Protein AF-A0A6L7A898-F1 (afdb_monomer)

Foldseek 3Di:
DVVVVVVVVVVVVCVVVVVVCVVVVVVVVVVVVVVPDDDDDDDDDDDDDDDCDDDPPDDLQDCVGPLNVLLVVLCVVVVVLFFALLLSLLVQLQLCLQANQFLQDADVVQCFGGSNGQRCDDPRHRLCPPQDSDSVSVSVSQVQCCLWLLVLLLLLSVQFDGNQLSNQSCCLQPVLHFSPHVSSVSVSSRVSSVSSCVSVVRHGHGPRDSDDSDPDDDDDDDDDDDDDDDDDPDQLDPPDQDADFALAFDDDDDDKDKFFPVRDDPRCSSLDHRLDLVLQDLVQADPVCQQPQLSSQLRVLVSWKPPHDDFDDWQQCSQVRQCVGLVHDKDLQDDASKWKGFSNRRHIFGFSHQYNQRWTWTKTGDSRCTGPSNPHGNGIMIITGHCCAADAVVSTHDRHDMIIHHSVVRVNMDTTD

InterPro domains:
  IPR007921 CHAP domain [PF05257] (290-366)
  IPR041219 Phage tail lysozyme [PF18013] (71-198)

pLDDT: mean 78.73, std 22.9, range [25.2, 98.69]

Mean predicted aligned error: 13.11 Å

Organism: Leuconostoc lactis (NCBI:txid1246)

Structure (mmCIF, N/CA/C/O backbone):
data_AF-A0A6L7A898-F1
#
_entry.id   AF-A0A6L7A898-F1
#
loop_
_atom_site.group_PDB
_atom_site.id
_atom_site.type_symbol
_atom_site.label_atom_id
_atom_site.label_alt_id
_atom_site.label_comp_id
_atom_site.label_asym_id
_atom_site.label_entity_id
_atom_site.label_seq_id
_atom_site.pdbx_PDB_ins_code
_atom_site.Cartn_x
_atom_site.Cartn_y
_atom_site.Cartn_z
_atom_site.occupancy
_atom_site.B_iso_or_equiv
_atom_site.auth_seq_id
_atom_site.auth_comp_id
_atom_site.auth_asym_id
_atom_site.auth_atom_id
_atom_site.pdbx_PDB_model_num
ATOM 1 N N . MET A 1 1 ? -23.805 22.047 -38.534 1.00 44.94 1 MET A N 1
ATOM 2 C CA . MET A 1 1 ? -22.528 22.214 -37.791 1.00 44.94 1 MET A CA 1
ATOM 3 C C . MET A 1 1 ? -22.690 22.809 -36.387 1.00 44.94 1 MET A C 1
ATOM 5 O O . MET A 1 1 ? -22.061 22.288 -35.477 1.00 44.94 1 MET A O 1
ATOM 9 N N . LYS A 1 2 ? -23.549 23.817 -36.155 1.00 41.09 2 LYS A N 1
ATOM 10 C CA . LYS A 1 2 ? -23.695 24.482 -34.836 1.00 41.09 2 LYS A CA 1
ATOM 11 C C . LYS A 1 2 ? -24.115 23.567 -33.660 1.00 41.09 2 LYS A C 1
ATOM 13 O O . LYS A 1 2 ? -23.631 23.770 -32.553 1.00 41.09 2 LYS A O 1
ATOM 18 N N . ASN A 1 3 ? -24.927 22.527 -33.887 1.00 45.81 3 ASN A N 1
ATOM 19 C CA . ASN A 1 3 ? -25.367 21.621 -32.806 1.00 45.81 3 ASN A CA 1
ATOM 20 C C . ASN A 1 3 ? -24.310 20.592 -32.370 1.00 45.81 3 ASN A C 1
ATOM 22 O O . ASN A 1 3 ? -24.228 20.281 -31.187 1.00 45.81 3 ASN A O 1
ATOM 26 N N . LYS A 1 4 ? -23.451 20.119 -33.286 1.00 44.44 4 LYS A N 1
ATOM 27 C CA . LYS A 1 4 ? -22.385 19.158 -32.945 1.00 44.44 4 LYS A CA 1
ATOM 28 C C . LYS A 1 4 ? -21.260 19.803 -32.126 1.00 44.44 4 LYS A C 1
ATOM 30 O O . LYS A 1 4 ? -20.711 19.168 -31.235 1.00 44.44 4 LYS A O 1
ATOM 35 N N . VAL A 1 5 ? -20.975 21.085 -32.372 1.00 49.97 5 VAL A N 1
ATOM 36 C CA . VAL A 1 5 ? -19.995 21.855 -31.588 1.00 49.97 5 VAL A CA 1
ATOM 37 C C . VAL A 1 5 ? -20.521 22.142 -30.176 1.00 49.97 5 VAL A C 1
ATOM 39 O O . VAL A 1 5 ? -19.777 21.984 -29.215 1.00 49.97 5 VAL A O 1
ATOM 42 N N . LYS A 1 6 ? -21.817 22.458 -30.014 1.00 44.47 6 LYS A N 1
ATOM 43 C CA . LYS A 1 6 ? -22.434 22.621 -28.684 1.00 44.47 6 LYS A CA 1
ATOM 44 C C . LYS A 1 6 ? -22.407 21.329 -27.859 1.00 44.47 6 LYS A C 1
ATOM 46 O O . LYS A 1 6 ? -22.051 21.384 -26.689 1.00 44.47 6 LYS A O 1
ATOM 51 N N . GLN A 1 7 ? -22.702 20.174 -28.460 1.00 45.25 7 GLN A N 1
ATOM 52 C CA . GLN A 1 7 ? -22.623 18.878 -27.768 1.00 45.25 7 GLN A CA 1
ATOM 53 C C . GLN A 1 7 ? -21.194 18.521 -27.336 1.00 45.25 7 GLN A C 1
ATOM 55 O O . GLN A 1 7 ? -20.995 18.077 -26.211 1.00 45.25 7 GLN A O 1
ATOM 60 N N . ALA A 1 8 ? -20.192 18.771 -28.185 1.00 50.78 8 ALA A N 1
ATOM 61 C CA . ALA A 1 8 ? -18.793 18.508 -27.848 1.00 50.78 8 ALA A CA 1
ATOM 62 C C . ALA A 1 8 ? -18.272 19.415 -26.717 1.00 50.78 8 ALA A C 1
ATOM 64 O O . ALA A 1 8 ? -17.484 18.973 -25.884 1.00 50.78 8 ALA A O 1
ATOM 65 N N . VAL A 1 9 ? -18.732 20.669 -26.656 1.00 50.03 9 VAL A N 1
ATOM 66 C CA . VAL A 1 9 ? -18.377 21.604 -25.577 1.00 50.03 9 VAL A CA 1
ATOM 67 C C . VAL A 1 9 ? -19.075 21.228 -24.266 1.00 50.03 9 VAL A C 1
ATOM 69 O O . VAL A 1 9 ? -18.413 21.164 -23.236 1.00 50.03 9 VAL A O 1
ATOM 72 N N . VAL A 1 10 ? -20.368 20.887 -24.297 1.00 50.47 10 VAL A N 1
ATOM 73 C CA . VAL A 1 10 ? -21.115 20.432 -23.106 1.00 50.47 10 VAL A CA 1
ATOM 74 C C . VAL A 1 10 ? -20.539 19.126 -22.549 1.00 50.47 10 VAL A C 1
ATOM 76 O O . VAL A 1 10 ? -20.390 18.995 -21.340 1.00 50.47 10 VAL A O 1
ATOM 79 N N . MET A 1 11 ? -20.135 18.190 -23.411 1.00 47.41 11 MET A N 1
ATOM 80 C CA . MET A 1 11 ? -19.538 16.917 -22.996 1.00 47.41 11 MET A CA 1
ATOM 81 C C . MET A 1 11 ? -18.129 17.090 -22.406 1.00 47.41 11 MET A C 1
ATOM 83 O O . MET A 1 11 ? -17.783 16.407 -21.447 1.00 47.41 11 MET A O 1
ATOM 87 N N . LYS A 1 12 ? -17.330 18.042 -22.913 1.00 43.72 12 LYS A N 1
ATOM 88 C CA . LYS A 1 12 ? -16.035 18.391 -22.304 1.00 43.72 12 LYS A CA 1
ATOM 89 C C . LYS A 1 12 ? -16.206 19.089 -20.955 1.00 43.72 12 LYS A C 1
ATOM 91 O O . LYS A 1 12 ? -15.513 18.723 -20.018 1.00 43.72 12 LYS A O 1
ATOM 96 N N . ILE A 1 13 ? -17.148 20.025 -20.825 1.00 49.22 13 ILE A N 1
ATOM 97 C CA . ILE A 1 13 ? -17.455 20.675 -19.537 1.00 49.22 13 ILE A CA 1
ATOM 98 C C . ILE A 1 13 ? -17.970 19.639 -18.524 1.00 49.22 13 ILE A C 1
ATOM 100 O O . ILE A 1 13 ? -17.510 19.627 -17.389 1.00 49.22 13 ILE A O 1
ATOM 104 N N . ALA A 1 14 ? -18.829 18.702 -18.938 1.00 44.00 14 ALA A N 1
ATOM 105 C CA . ALA A 1 14 ? -19.290 17.606 -18.085 1.00 44.00 14 ALA A CA 1
ATOM 106 C C . ALA A 1 14 ? -18.149 16.668 -17.642 1.00 44.00 14 ALA A C 1
ATOM 108 O O . ALA A 1 14 ? -18.134 16.255 -16.487 1.00 44.00 14 ALA A O 1
ATOM 109 N N . LEU A 1 15 ? -17.159 16.388 -18.502 1.00 45.84 15 LEU A N 1
ATOM 110 C CA . LEU A 1 15 ? -15.981 15.583 -18.143 1.00 45.84 15 LEU A CA 1
ATOM 111 C C . LEU A 1 15 ? -15.078 16.247 -17.090 1.00 45.84 15 LEU A C 1
ATOM 113 O O . LEU A 1 15 ? -14.425 15.539 -16.330 1.00 45.84 15 LEU A O 1
ATOM 117 N N . TYR A 1 16 ? -15.028 17.583 -17.045 1.00 44.81 16 TYR A N 1
ATOM 118 C CA . TYR A 1 16 ? -14.240 18.323 -16.051 1.00 44.81 16 TYR A CA 1
ATOM 119 C C . TYR A 1 16 ? -15.042 18.661 -14.785 1.00 44.81 16 TYR A C 1
ATOM 121 O O . TYR A 1 16 ? -14.473 18.693 -13.698 1.00 44.81 16 TYR A O 1
ATOM 129 N N . CYS A 1 17 ? -16.359 18.868 -14.891 1.00 39.19 17 CYS A N 1
ATOM 130 C CA . CYS A 1 17 ? -17.220 19.179 -13.748 1.00 39.19 17 CYS A CA 1
ATOM 131 C C . CYS A 1 17 ? -17.705 17.932 -12.991 1.00 39.19 17 CYS A C 1
ATOM 133 O O . CYS A 1 17 ? -17.931 18.032 -11.791 1.00 39.19 17 CYS A O 1
ATOM 135 N N . ALA A 1 18 ? -17.846 16.767 -13.637 1.00 38.41 18 ALA A N 1
ATOM 136 C CA . ALA A 1 18 ? -18.327 15.549 -12.976 1.00 38.41 18 ALA A CA 1
ATOM 137 C C . ALA A 1 18 ? -17.362 14.994 -11.903 1.00 38.41 18 ALA A C 1
ATOM 139 O O . ALA A 1 18 ? -17.843 14.694 -10.813 1.00 38.41 18 ALA A O 1
ATOM 140 N N . PRO A 1 19 ? -16.029 14.930 -12.109 1.00 42.62 19 PRO A N 1
ATOM 141 C CA . PRO A 1 19 ? -15.099 14.524 -11.049 1.00 42.62 19 PRO A CA 1
ATOM 142 C C . PRO A 1 19 ? -15.047 15.550 -9.908 1.00 42.62 19 PRO A C 1
ATOM 144 O O . PRO A 1 19 ? -15.002 15.185 -8.739 1.00 42.62 19 PRO A O 1
ATOM 147 N N . LEU A 1 20 ? -15.130 16.843 -10.243 1.00 35.69 20 LEU A N 1
ATOM 148 C CA . LEU A 1 20 ? -15.165 17.944 -9.275 1.00 35.69 20 LEU A CA 1
ATOM 149 C C . LEU A 1 20 ? -16.443 17.924 -8.421 1.00 35.69 20 LEU A C 1
ATOM 151 O O . LEU A 1 20 ? -16.364 18.175 -7.226 1.00 35.69 20 LEU A O 1
ATOM 155 N N . LEU A 1 21 ? -17.600 17.570 -8.993 1.00 34.66 21 LEU A N 1
ATOM 156 C CA . LEU A 1 21 ? -18.870 17.397 -8.271 1.00 34.66 21 LEU A CA 1
ATOM 157 C C . LEU A 1 21 ? -18.873 16.154 -7.370 1.00 34.66 21 LEU A C 1
ATOM 159 O O . LEU A 1 21 ? -19.400 16.223 -6.263 1.00 34.66 21 LEU A O 1
ATOM 163 N N . VAL A 1 22 ? -18.247 15.052 -7.793 1.00 45.69 22 VAL A N 1
ATOM 164 C CA . VAL A 1 22 ? -18.091 13.837 -6.968 1.00 45.69 22 VAL A CA 1
ATOM 165 C C . VAL A 1 22 ? -17.200 14.095 -5.742 1.00 45.69 22 VAL A C 1
ATOM 167 O O . VAL A 1 22 ? -17.426 13.492 -4.699 1.00 45.69 22 VAL A O 1
ATOM 170 N N . ILE A 1 23 ? -16.260 15.044 -5.830 1.00 44.84 23 ILE A N 1
ATOM 171 C CA . ILE A 1 23 ? -15.394 15.470 -4.716 1.00 44.84 23 ILE A CA 1
ATOM 172 C C . ILE A 1 23 ? -16.047 16.583 -3.869 1.00 44.84 23 ILE A C 1
ATOM 174 O O . ILE A 1 23 ? -15.927 16.571 -2.645 1.00 44.84 23 ILE A O 1
ATOM 178 N N . LEU A 1 24 ? -16.775 17.535 -4.473 1.00 33.22 24 LEU A N 1
ATOM 179 C CA . LEU A 1 24 ? -17.391 18.654 -3.738 1.00 33.22 24 LEU A CA 1
ATOM 180 C C . LEU A 1 24 ? -18.647 18.267 -2.952 1.00 33.22 24 LEU A C 1
ATOM 182 O O . LEU A 1 24 ? -18.896 18.861 -1.908 1.00 33.22 24 LEU A O 1
ATOM 186 N N . ILE A 1 25 ? -19.454 17.314 -3.427 1.00 43.94 25 ILE A N 1
ATOM 187 C CA . ILE A 1 25 ? -20.723 16.956 -2.769 1.00 43.94 25 ILE A CA 1
ATOM 188 C C . ILE A 1 25 ? -20.499 16.311 -1.383 1.00 43.94 25 ILE A C 1
ATOM 190 O O . ILE A 1 25 ? -21.159 16.743 -0.436 1.00 43.94 25 ILE A O 1
ATOM 194 N N . PRO A 1 26 ? -19.550 15.370 -1.192 1.00 43.53 26 PRO A N 1
ATOM 195 C CA . PRO A 1 26 ? -19.206 14.858 0.136 1.00 43.53 26 PRO A CA 1
ATOM 196 C C . PRO A 1 26 ? -18.622 15.942 1.052 1.00 43.53 26 PRO A C 1
ATOM 198 O O . PRO A 1 26 ? -18.974 16.009 2.226 1.00 43.53 26 PRO A O 1
ATOM 201 N N . VAL A 1 27 ? -17.782 16.837 0.517 1.00 44.56 27 VAL A N 1
ATOM 202 C CA . VAL A 1 27 ? -17.164 17.937 1.282 1.00 44.56 27 VAL A CA 1
ATOM 203 C C . VAL A 1 27 ? -18.210 18.963 1.736 1.00 44.56 27 VAL A C 1
ATOM 205 O O . VAL A 1 27 ? -18.194 19.379 2.892 1.00 44.56 27 VAL A O 1
ATOM 208 N N . LEU A 1 28 ? -19.167 19.325 0.876 1.00 38.16 28 LEU A N 1
ATOM 209 C CA . LEU A 1 28 ? -20.267 20.234 1.221 1.00 38.16 28 LEU A CA 1
ATOM 210 C C . LEU A 1 28 ? -21.261 19.607 2.210 1.00 38.16 28 LEU A C 1
ATOM 212 O O . LEU A 1 28 ? -21.774 20.319 3.070 1.00 38.16 28 LEU A O 1
ATOM 216 N N . LEU A 1 29 ? -21.497 18.291 2.149 1.00 44.34 29 LEU A N 1
ATOM 217 C CA . LEU A 1 29 ? -22.316 17.576 3.138 1.00 44.34 29 LEU A CA 1
ATOM 218 C C . LEU A 1 29 ? -21.626 17.479 4.507 1.00 44.34 29 LEU A C 1
ATOM 220 O O . LEU A 1 29 ? -22.293 17.610 5.529 1.00 44.34 29 LEU A O 1
ATOM 224 N N . ILE A 1 30 ? -20.297 17.330 4.548 1.00 51.03 30 ILE A N 1
ATOM 225 C CA . ILE A 1 30 ? -19.521 17.365 5.798 1.00 51.03 30 ILE A CA 1
ATOM 226 C C . ILE A 1 30 ? -19.522 18.778 6.400 1.00 51.03 30 ILE A C 1
ATOM 228 O O . ILE A 1 30 ? -19.699 18.907 7.606 1.00 51.03 30 ILE A O 1
ATOM 232 N N . ILE A 1 31 ? -19.402 19.835 5.585 1.00 42.81 31 ILE A N 1
ATOM 233 C CA . ILE A 1 31 ? -19.521 21.227 6.058 1.00 42.81 31 ILE A CA 1
ATOM 234 C C . ILE A 1 31 ? -20.941 21.506 6.582 1.00 42.81 31 ILE A C 1
ATOM 236 O O . ILE A 1 31 ? -21.096 22.091 7.649 1.00 42.81 31 ILE A O 1
ATOM 240 N N . ALA A 1 32 ? -21.989 21.027 5.904 1.00 39.25 32 ALA A N 1
ATOM 241 C CA . ALA A 1 32 ? -23.367 21.174 6.383 1.00 39.25 32 ALA A CA 1
ATOM 242 C C . ALA A 1 32 ? -23.636 20.418 7.704 1.00 39.25 32 ALA A C 1
ATOM 244 O O . ALA A 1 32 ? -24.473 20.853 8.491 1.00 39.25 32 ALA A O 1
ATOM 245 N N . LEU A 1 33 ? -22.908 19.327 7.980 1.00 41.56 33 LEU A N 1
ATOM 246 C CA . LEU A 1 33 ? -22.984 18.585 9.245 1.00 41.56 33 LEU A CA 1
ATOM 247 C C . LEU A 1 33 ? -22.126 19.202 10.368 1.00 41.56 33 LEU A C 1
ATOM 249 O O . LEU A 1 33 ? -22.468 19.041 11.537 1.00 41.56 33 LEU A O 1
ATOM 253 N N . THR A 1 34 ? -21.048 19.932 10.055 1.00 44.25 34 THR A N 1
ATOM 254 C CA . THR A 1 34 ? -20.193 20.600 11.061 1.00 44.25 34 THR A CA 1
ATOM 255 C C . THR A 1 34 ? -20.632 22.025 11.404 1.00 44.25 34 THR A C 1
ATOM 257 O O . THR A 1 34 ? -20.246 22.540 12.455 1.00 44.25 34 THR A O 1
ATOM 260 N N . MET A 1 35 ? -21.489 22.654 10.591 1.00 35.81 35 MET A N 1
ATOM 261 C CA . MET A 1 35 ? -22.079 23.970 10.890 1.00 35.81 35 MET A CA 1
ATOM 262 C C . MET A 1 35 ? -23.183 23.940 11.967 1.00 35.81 35 MET A C 1
ATOM 264 O O . MET A 1 35 ? -23.688 24.996 12.338 1.00 35.81 35 MET A O 1
ATOM 268 N N . ASN A 1 36 ? -23.487 22.769 12.540 1.00 40.09 36 ASN A N 1
ATOM 269 C CA . ASN A 1 36 ? -24.351 22.617 13.717 1.00 40.09 36 ASN A CA 1
ATOM 270 C C . ASN A 1 36 ? -23.580 22.454 15.043 1.00 40.09 36 ASN A C 1
ATOM 272 O O . ASN A 1 36 ? -24.141 21.959 16.016 1.00 40.09 36 ASN A O 1
ATOM 276 N N . ASN A 1 37 ? -22.323 22.905 15.119 1.00 35.50 37 ASN A N 1
ATOM 277 C CA . ASN A 1 37 ? -21.653 23.141 16.401 1.00 35.50 37 ASN A CA 1
ATOM 278 C C . ASN A 1 37 ? -21.908 24.585 16.866 1.00 35.50 37 ASN A C 1
ATOM 280 O O . ASN A 1 37 ? -21.136 25.477 16.500 1.00 35.50 37 ASN A O 1
ATOM 284 N N . PRO A 1 38 ? -22.936 24.867 17.689 1.00 29.16 38 PRO A N 1
ATOM 285 C CA . PRO A 1 38 ? -22.934 26.099 18.447 1.00 29.16 38 PRO A CA 1
ATOM 286 C C . PRO A 1 38 ? -21.803 26.017 19.475 1.00 29.16 38 PRO A C 1
ATOM 288 O O . PRO A 1 38 ? -21.735 25.129 20.325 1.00 29.16 38 PRO A O 1
ATOM 291 N N . SER A 1 39 ? -20.895 26.976 19.362 1.00 30.45 39 SER A N 1
ATOM 292 C CA . SER A 1 39 ? -20.023 27.429 20.435 1.00 30.45 39 SER A CA 1
ATOM 293 C C . SER A 1 39 ? -20.755 27.470 21.783 1.00 30.45 39 SER A C 1
ATOM 295 O O . SER A 1 39 ? -21.876 27.970 21.868 1.00 30.45 39 SER A O 1
ATOM 297 N N . VAL A 1 40 ? -20.068 26.975 22.815 1.00 35.12 40 VAL A N 1
ATOM 298 C CA . VAL A 1 40 ? -20.351 27.076 24.257 1.00 35.12 40 VAL A CA 1
ATOM 299 C C . VAL A 1 40 ? -21.361 28.173 24.626 1.00 35.12 40 VAL A C 1
ATOM 301 O O . VAL A 1 40 ? -21.018 29.351 24.611 1.00 35.12 40 VAL A O 1
ATOM 304 N N . THR A 1 41 ? -22.567 27.778 25.046 1.00 25.62 41 THR A N 1
ATOM 305 C CA . THR A 1 41 ? -23.451 28.569 25.924 1.00 25.62 41 THR A CA 1
ATOM 306 C C . THR A 1 41 ? -24.265 27.632 26.831 1.00 25.62 41 THR A C 1
ATOM 308 O O . THR A 1 41 ? -24.688 26.554 26.421 1.00 25.62 41 THR A O 1
ATOM 311 N N . CYS A 1 42 ? -24.397 28.011 28.103 1.00 25.78 42 CYS A N 1
ATOM 312 C CA . CYS A 1 42 ? -25.012 27.246 29.193 1.00 25.78 42 CYS A CA 1
ATOM 313 C C . CYS A 1 42 ? -26.555 27.179 29.097 1.00 25.78 42 CYS A C 1
ATOM 315 O O . CYS A 1 42 ? -27.140 28.207 28.788 1.00 25.78 42 CYS A O 1
ATOM 317 N N . GLN A 1 43 ? -27.153 26.024 29.468 1.00 29.17 43 GLN A N 1
ATOM 318 C CA . GLN A 1 43 ? -28.569 25.722 29.849 1.00 29.17 43 GLN A CA 1
ATOM 319 C C . GLN A 1 43 ? -29.721 26.327 28.996 1.00 29.17 43 GLN A C 1
ATOM 321 O O . GLN A 1 43 ? -29.756 27.510 28.697 1.00 29.17 43 GLN A O 1
ATOM 326 N N . THR A 1 44 ? -30.792 25.605 28.632 1.00 25.89 44 THR A N 1
ATOM 327 C CA . THR A 1 44 ? -31.886 25.100 29.502 1.00 25.89 44 THR A CA 1
ATOM 328 C C . THR A 1 44 ? -32.827 24.164 28.693 1.00 25.89 44 THR A C 1
ATOM 330 O O . THR A 1 44 ? -32.844 24.227 27.468 1.00 25.89 44 THR A O 1
ATOM 333 N N . ASP A 1 45 ? -33.596 23.322 29.394 1.00 28.44 45 ASP A N 1
ATOM 334 C CA . ASP A 1 45 ? -34.484 22.222 28.953 1.00 28.44 45 ASP A CA 1
ATOM 335 C C . ASP A 1 45 ? -35.660 22.507 27.978 1.00 28.44 45 ASP A C 1
ATOM 337 O O . ASP A 1 45 ? -36.169 23.622 27.874 1.00 28.44 45 ASP A O 1
ATOM 341 N N . THR A 1 46 ? -36.208 21.384 27.454 1.00 27.72 46 THR A N 1
ATOM 342 C CA . THR A 1 46 ? -37.527 21.112 26.796 1.00 27.72 46 THR A CA 1
ATOM 343 C C . THR A 1 46 ? -37.700 21.608 25.343 1.00 27.72 46 THR A C 1
ATOM 345 O O . THR A 1 46 ? -37.476 22.768 25.051 1.00 27.72 46 THR A O 1
ATOM 348 N N . THR A 1 47 ? -38.127 20.836 24.325 1.00 26.56 47 THR A N 1
ATOM 349 C CA . THR A 1 47 ? -39.151 19.771 24.238 1.00 26.56 47 THR A CA 1
ATOM 350 C C . THR A 1 47 ? -38.964 18.947 22.939 1.00 26.56 47 THR A C 1
ATOM 352 O O . THR A 1 47 ? -38.406 19.427 21.957 1.00 26.56 47 THR A O 1
ATOM 355 N N . THR A 1 48 ? -39.465 17.714 22.943 1.00 35.66 48 THR A N 1
ATOM 356 C CA . THR A 1 48 ? -39.420 16.633 21.937 1.00 35.66 48 THR A CA 1
ATOM 357 C C . THR A 1 48 ? -39.903 16.958 20.511 1.00 35.66 48 THR A C 1
ATOM 359 O O . THR A 1 48 ? -41.005 17.462 20.321 1.00 35.66 48 THR A O 1
ATOM 362 N N . THR A 1 49 ? -39.163 16.473 19.504 1.00 26.86 49 THR A N 1
ATOM 363 C CA . THR A 1 49 ? -39.709 15.932 18.238 1.00 26.86 49 THR A CA 1
ATOM 364 C C . THR A 1 49 ? -38.864 14.740 17.781 1.00 26.86 49 THR A C 1
ATOM 366 O O . THR A 1 49 ? -37.639 14.794 17.726 1.00 26.86 49 THR A O 1
ATOM 369 N N . SER A 1 50 ? -39.542 13.627 17.530 1.00 35.31 50 SER A N 1
ATOM 370 C CA . SER A 1 50 ? -38.995 12.297 17.286 1.00 35.31 50 SER A CA 1
ATOM 371 C C . SER A 1 50 ? -38.662 12.093 15.807 1.00 35.31 50 SER A C 1
ATOM 373 O O . SER A 1 50 ? -39.556 12.040 14.965 1.00 35.31 50 SER A O 1
ATOM 375 N N . SER A 1 51 ? -37.384 11.877 15.510 1.00 29.34 51 SER A N 1
ATOM 376 C CA . SER A 1 51 ? -36.924 11.152 14.325 1.00 29.34 51 SER A CA 1
ATOM 377 C C . SER A 1 51 ? -35.739 10.292 14.755 1.00 29.34 51 SER A C 1
ATOM 379 O O . SER A 1 51 ? -34.692 10.823 15.113 1.00 29.34 51 SER A O 1
ATOM 381 N N . ASP A 1 52 ? -35.948 8.979 14.790 1.00 35.94 52 ASP A N 1
ATOM 382 C CA . ASP A 1 52 ? -34.989 7.962 15.226 1.00 35.94 52 ASP A CA 1
ATOM 383 C C . ASP A 1 52 ? -33.811 7.882 14.232 1.00 35.94 52 ASP A C 1
ATOM 385 O O . ASP A 1 52 ? -33.805 7.098 13.281 1.00 35.94 52 ASP A O 1
ATOM 389 N N . SER A 1 53 ? -32.835 8.777 14.403 1.00 36.06 53 SER A N 1
ATOM 390 C CA . SER A 1 53 ? -31.508 8.726 13.793 1.00 36.06 53 SER A CA 1
ATOM 391 C C . SER A 1 53 ? -30.546 8.104 14.806 1.00 36.06 53 SER A C 1
ATOM 393 O O . SER A 1 53 ? -30.358 8.596 15.915 1.00 36.06 53 SER A O 1
ATOM 395 N N . GLY A 1 54 ? -29.979 6.954 14.442 1.00 40.50 54 GLY A N 1
ATOM 396 C CA . GLY A 1 54 ? -29.328 6.040 15.376 1.00 40.50 54 GLY A CA 1
ATOM 397 C C . GLY A 1 54 ? -28.218 6.661 16.234 1.00 40.50 54 GLY A C 1
ATOM 398 O O . GLY A 1 54 ? -27.153 6.995 15.730 1.00 40.50 54 GLY A O 1
ATOM 399 N N . SER A 1 55 ? -28.493 6.713 17.541 1.00 42.34 55 SER A N 1
ATOM 400 C CA . SER A 1 55 ? -27.590 6.788 18.701 1.00 42.34 55 SER A CA 1
ATOM 401 C C . SER A 1 55 ? -26.194 7.384 18.460 1.00 42.34 55 SER A C 1
ATOM 403 O O . SER A 1 55 ? -25.211 6.663 18.259 1.00 42.34 55 SER A O 1
ATOM 405 N N . SER A 1 56 ? -26.101 8.709 18.586 1.00 48.22 56 SER A N 1
ATOM 406 C CA . SE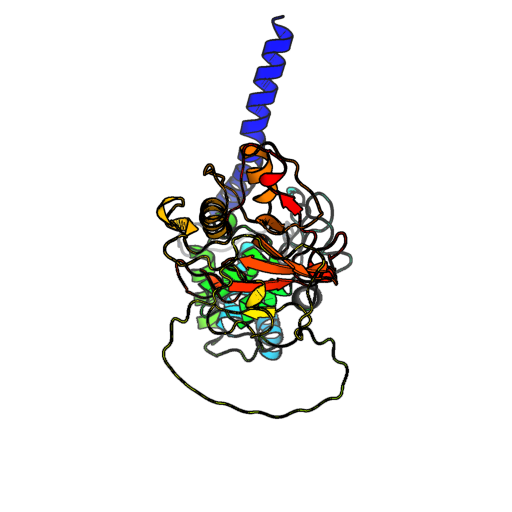R A 1 56 ? -24.858 9.441 18.856 1.00 48.22 56 SER A CA 1
ATOM 407 C C . SER A 1 56 ? -24.887 10.043 20.268 1.00 48.22 56 SER A C 1
ATOM 409 O O . SER A 1 56 ? -24.755 11.251 20.435 1.00 48.22 56 SER A O 1
ATOM 411 N N . ASN A 1 57 ? -25.084 9.221 21.303 1.00 52.84 57 ASN A N 1
ATOM 412 C CA . ASN A 1 57 ? -25.035 9.681 22.701 1.00 52.84 57 ASN A CA 1
ATOM 413 C C . ASN A 1 57 ? -23.644 9.476 23.330 1.00 52.84 57 ASN A C 1
ATOM 415 O O . ASN A 1 57 ? -23.530 9.015 24.462 1.00 52.84 57 ASN A O 1
ATOM 419 N N . GLY A 1 58 ? -22.565 9.759 22.595 1.00 65.50 58 GLY A N 1
ATOM 420 C CA . GLY A 1 58 ? -21.212 9.539 23.104 1.00 65.50 58 GLY A CA 1
ATOM 421 C C . GLY A 1 58 ? -20.117 10.277 22.349 1.00 65.50 58 GLY A C 1
ATOM 422 O O . GLY A 1 58 ? -20.305 10.733 21.226 1.00 65.50 58 GLY A O 1
ATOM 423 N N . SER A 1 59 ? -18.954 10.355 22.983 1.00 81.44 59 SER A N 1
ATOM 424 C CA . SER A 1 59 ? -17.706 10.873 22.421 1.00 81.44 59 SER A CA 1
ATOM 425 C C . SER A 1 59 ? -16.668 9.753 22.407 1.00 81.44 59 SER A C 1
ATOM 427 O O . SER A 1 59 ? -16.741 8.837 23.229 1.00 81.44 59 SER A O 1
ATOM 429 N N . LEU A 1 60 ? -15.648 9.865 21.549 1.00 87.25 60 LEU A N 1
ATOM 430 C CA . LEU A 1 60 ? -14.445 9.025 21.609 1.00 87.25 60 LEU A CA 1
ATOM 431 C C . LEU A 1 60 ? -13.840 8.977 23.021 1.00 87.25 60 LEU A C 1
ATOM 433 O O . LEU A 1 60 ? -13.251 7.971 23.401 1.00 87.25 60 LEU A O 1
ATOM 437 N N . THR A 1 61 ? -14.011 10.040 23.808 1.00 84.50 61 THR A N 1
ATOM 438 C CA . THR A 1 61 ? -13.413 10.189 25.139 1.00 84.50 61 THR A CA 1
ATOM 439 C C . THR A 1 61 ? -14.283 9.702 26.303 1.00 84.50 61 THR A C 1
ATOM 441 O O . THR A 1 61 ? -13.784 9.616 27.425 1.00 84.50 61 THR A O 1
ATOM 444 N N . ASP A 1 62 ? -15.553 9.356 26.070 1.00 91.00 62 ASP A N 1
ATOM 445 C CA . ASP A 1 62 ? -16.445 8.840 27.114 1.00 91.00 62 ASP A CA 1
ATOM 446 C C . ASP A 1 62 ? -16.503 7.309 27.071 1.00 91.00 62 ASP A C 1
ATOM 448 O O . ASP A 1 62 ? -17.248 6.726 26.277 1.00 91.00 62 ASP A O 1
ATOM 452 N N . LYS A 1 63 ? -15.750 6.668 27.974 1.00 90.44 63 LYS A N 1
ATOM 453 C CA . LYS A 1 63 ? -15.636 5.204 28.091 1.00 90.44 63 LYS A CA 1
ATOM 454 C C . LYS A 1 63 ? -16.968 4.501 28.386 1.00 90.44 63 LYS A C 1
ATOM 456 O O . LYS A 1 63 ? -17.105 3.326 28.056 1.00 90.44 63 LYS A O 1
ATOM 461 N N . ASN A 1 64 ? -17.934 5.190 28.998 1.00 89.31 64 ASN A N 1
ATOM 462 C CA . ASN A 1 64 ? -19.205 4.592 29.420 1.00 89.31 64 ASN A CA 1
ATOM 463 C C . ASN A 1 64 ? -20.304 4.720 28.358 1.00 89.31 64 ASN A C 1
ATOM 465 O O . ASN A 1 64 ? -21.309 4.001 28.415 1.00 89.31 64 ASN A O 1
ATOM 469 N N . SER A 1 65 ? -20.109 5.611 27.385 1.00 91.94 65 SER A N 1
ATOM 470 C CA . SER A 1 65 ? -21.018 5.777 26.255 1.00 91.94 65 SER A CA 1
ATOM 471 C C . SER A 1 65 ? -21.049 4.541 25.353 1.00 91.94 65 SER A C 1
ATOM 473 O O . SER A 1 65 ? -20.150 3.697 25.370 1.00 91.94 65 SER A O 1
ATOM 475 N N . ASP A 1 66 ? -22.067 4.443 24.499 1.00 91.12 66 ASP A N 1
ATOM 476 C CA . ASP A 1 66 ? -22.120 3.370 23.504 1.00 91.12 66 ASP A CA 1
ATOM 477 C C . ASP A 1 66 ? -20.931 3.424 22.536 1.00 91.12 66 ASP A C 1
ATOM 479 O O . ASP A 1 66 ? -20.414 2.376 22.161 1.00 91.12 66 ASP A O 1
ATOM 483 N N . ILE A 1 67 ? -20.439 4.620 22.190 1.00 94.12 67 ILE A N 1
ATOM 484 C CA . ILE A 1 67 ? -19.200 4.782 21.415 1.00 94.12 67 ILE A CA 1
ATOM 485 C C . ILE A 1 67 ? -18.003 4.252 22.212 1.00 94.12 67 ILE A C 1
ATOM 487 O O . ILE A 1 67 ? -17.228 3.461 21.680 1.00 94.12 67 ILE A O 1
ATOM 491 N N . GLY A 1 68 ? -17.893 4.594 23.498 1.00 94.69 68 GLY A N 1
ATOM 492 C CA . GLY A 1 68 ? -16.821 4.114 24.371 1.00 94.69 68 GLY A CA 1
ATOM 493 C C . GLY A 1 68 ? -16.778 2.594 24.522 1.00 94.69 68 GLY A C 1
ATOM 494 O O . GLY A 1 68 ? -15.698 1.997 24.515 1.00 94.69 68 GLY A O 1
ATOM 495 N N . LYS A 1 69 ? -17.941 1.932 24.558 1.00 94.88 69 LYS A N 1
ATOM 496 C CA . LYS A 1 69 ? -18.033 0.461 24.549 1.00 94.88 69 LYS A CA 1
ATOM 497 C C . LYS A 1 69 ? -17.509 -0.136 23.240 1.00 94.88 69 LYS A C 1
ATOM 499 O O . LYS A 1 69 ? -16.764 -1.112 23.280 1.00 94.88 69 LYS A O 1
ATOM 504 N N . ARG A 1 70 ? -17.844 0.459 22.086 1.00 95.94 70 ARG A N 1
ATOM 505 C CA . ARG A 1 70 ? -17.330 0.020 20.771 1.00 95.94 70 ARG A CA 1
ATOM 506 C C . ARG A 1 70 ? -15.820 0.210 20.671 1.00 95.94 70 ARG A C 1
ATOM 508 O O . ARG A 1 70 ? -15.122 -0.709 20.257 1.00 95.94 70 ARG A O 1
ATOM 515 N N . VAL A 1 71 ? -15.319 1.368 21.106 1.00 97.75 71 VAL A N 1
ATOM 516 C CA . VAL A 1 71 ? -13.881 1.663 21.195 1.00 97.75 71 VAL A CA 1
ATOM 517 C C . VAL A 1 71 ? -13.184 0.616 22.063 1.00 97.75 71 VAL A C 1
ATOM 519 O O . VAL A 1 71 ? -12.221 0.000 21.620 1.00 97.75 71 VAL A O 1
ATOM 522 N N . SER A 1 72 ? -13.720 0.336 23.253 1.00 97.12 72 SER A N 1
ATOM 523 C CA . SER A 1 72 ? -13.168 -0.669 24.171 1.00 97.12 72 SER A CA 1
ATOM 524 C C . SER A 1 72 ? -13.142 -2.073 23.560 1.00 97.12 72 SER A C 1
ATOM 526 O O . SER A 1 72 ? -12.155 -2.789 23.718 1.00 97.12 72 SER A O 1
ATOM 528 N N . TYR A 1 73 ? -14.190 -2.456 22.823 1.00 97.94 73 TYR A N 1
ATOM 529 C CA . TYR A 1 73 ? -14.229 -3.730 22.108 1.00 97.94 73 TYR A CA 1
ATOM 530 C C . TYR A 1 73 ? -13.136 -3.818 21.032 1.00 97.94 73 TYR A C 1
ATOM 532 O O . TYR A 1 73 ? -12.395 -4.799 20.985 1.00 97.94 73 TYR A O 1
ATOM 540 N N . ILE A 1 74 ? -12.994 -2.785 20.192 1.00 98.44 74 ILE A N 1
ATOM 541 C CA . ILE A 1 74 ? -11.957 -2.739 19.149 1.00 98.44 74 ILE A CA 1
ATOM 542 C C . ILE A 1 74 ? -10.560 -2.801 19.788 1.00 98.44 74 ILE A C 1
ATOM 544 O O . ILE A 1 74 ? -9.726 -3.592 19.346 1.00 98.44 74 ILE A O 1
ATOM 548 N N . ILE A 1 75 ? -10.326 -2.040 20.865 1.00 98.38 75 ILE A N 1
ATOM 549 C CA . ILE A 1 75 ? -9.068 -2.061 21.625 1.00 98.38 75 ILE A CA 1
ATOM 550 C C . ILE A 1 75 ? -8.741 -3.476 22.095 1.00 98.38 75 ILE A C 1
ATOM 552 O O . ILE A 1 75 ? -7.643 -3.958 21.829 1.00 98.38 75 ILE A O 1
ATOM 556 N N . ASP A 1 76 ? -9.668 -4.152 22.778 1.00 98.00 76 ASP A N 1
ATOM 557 C CA . ASP A 1 76 ? -9.435 -5.496 23.315 1.00 98.00 76 ASP A CA 1
ATOM 558 C C . ASP A 1 76 ? -9.074 -6.493 22.205 1.00 98.00 76 ASP A C 1
ATOM 560 O O . ASP A 1 76 ? -8.099 -7.241 22.322 1.00 98.00 76 ASP A O 1
ATOM 564 N N . ARG A 1 77 ? -9.809 -6.457 21.088 1.00 97.94 77 ARG A N 1
ATOM 565 C CA . ARG A 1 77 ? -9.596 -7.360 19.954 1.00 97.94 77 ARG A CA 1
ATOM 566 C C . ARG A 1 77 ? -8.237 -7.157 19.286 1.00 97.94 77 ARG A C 1
ATOM 568 O O . ARG A 1 77 ? -7.502 -8.127 19.106 1.00 97.94 77 ARG A O 1
ATOM 575 N N . PHE A 1 78 ? -7.880 -5.921 18.941 1.00 97.69 78 PHE A N 1
ATOM 576 C CA . PHE A 1 78 ? -6.602 -5.628 18.284 1.00 97.69 78 PHE A CA 1
ATOM 577 C C . PHE A 1 78 ? -5.409 -5.764 19.234 1.00 97.69 78 PHE A C 1
ATOM 579 O O . PHE A 1 78 ? -4.371 -6.286 18.828 1.00 97.69 78 PHE A O 1
ATOM 586 N N . LYS A 1 79 ? -5.567 -5.421 20.517 1.00 96.81 79 LYS A N 1
ATOM 587 C CA . LYS A 1 79 ? -4.529 -5.650 21.529 1.00 96.81 79 LYS A CA 1
ATOM 588 C C . LYS A 1 79 ? -4.228 -7.140 21.701 1.00 96.81 79 LYS A C 1
ATOM 590 O O . LYS A 1 79 ? -3.063 -7.523 21.709 1.00 96.81 79 LYS A O 1
ATOM 595 N N . LYS A 1 80 ? -5.257 -7.996 21.776 1.00 94.81 80 LYS A N 1
ATOM 596 C CA . LYS A 1 80 ? -5.090 -9.465 21.824 1.00 94.81 80 LYS A CA 1
ATOM 597 C C . LYS A 1 80 ? -4.404 -10.028 20.580 1.00 94.81 80 LYS A C 1
ATOM 599 O O . LYS A 1 80 ? -3.689 -11.017 20.684 1.00 94.81 80 LYS A O 1
ATOM 604 N N . ALA A 1 81 ? -4.601 -9.394 19.427 1.00 94.06 81 ALA A N 1
ATOM 605 C CA . ALA A 1 81 ? -3.937 -9.752 18.177 1.00 94.06 81 ALA A CA 1
ATOM 606 C C . ALA A 1 81 ? -2.513 -9.167 18.037 1.00 94.06 81 ALA A C 1
ATOM 608 O O . ALA A 1 81 ? -1.886 -9.350 16.997 1.00 94.06 81 ALA A O 1
ATOM 609 N N . GLY A 1 82 ? -1.998 -8.475 19.062 1.00 94.62 82 GLY A N 1
ATOM 610 C CA . GLY A 1 82 ? -0.622 -7.977 19.109 1.00 94.62 82 GLY A CA 1
ATOM 611 C C . GLY A 1 82 ? -0.392 -6.617 18.447 1.00 94.62 82 GLY A C 1
ATOM 612 O O . GLY A 1 82 ? 0.756 -6.225 18.270 1.00 94.62 82 GLY A O 1
ATOM 613 N N . TYR A 1 83 ? -1.434 -5.873 18.078 1.00 97.00 83 TYR A N 1
ATOM 614 C CA . TYR A 1 83 ? -1.265 -4.528 17.515 1.00 97.00 83 TYR A CA 1
ATOM 615 C C . TYR A 1 83 ? -0.803 -3.540 18.591 1.00 97.00 83 TYR A C 1
ATOM 617 O O . TYR A 1 83 ? -1.206 -3.658 19.750 1.00 97.00 83 TYR A O 1
ATOM 625 N N . SER A 1 84 ? 0.028 -2.563 18.213 1.00 97.88 84 SER A N 1
ATOM 626 C CA . SER A 1 84 ? 0.498 -1.526 19.136 1.00 97.88 84 SER A CA 1
ATOM 627 C C . SER A 1 84 ? -0.627 -0.567 19.525 1.00 97.88 84 SER A C 1
ATOM 629 O O . SER A 1 84 ? -1.661 -0.471 18.854 1.00 97.88 84 SER A O 1
ATOM 631 N N . GLY A 1 85 ? -0.417 0.195 20.597 1.00 98.31 85 GLY A N 1
ATOM 632 C CA . GLY A 1 85 ? -1.360 1.240 20.976 1.00 98.31 85 GLY A CA 1
ATOM 633 C C . GLY A 1 85 ? -1.535 2.326 19.906 1.00 98.31 85 GLY A C 1
ATOM 634 O O . GLY A 1 85 ? -2.642 2.842 19.741 1.00 98.31 85 GLY A O 1
ATOM 635 N N . ASP A 1 86 ? -0.489 2.612 19.124 1.00 98.38 86 ASP A N 1
ATOM 636 C CA . ASP A 1 86 ? -0.549 3.541 17.988 1.00 98.38 86 ASP A CA 1
ATOM 637 C C . ASP A 1 86 ? -1.368 2.985 16.827 1.00 98.38 86 ASP A C 1
ATOM 639 O O . ASP A 1 86 ? -2.230 3.695 16.300 1.00 98.38 86 ASP A O 1
ATOM 643 N N . ASN A 1 87 ? -1.189 1.701 16.492 1.00 98.44 87 ASN A N 1
ATOM 644 C CA . ASN A 1 87 ? -2.023 1.042 15.492 1.00 98.44 87 ASN A CA 1
ATOM 645 C C . ASN A 1 87 ? -3.502 1.133 15.882 1.00 98.44 87 ASN A C 1
ATOM 647 O O . ASN A 1 87 ? -4.329 1.594 15.103 1.00 98.44 87 ASN A O 1
ATOM 651 N N . ILE A 1 88 ? -3.830 0.723 17.109 1.00 98.69 88 ILE A N 1
ATOM 652 C CA . ILE A 1 88 ? -5.210 0.676 17.604 1.00 98.69 88 ILE A CA 1
ATOM 653 C C . ILE A 1 88 ? -5.843 2.070 17.583 1.00 98.69 88 ILE A C 1
ATOM 655 O O . ILE A 1 88 ? -6.977 2.232 17.133 1.00 98.69 88 ILE A O 1
ATOM 659 N N . SER A 1 89 ? -5.101 3.083 18.031 1.00 98.62 89 SER A N 1
ATOM 660 C CA . SER A 1 89 ? -5.584 4.464 18.069 1.00 98.62 89 SER A CA 1
ATOM 661 C C . SER A 1 89 ? -5.877 5.005 16.669 1.00 98.62 89 SER A C 1
ATOM 663 O O . SER A 1 89 ? -6.938 5.593 16.455 1.00 98.62 89 SER A O 1
ATOM 665 N N . ALA A 1 90 ? -4.985 4.760 15.703 1.00 98.56 90 ALA A N 1
ATOM 666 C CA . ALA A 1 90 ? -5.173 5.167 14.312 1.00 98.56 90 ALA A CA 1
ATOM 667 C C . ALA A 1 90 ? -6.372 4.460 13.656 1.00 98.56 90 ALA A C 1
ATOM 669 O O . ALA A 1 90 ? -7.216 5.112 13.045 1.00 98.56 90 ALA A O 1
ATOM 670 N N . ILE A 1 91 ? -6.497 3.144 13.843 1.00 98.62 91 ILE A N 1
ATOM 671 C CA . ILE A 1 91 ? -7.589 2.323 13.295 1.00 98.62 91 ILE A CA 1
ATOM 672 C C . ILE A 1 91 ? -8.961 2.827 13.766 1.00 98.62 91 ILE A C 1
ATOM 674 O O . ILE A 1 91 ? -9.902 2.942 12.974 1.00 98.62 91 ILE A O 1
ATOM 678 N N . ILE A 1 92 ? -9.076 3.163 15.053 1.00 98.62 92 ILE A N 1
ATOM 679 C CA . ILE A 1 92 ? -10.312 3.685 15.650 1.00 98.62 92 ILE A CA 1
ATOM 680 C C . ILE A 1 92 ? -10.587 5.114 15.172 1.00 98.62 92 ILE A C 1
ATOM 682 O O . ILE A 1 92 ? -11.729 5.433 14.845 1.00 98.62 92 ILE A O 1
ATOM 686 N N . ALA A 1 93 ? -9.560 5.963 15.088 1.00 98.31 93 ALA A N 1
ATOM 687 C CA . ALA A 1 93 ? -9.692 7.320 14.561 1.00 98.31 93 ALA A CA 1
ATOM 688 C C . ALA A 1 93 ? -10.147 7.336 13.091 1.00 98.31 93 ALA A C 1
ATOM 690 O O . ALA A 1 93 ? -10.946 8.187 12.704 1.00 98.31 93 ALA A O 1
ATOM 691 N N . ILE A 1 94 ? -9.706 6.371 12.282 1.00 98.25 94 ILE A N 1
ATOM 692 C CA . ILE A 1 94 ? -10.181 6.212 10.904 1.00 98.25 94 ILE A CA 1
ATOM 693 C C . ILE A 1 94 ? -11.632 5.717 10.883 1.00 98.25 94 ILE A C 1
ATOM 695 O O . ILE A 1 94 ? -12.463 6.320 10.216 1.00 98.25 94 ILE A O 1
ATOM 699 N N . GLY A 1 95 ? -12.004 4.721 11.693 1.00 97.38 95 GLY A N 1
ATOM 700 C CA . GLY A 1 95 ? -13.415 4.320 11.817 1.00 97.38 95 GLY A CA 1
ATOM 701 C C . GLY A 1 95 ? -14.328 5.465 12.294 1.00 97.38 95 GLY A C 1
ATOM 702 O O . GLY A 1 95 ? -15.499 5.555 11.916 1.00 97.38 95 GLY A O 1
ATOM 703 N N . TRP A 1 96 ? -13.789 6.390 13.095 1.00 96.12 96 TRP A N 1
ATOM 704 C CA . TRP A 1 96 ? -14.462 7.637 13.449 1.00 96.12 96 TRP A CA 1
ATOM 705 C C . TRP A 1 96 ? -14.619 8.570 12.245 1.00 96.12 96 TRP A C 1
ATOM 707 O O . TRP A 1 96 ? -15.730 9.026 11.985 1.00 96.12 96 TRP A O 1
ATOM 717 N N . ARG A 1 97 ? -13.550 8.794 11.469 1.00 95.62 97 ARG A N 1
ATOM 718 C CA . ARG A 1 97 ? -13.588 9.569 10.216 1.00 95.62 97 ARG A CA 1
ATOM 719 C C . ARG A 1 97 ? -14.651 9.048 9.246 1.00 95.62 97 ARG A C 1
ATOM 721 O O . ARG A 1 97 ? -15.354 9.855 8.641 1.00 95.62 97 ARG A O 1
ATOM 728 N N . GLU A 1 98 ? -14.731 7.730 9.093 1.00 94.06 98 GLU A N 1
ATOM 729 C CA . GLU A 1 98 ? -15.561 7.071 8.084 1.00 94.06 98 GLU A CA 1
ATOM 730 C C . GLU A 1 98 ? -17.047 7.017 8.466 1.00 94.06 98 GLU A C 1
ATOM 732 O O . GLU A 1 98 ? -17.921 7.163 7.611 1.00 94.06 98 GLU A O 1
ATOM 737 N N . SER A 1 99 ? -17.370 6.813 9.747 1.00 95.12 99 SER A N 1
ATOM 738 C CA . SER A 1 99 ? -18.757 6.528 10.153 1.00 95.12 99 SER A CA 1
ATOM 739 C C . SER A 1 99 ? -19.157 7.030 11.539 1.00 95.12 99 SER A C 1
ATOM 741 O O . SER A 1 99 ? -20.244 6.692 12.015 1.00 95.12 99 SER A O 1
ATOM 743 N N . ASN A 1 100 ? -18.292 7.778 12.227 1.00 94.12 100 ASN A N 1
ATOM 744 C CA . ASN A 1 100 ? -18.404 8.032 13.666 1.00 94.12 100 ASN A CA 1
ATOM 745 C C . ASN A 1 100 ? -18.505 6.723 14.483 1.00 94.12 100 ASN A C 1
ATOM 747 O O . ASN A 1 100 ? -19.270 6.634 15.446 1.00 94.12 100 ASN A O 1
ATOM 751 N N . LEU A 1 101 ? -17.766 5.678 14.071 1.00 94.38 101 LEU A N 1
ATOM 752 C CA . LEU A 1 101 ? -17.814 4.326 14.653 1.00 94.38 101 LEU A CA 1
ATOM 753 C C . LEU A 1 101 ? -19.231 3.725 14.699 1.00 94.38 101 LEU A C 1
ATOM 755 O O . LEU A 1 101 ? -19.582 2.988 15.631 1.00 94.38 101 LEU A O 1
ATOM 759 N N . ASN A 1 102 ? -20.078 4.048 13.722 1.00 94.88 102 ASN A N 1
ATOM 760 C CA . ASN A 1 102 ? -21.433 3.523 13.642 1.00 94.88 102 ASN A CA 1
ATOM 761 C C . ASN A 1 102 ? -21.477 2.247 12.780 1.00 94.88 102 ASN A C 1
ATOM 763 O O . ASN A 1 102 ? -21.405 2.341 11.555 1.00 94.88 102 ASN A O 1
ATOM 767 N N . PRO A 1 103 ? -21.689 1.051 13.369 1.00 95.69 103 PRO A N 1
ATOM 768 C CA . PRO A 1 103 ? -21.760 -0.189 12.596 1.00 95.69 103 PRO A CA 1
ATOM 769 C C . PRO A 1 103 ? -22.982 -0.243 11.670 1.00 95.69 103 PRO A C 1
ATOM 771 O O . PRO A 1 103 ? -22.991 -1.021 10.723 1.00 95.69 103 PRO A O 1
ATOM 774 N N . LYS A 1 104 ? -23.991 0.605 11.893 1.00 95.62 104 LYS A N 1
ATOM 775 C CA . LYS A 1 104 ? -25.176 0.727 11.035 1.00 95.62 104 LYS A CA 1
ATOM 776 C C . LYS A 1 104 ? -25.060 1.858 10.010 1.00 95.62 104 LYS A C 1
ATOM 778 O O . LYS A 1 104 ? -26.045 2.157 9.342 1.00 95.62 104 LYS A O 1
ATOM 783 N N . ALA A 1 105 ? -23.906 2.522 9.901 1.00 93.88 105 ALA A N 1
ATOM 784 C CA . ALA A 1 105 ? -23.722 3.580 8.915 1.00 93.88 105 ALA A CA 1
ATOM 785 C C . ALA A 1 105 ? -23.898 3.031 7.496 1.00 93.88 105 ALA A C 1
ATOM 787 O O . ALA A 1 105 ? -23.347 1.986 7.148 1.00 93.88 105 ALA A O 1
ATOM 788 N N . VAL A 1 106 ? -24.651 3.762 6.676 1.00 92.06 106 VAL A N 1
ATOM 789 C CA . VAL A 1 106 ? -24.871 3.464 5.260 1.00 92.06 106 VAL A CA 1
ATOM 790 C C . VAL A 1 106 ? -24.675 4.749 4.477 1.00 92.06 106 VAL A C 1
ATOM 792 O O . VAL A 1 106 ? -25.326 5.752 4.767 1.00 92.06 106 VAL A O 1
ATOM 795 N N . ASN A 1 107 ? -23.824 4.702 3.459 1.00 88.38 107 ASN A N 1
ATOM 796 C CA . ASN A 1 107 ? -23.679 5.773 2.486 1.00 88.38 107 ASN A CA 1
ATOM 797 C C . ASN A 1 107 ? -24.099 5.246 1.103 1.00 88.38 107 ASN A C 1
ATOM 799 O O . ASN A 1 107 ? -23.307 4.592 0.414 1.00 88.38 107 ASN A O 1
ATOM 803 N N . PRO A 1 108 ? -25.347 5.525 0.676 1.00 85.81 108 PRO A N 1
ATOM 804 C CA . PRO A 1 108 ? -25.871 5.036 -0.595 1.00 85.81 108 PRO A CA 1
ATOM 805 C C . PRO A 1 108 ? -25.099 5.551 -1.813 1.00 85.81 108 PRO A C 1
ATOM 807 O O . PRO A 1 108 ? -24.939 4.815 -2.782 1.00 85.81 108 PRO A O 1
ATOM 810 N N . ALA A 1 109 ? -24.586 6.786 -1.763 1.00 82.44 109 ALA A N 1
ATOM 811 C CA . ALA A 1 109 ? -23.870 7.392 -2.886 1.00 82.44 109 ALA A CA 1
ATOM 812 C C . ALA A 1 109 ? -22.549 6.666 -3.175 1.00 82.44 109 ALA A C 1
ATOM 814 O O . ALA A 1 109 ? -22.210 6.437 -4.333 1.00 82.44 109 ALA A O 1
ATOM 815 N N . GLY A 1 110 ? -21.838 6.256 -2.121 1.00 80.00 110 GLY A N 1
ATOM 816 C CA . GLY A 1 110 ? -20.643 5.420 -2.233 1.00 80.00 110 GLY A CA 1
ATOM 817 C C . GLY A 1 110 ? -20.942 3.925 -2.358 1.00 80.00 110 GLY A C 1
ATOM 818 O O . GLY A 1 110 ? -20.036 3.156 -2.649 1.00 80.00 110 GLY A O 1
ATOM 819 N N . SER A 1 111 ? -22.188 3.486 -2.146 1.00 88.75 111 SER A N 1
ATOM 820 C CA . SER A 1 111 ? -22.522 2.063 -1.968 1.00 88.75 111 SER A CA 1
ATOM 821 C C . SER A 1 111 ? -21.660 1.396 -0.885 1.00 88.75 111 SER A C 1
ATOM 823 O O . SER A 1 111 ? -21.146 0.299 -1.086 1.00 88.75 111 SER A O 1
ATOM 825 N N . VAL A 1 112 ? -21.478 2.072 0.255 1.00 91.06 112 VAL A N 1
ATOM 826 C CA . VAL A 1 112 ? -20.627 1.607 1.364 1.00 91.06 112 VAL A CA 1
ATOM 827 C C . VAL A 1 112 ? -21.374 1.536 2.703 1.00 91.06 112 VAL A C 1
ATOM 829 O O . VAL A 1 112 ? -22.364 2.249 2.907 1.00 91.06 112 VAL A O 1
ATOM 832 N N . LYS A 1 113 ? -20.929 0.651 3.611 1.00 94.19 113 LYS A N 1
ATOM 833 C CA . LYS A 1 113 ? -21.558 0.381 4.919 1.00 94.19 113 LYS A CA 1
ATOM 834 C C . LYS A 1 113 ? -20.552 0.111 6.048 1.00 94.19 113 LYS A C 1
ATOM 836 O O . LYS A 1 113 ? -19.459 -0.395 5.815 1.00 94.19 113 LYS A O 1
ATOM 841 N N . GLY A 1 114 ? -20.980 0.347 7.288 1.00 96.31 114 GLY A N 1
ATOM 842 C CA . GLY A 1 114 ? -20.277 -0.069 8.507 1.00 96.31 114 GLY A CA 1
ATOM 843 C C . GLY A 1 114 ? -19.197 0.899 8.993 1.00 96.31 114 GLY A C 1
ATOM 844 O O . GLY A 1 114 ? -19.048 2.000 8.462 1.00 96.31 114 GLY A O 1
ATOM 845 N N . ILE A 1 115 ? -18.451 0.479 10.019 1.00 97.31 115 ILE A N 1
ATOM 846 C CA . ILE A 1 115 ? -17.495 1.310 10.765 1.00 97.31 115 ILE A CA 1
ATOM 847 C C . ILE A 1 115 ? -16.440 1.934 9.847 1.00 97.31 115 ILE A C 1
ATOM 849 O O . ILE A 1 115 ? -16.205 3.137 9.923 1.00 97.31 115 ILE A O 1
ATOM 853 N N . TRP A 1 116 ? -15.856 1.125 8.965 1.00 96.88 116 TRP A N 1
ATOM 854 C CA . TRP A 1 116 ? -14.838 1.536 7.994 1.00 96.88 116 TRP A CA 1
ATOM 855 C C . TRP A 1 116 ? -15.402 1.621 6.568 1.00 96.88 116 TRP A C 1
ATOM 857 O O . TRP A 1 116 ? -14.679 1.448 5.604 1.00 96.88 116 TRP A O 1
ATOM 867 N N . GLN A 1 117 ? -16.720 1.822 6.423 1.00 94.69 117 GLN A N 1
ATOM 868 C CA . GLN A 1 117 ? -17.374 2.075 5.128 1.00 94.69 117 GLN A CA 1
ATOM 869 C C . GLN A 1 117 ? -16.946 1.097 4.006 1.00 94.69 117 GLN A C 1
ATOM 871 O O . GLN A 1 117 ? -16.574 1.492 2.902 1.00 94.69 117 GLN A O 1
ATOM 876 N N . TRP A 1 118 ? -17.059 -0.210 4.254 1.00 93.12 118 TRP A N 1
ATOM 877 C CA . TRP A 1 118 ? -16.798 -1.233 3.239 1.00 93.12 118 TRP A CA 1
ATOM 878 C C . TRP A 1 118 ? -17.754 -1.124 2.057 1.00 93.12 118 TRP A C 1
ATOM 880 O O . TRP A 1 118 ? -18.952 -0.901 2.241 1.00 93.12 118 TRP A O 1
ATOM 890 N N . GLY A 1 119 ? -17.257 -1.430 0.856 1.00 87.88 119 GLY A N 1
ATOM 891 C CA . GLY A 1 119 ? -18.096 -1.641 -0.325 1.00 87.88 119 GLY A CA 1
ATOM 892 C C . GLY A 1 119 ? -19.197 -2.669 -0.061 1.00 87.88 119 GLY A C 1
ATOM 893 O O . GLY A 1 119 ? -18.919 -3.789 0.367 1.00 87.88 119 GLY A O 1
ATOM 894 N N . ALA A 1 120 ? -20.444 -2.296 -0.329 1.00 89.56 120 ALA A N 1
ATOM 895 C CA . ALA A 1 120 ? -21.651 -3.098 -0.131 1.00 89.56 120 ALA A CA 1
ATOM 896 C C . ALA A 1 120 ? -22.414 -3.314 -1.455 1.00 89.56 120 ALA A C 1
ATOM 898 O O . ALA A 1 120 ? -23.640 -3.415 -1.482 1.00 89.56 120 ALA A O 1
ATOM 899 N N . GLY A 1 121 ? -21.675 -3.356 -2.567 1.00 83.25 121 GLY A N 1
ATOM 900 C CA . GLY A 1 121 ? -22.172 -3.436 -3.937 1.00 83.25 121 GLY A CA 1
ATOM 901 C C . GLY A 1 121 ? -21.740 -2.236 -4.786 1.00 83.25 121 GLY A C 1
ATOM 902 O O . GLY A 1 121 ? -21.048 -1.330 -4.329 1.00 83.25 121 GLY A O 1
ATOM 903 N N . GLY A 1 122 ? -22.154 -2.225 -6.054 1.00 81.19 122 GLY A N 1
ATOM 904 C CA . GLY A 1 122 ? -21.900 -1.096 -6.952 1.00 81.19 122 GLY A CA 1
ATOM 905 C C . GLY A 1 122 ? -20.418 -0.894 -7.281 1.00 81.19 122 GLY A C 1
ATOM 906 O O . GLY A 1 122 ? -19.671 -1.857 -7.452 1.00 81.19 122 GLY A O 1
ATOM 907 N N . ILE A 1 123 ? -20.003 0.370 -7.407 1.00 70.12 123 ILE A N 1
ATOM 908 C CA . ILE A 1 123 ? -18.672 0.738 -7.915 1.00 70.12 123 ILE A CA 1
ATOM 909 C C . ILE A 1 123 ? -17.522 0.345 -6.979 1.00 70.12 123 ILE A C 1
ATOM 911 O O . ILE A 1 123 ? -16.424 0.072 -7.451 1.00 70.12 123 ILE A O 1
ATOM 915 N N . ASN A 1 124 ? -17.789 0.243 -5.675 1.00 68.00 124 ASN A N 1
ATOM 916 C CA . ASN A 1 124 ? -16.796 -0.121 -4.659 1.00 68.00 124 ASN A CA 1
ATOM 917 C C . ASN A 1 124 ? -16.769 -1.629 -4.354 1.00 68.00 124 ASN A C 1
ATOM 919 O O . ASN A 1 124 ? -16.111 -2.073 -3.411 1.00 68.00 124 ASN A O 1
ATOM 923 N N . GLY A 1 125 ? -17.475 -2.433 -5.157 1.00 79.88 125 GLY A N 1
ATOM 924 C CA . GLY A 1 125 ? -17.592 -3.873 -4.957 1.00 79.88 125 GLY A CA 1
ATOM 925 C C . GLY A 1 125 ? -18.360 -4.231 -3.683 1.00 79.88 125 GLY A C 1
ATOM 926 O O . GLY A 1 125 ? -18.907 -3.376 -2.994 1.00 79.88 125 GLY A O 1
ATOM 927 N N . ASN A 1 126 ? -18.430 -5.524 -3.373 1.00 87.19 126 ASN A N 1
ATOM 928 C CA . ASN A 1 126 ? -19.159 -6.030 -2.212 1.00 87.19 126 ASN A CA 1
ATOM 929 C C . ASN A 1 126 ? -18.196 -6.722 -1.237 1.00 87.19 126 ASN A C 1
ATOM 931 O O . ASN A 1 126 ? -18.157 -7.944 -1.174 1.00 87.19 126 ASN A O 1
ATOM 935 N N . ARG A 1 127 ? -17.377 -5.956 -0.510 1.00 89.44 127 ARG A N 1
ATOM 936 C CA . ARG A 1 127 ? -16.538 -6.477 0.589 1.00 89.44 127 ARG A CA 1
ATOM 937 C C . ARG A 1 127 ? -17.377 -6.812 1.824 1.00 89.44 127 ARG A C 1
ATOM 939 O O . ARG A 1 127 ? -17.100 -7.787 2.513 1.00 89.44 127 ARG A O 1
ATOM 946 N N . TYR A 1 128 ? -18.438 -6.040 2.057 1.00 92.25 128 TYR A N 1
ATOM 947 C CA . TYR A 1 128 ? -19.317 -6.183 3.213 1.00 92.25 128 TYR A CA 1
ATOM 948 C C . TYR A 1 128 ? -20.123 -7.491 3.191 1.00 92.25 128 TYR A C 1
ATOM 950 O O . TYR A 1 128 ? -20.340 -8.096 4.240 1.00 92.25 128 TYR A O 1
ATOM 958 N N . GLN A 1 129 ? -20.515 -7.976 2.006 1.00 91.19 129 GLN A N 1
ATOM 959 C CA . GLN A 1 129 ? -21.205 -9.259 1.816 1.00 91.19 129 GLN A CA 1
ATOM 960 C C . GLN A 1 129 ? -22.434 -9.388 2.738 1.00 91.19 129 GLN A C 1
ATOM 962 O O . GLN A 1 129 ? -23.317 -8.533 2.727 1.00 91.19 129 GLN A O 1
ATOM 967 N N . ASN A 1 130 ? -22.501 -10.460 3.525 1.00 92.56 130 ASN A N 1
ATOM 968 C CA . ASN A 1 130 ? -23.537 -10.749 4.510 1.00 92.56 130 ASN A CA 1
ATOM 969 C C . ASN A 1 130 ? -23.092 -10.433 5.952 1.00 92.56 130 ASN A C 1
ATOM 971 O O . ASN A 1 130 ? -23.653 -10.989 6.897 1.00 92.56 130 ASN A O 1
ATOM 975 N N . THR A 1 131 ? -22.079 -9.579 6.129 1.00 96.00 131 THR A N 1
ATOM 976 C CA . THR A 1 131 ? -21.583 -9.175 7.453 1.00 96.00 131 THR A CA 1
ATOM 977 C C . THR A 1 131 ? -22.687 -8.464 8.229 1.00 96.00 131 THR A C 1
ATOM 979 O O . THR A 1 131 ? -23.386 -7.603 7.694 1.00 96.00 131 THR A O 1
ATOM 982 N N . ALA A 1 132 ? -22.871 -8.842 9.495 1.00 96.25 132 ALA A N 1
ATOM 983 C CA . ALA A 1 132 ? -23.880 -8.224 10.344 1.00 96.25 132 ALA A CA 1
ATOM 984 C C . ALA A 1 132 ? -23.512 -6.767 10.674 1.00 96.25 132 ALA A C 1
ATOM 986 O O . ALA A 1 132 ? -22.340 -6.437 10.850 1.00 96.25 132 ALA A O 1
ATOM 987 N N . ASP A 1 133 ? -24.523 -5.907 10.831 1.00 96.31 133 ASP A N 1
ATOM 988 C CA . ASP A 1 133 ? -24.365 -4.494 11.208 1.00 96.31 133 ASP A CA 1
ATOM 989 C C . ASP A 1 133 ? -24.064 -4.340 12.724 1.00 96.31 133 ASP A C 1
ATOM 991 O O . ASP A 1 133 ? -24.718 -3.575 13.441 1.00 96.31 133 ASP A O 1
ATOM 995 N N . THR A 1 134 ? -23.085 -5.103 13.226 1.00 97.44 134 THR A N 1
ATOM 996 C CA . THR A 1 134 ? -22.566 -5.069 14.605 1.00 97.44 134 THR A CA 1
ATOM 997 C C . THR A 1 134 ? -21.055 -4.837 14.611 1.00 97.44 134 THR A C 1
ATOM 999 O O . THR A 1 134 ? -20.373 -5.063 13.611 1.00 97.44 134 THR A O 1
ATOM 1002 N N . VAL A 1 135 ? -20.514 -4.375 15.741 1.00 96.81 135 VAL A N 1
ATOM 1003 C CA . VAL A 1 135 ? -19.071 -4.098 15.856 1.00 96.81 135 VAL A CA 1
ATOM 1004 C C . VAL A 1 135 ? -18.263 -5.389 15.788 1.00 96.81 135 VAL A C 1
ATOM 1006 O O . VAL A 1 135 ? -17.236 -5.435 15.124 1.00 96.81 135 VAL A O 1
ATOM 1009 N N . GLU A 1 136 ? -18.754 -6.449 16.421 1.00 97.56 136 GLU A N 1
ATOM 1010 C CA . GLU A 1 136 ? -18.123 -7.765 16.481 1.00 97.56 136 GLU A CA 1
ATOM 1011 C C . GLU A 1 136 ? -17.893 -8.335 15.078 1.00 97.56 136 GLU A C 1
ATOM 1013 O O . GLU A 1 136 ? -16.760 -8.648 14.715 1.00 97.56 136 GLU A O 1
ATOM 1018 N N . ALA A 1 137 ? -18.953 -8.398 14.264 1.00 97.06 137 ALA A N 1
ATOM 1019 C CA . ALA A 1 137 ? -18.891 -8.969 12.922 1.00 97.06 137 ALA A CA 1
ATOM 1020 C C . ALA A 1 137 ? -17.997 -8.146 11.984 1.00 97.06 137 ALA A C 1
ATOM 1022 O O . ALA A 1 137 ? -17.274 -8.700 11.159 1.00 97.06 137 ALA A O 1
ATOM 1023 N N . GLN A 1 138 ? -18.018 -6.821 12.125 1.00 98.25 138 GLN A N 1
ATOM 1024 C CA . GLN A 1 138 ? -17.193 -5.917 11.327 1.00 98.25 138 GLN A CA 1
ATOM 1025 C C . GLN A 1 138 ? -15.711 -5.988 11.711 1.00 98.25 138 GLN A C 1
ATOM 1027 O O . GLN A 1 138 ? -14.848 -5.994 10.836 1.00 98.25 138 GLN A O 1
ATOM 1032 N N . VAL A 1 139 ? -15.396 -6.110 13.002 1.00 98.19 139 VAL A N 1
ATOM 1033 C CA . VAL A 1 139 ? -14.023 -6.356 13.461 1.00 98.19 139 VAL A CA 1
ATOM 1034 C C . VAL A 1 139 ? -13.523 -7.717 12.960 1.00 98.19 139 VAL A C 1
ATOM 1036 O O . VAL A 1 139 ? -12.392 -7.807 12.486 1.00 98.19 139 VAL A O 1
ATOM 1039 N N . ASP A 1 140 ? -14.357 -8.760 12.983 1.00 95.06 140 ASP A N 1
ATOM 1040 C CA . ASP A 1 140 ? -14.005 -10.074 12.425 1.00 95.06 140 ASP A CA 1
ATOM 1041 C C . ASP A 1 140 ? -13.750 -10.020 10.912 1.00 95.06 140 ASP A C 1
ATOM 1043 O O . ASP A 1 140 ? -12.786 -10.620 10.426 1.00 95.06 140 ASP A O 1
ATOM 1047 N N . LEU A 1 141 ? -14.562 -9.260 10.165 1.00 95.50 141 LEU A N 1
ATOM 1048 C CA . LEU A 1 141 ? -14.328 -9.008 8.743 1.00 95.50 141 LEU A CA 1
ATOM 1049 C C . LEU A 1 141 ? -12.981 -8.309 8.515 1.00 95.50 141 LEU A C 1
ATOM 1051 O O . LEU A 1 141 ? -12.211 -8.757 7.665 1.00 95.50 141 LEU A O 1
ATOM 1055 N N . ALA A 1 142 ? -12.664 -7.273 9.300 1.00 96.06 142 ALA A N 1
ATOM 1056 C CA . ALA A 1 142 ? -11.383 -6.577 9.205 1.00 96.06 142 ALA A CA 1
ATOM 1057 C C . ALA A 1 142 ? -10.202 -7.534 9.433 1.00 96.06 142 ALA A C 1
ATOM 1059 O O . ALA A 1 142 ? -9.268 -7.558 8.634 1.00 96.06 142 ALA A O 1
ATOM 1060 N N . PHE A 1 143 ? -10.254 -8.388 10.462 1.00 94.38 143 PHE A N 1
ATOM 1061 C CA . PHE A 1 143 ? -9.208 -9.392 10.700 1.00 94.38 143 PHE A CA 1
ATOM 1062 C C . PHE A 1 143 ? -9.077 -10.399 9.560 1.00 94.38 143 PHE A C 1
ATOM 1064 O O . PHE A 1 143 ? -7.957 -10.714 9.153 1.00 94.38 143 PHE A O 1
ATOM 1071 N N . LYS A 1 144 ? -10.201 -10.891 9.025 1.00 89.81 144 LYS A N 1
ATOM 1072 C CA . LYS A 1 144 ? -10.203 -11.804 7.876 1.00 89.81 144 LYS A CA 1
ATOM 1073 C C . LYS A 1 144 ? -9.501 -11.171 6.676 1.00 89.81 144 LYS A C 1
ATOM 1075 O O . LYS A 1 144 ? -8.673 -11.816 6.035 1.00 89.81 144 LYS A O 1
ATOM 1080 N N . GLU A 1 145 ? -9.815 -9.916 6.386 1.00 89.38 145 GLU A N 1
ATOM 1081 C CA . GLU A 1 145 ? -9.226 -9.152 5.290 1.00 89.38 145 GLU A CA 1
ATOM 1082 C C . GLU A 1 145 ? -7.731 -8.870 5.517 1.00 89.38 145 GLU A C 1
ATOM 1084 O O . GLU A 1 145 ? -6.922 -9.123 4.627 1.00 89.38 145 GLU A O 1
ATOM 1089 N N . LEU A 1 146 ? -7.331 -8.446 6.718 1.00 90.38 146 LEU A N 1
ATOM 1090 C CA . LEU A 1 146 ? -5.927 -8.211 7.092 1.00 90.38 146 LEU A CA 1
ATOM 1091 C C . LEU A 1 146 ? -5.066 -9.483 7.024 1.00 90.38 146 LEU A C 1
ATOM 1093 O O . LEU A 1 146 ? -3.873 -9.417 6.728 1.00 90.38 146 LEU A O 1
ATOM 1097 N N . ALA A 1 147 ? -5.656 -10.649 7.286 1.00 84.50 147 ALA A N 1
ATOM 1098 C CA . ALA A 1 147 ? -4.987 -11.943 7.161 1.00 84.50 147 ALA A CA 1
ATOM 1099 C C . ALA A 1 147 ? -4.906 -12.458 5.711 1.00 84.50 147 ALA A C 1
ATOM 1101 O O . ALA A 1 147 ? -4.255 -13.471 5.461 1.00 84.50 147 ALA A O 1
ATOM 1102 N N . SER A 1 148 ? -5.583 -11.802 4.765 1.00 80.38 148 SER A N 1
ATOM 1103 C CA . SER A 1 148 ? -5.711 -12.268 3.385 1.00 80.38 148 SER A CA 1
ATOM 1104 C C . SER A 1 148 ? -5.534 -11.115 2.390 1.00 80.38 148 SER A C 1
ATOM 1106 O O . SER A 1 148 ? -4.408 -10.675 2.131 1.00 80.38 148 SER A O 1
ATOM 1108 N N . SER A 1 149 ? -6.628 -10.587 1.854 1.00 79.38 149 SER A N 1
ATOM 1109 C CA . SER A 1 149 ? -6.655 -9.617 0.760 1.00 79.38 149 SER A CA 1
ATOM 1110 C C . SER A 1 149 ? -5.979 -8.277 1.071 1.00 79.38 149 SER A C 1
ATOM 1112 O O . SER A 1 149 ? -5.567 -7.592 0.148 1.00 79.38 149 SER A O 1
ATOM 1114 N N . HIS A 1 150 ? -5.813 -7.919 2.348 1.00 86.25 150 HIS A N 1
ATOM 1115 C CA . HIS A 1 150 ? -5.169 -6.682 2.813 1.00 86.25 150 HIS A CA 1
ATOM 1116 C C . HIS A 1 150 ? -3.928 -6.981 3.669 1.00 86.25 150 HIS A C 1
ATOM 1118 O O . HIS A 1 150 ? -3.595 -6.262 4.612 1.00 86.25 150 HIS A O 1
ATOM 1124 N N . THR A 1 151 ? -3.212 -8.058 3.330 1.00 85.88 151 THR A N 1
ATOM 1125 C CA . THR A 1 151 ? -1.968 -8.447 4.010 1.00 85.88 151 THR A CA 1
ATOM 1126 C C . THR A 1 151 ? -0.929 -7.325 4.028 1.00 85.88 151 THR A C 1
ATOM 1128 O O . THR A 1 151 ? -0.220 -7.179 5.022 1.00 85.88 151 THR A O 1
ATOM 1131 N N . VAL A 1 152 ? -0.834 -6.507 2.972 1.00 84.69 152 VAL A N 1
ATOM 1132 C CA . VAL A 1 152 ? 0.113 -5.379 2.956 1.00 84.69 152 VAL A CA 1
ATOM 1133 C C . VAL A 1 152 ? -0.238 -4.352 4.032 1.00 84.69 152 VAL A C 1
ATOM 1135 O O . VAL A 1 152 ? 0.661 -3.889 4.723 1.00 84.69 152 VAL A O 1
ATOM 1138 N N . ALA A 1 153 ? -1.526 -4.074 4.268 1.00 90.69 153 ALA A N 1
ATOM 1139 C CA . ALA A 1 153 ? -1.960 -3.203 5.362 1.00 90.69 153 ALA A CA 1
ATOM 1140 C C . ALA A 1 153 ? -1.522 -3.758 6.722 1.00 90.69 153 ALA A C 1
ATOM 1142 O O . ALA A 1 153 ? -0.955 -3.041 7.541 1.00 90.69 153 ALA A O 1
ATOM 1143 N N . ARG A 1 154 ? -1.724 -5.064 6.943 1.00 91.75 154 ARG A N 1
ATOM 1144 C CA . ARG A 1 154 ? -1.300 -5.748 8.173 1.00 91.75 154 ARG A CA 1
ATOM 1145 C C . ARG A 1 154 ? 0.211 -5.667 8.386 1.00 91.75 154 ARG A C 1
ATOM 1147 O O . ARG A 1 154 ? 0.652 -5.395 9.498 1.00 91.75 154 ARG A O 1
ATOM 1154 N N . LEU A 1 155 ? 1.003 -5.908 7.341 1.00 88.75 155 LEU A N 1
ATOM 1155 C CA . LEU A 1 155 ? 2.464 -5.822 7.414 1.00 88.75 155 LEU A CA 1
ATOM 1156 C C . LEU A 1 155 ? 2.940 -4.379 7.604 1.00 88.75 155 LEU A C 1
ATOM 1158 O O . LEU A 1 155 ? 3.870 -4.153 8.375 1.00 88.75 155 LEU A O 1
ATOM 1162 N N . GLY A 1 156 ? 2.274 -3.411 6.973 1.00 89.25 156 GLY A N 1
ATOM 1163 C CA . GLY A 1 156 ? 2.492 -1.986 7.207 1.00 89.25 156 GLY A CA 1
ATOM 1164 C C . GLY A 1 156 ? 2.244 -1.613 8.668 1.00 89.25 156 GLY A C 1
ATOM 1165 O O . GLY A 1 156 ? 3.113 -1.025 9.298 1.00 89.25 156 GLY A O 1
ATOM 1166 N N . LEU A 1 157 ? 1.126 -2.054 9.256 1.00 93.88 157 LEU A N 1
ATOM 1167 C CA . LEU A 1 157 ? 0.820 -1.846 10.679 1.00 93.88 157 LEU A CA 1
ATOM 1168 C C . LEU A 1 157 ? 1.870 -2.488 11.596 1.00 93.88 157 LEU A C 1
ATOM 1170 O O . LEU A 1 157 ? 2.270 -1.869 12.577 1.00 93.88 157 LEU A O 1
ATOM 1174 N N . ALA A 1 158 ? 2.366 -3.681 11.250 1.00 91.44 158 ALA A N 1
ATOM 1175 C CA . ALA A 1 158 ? 3.423 -4.369 11.998 1.00 91.44 158 ALA A CA 1
ATOM 1176 C C . ALA A 1 158 ? 4.786 -3.652 11.955 1.00 91.44 158 ALA A C 1
ATOM 1178 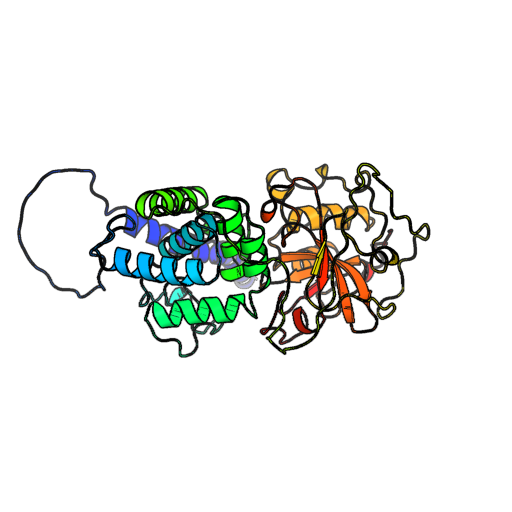O O . ALA A 1 158 ? 5.636 -3.915 12.801 1.00 91.44 158 ALA A O 1
ATOM 1179 N N . ASN A 1 159 ? 5.018 -2.791 10.957 1.00 87.94 159 ASN A N 1
ATOM 1180 C CA . ASN A 1 159 ? 6.259 -2.021 10.794 1.00 87.94 159 ASN A CA 1
ATOM 1181 C C . ASN A 1 159 ? 6.079 -0.522 11.090 1.00 87.94 159 ASN A C 1
ATOM 1183 O O . ASN A 1 159 ? 7.060 0.223 11.048 1.00 87.94 159 ASN A O 1
ATOM 1187 N N . ALA A 1 160 ? 4.854 -0.080 11.383 1.00 91.00 160 ALA A N 1
ATOM 1188 C CA . ALA A 1 160 ? 4.549 1.304 11.705 1.00 91.00 160 ALA A CA 1
ATOM 1189 C C . ALA A 1 160 ? 5.238 1.718 13.011 1.00 91.00 160 ALA A C 1
ATOM 1191 O O . ALA A 1 160 ? 5.281 0.960 13.980 1.00 91.00 160 ALA A O 1
ATOM 1192 N N . LYS A 1 161 ? 5.771 2.939 13.027 1.00 90.06 161 LYS A N 1
ATOM 1193 C CA . LYS A 1 161 ? 6.576 3.486 14.131 1.00 90.06 161 LYS A CA 1
ATOM 1194 C C . LYS A 1 161 ? 5.788 4.423 15.043 1.00 90.06 161 LYS A C 1
ATOM 1196 O O . LYS A 1 161 ? 6.243 4.737 16.135 1.00 90.06 161 LYS A O 1
ATOM 1201 N N . ASP A 1 162 ? 4.651 4.912 14.561 1.00 94.31 162 ASP A N 1
ATOM 1202 C CA . ASP A 1 162 ? 3.841 5.941 15.204 1.00 94.31 162 ASP A CA 1
ATOM 1203 C C . ASP A 1 162 ? 2.400 5.940 14.651 1.00 94.31 162 ASP A C 1
ATOM 1205 O O . ASP A 1 162 ? 2.011 5.102 13.826 1.00 94.31 162 ASP A O 1
ATOM 1209 N N . ILE A 1 163 ? 1.586 6.890 15.122 1.00 97.19 163 ILE A N 1
ATOM 1210 C CA . ILE A 1 163 ? 0.203 7.101 14.669 1.00 97.19 163 ILE A CA 1
ATOM 1211 C C . ILE A 1 163 ? 0.145 7.428 13.172 1.00 97.19 163 ILE A C 1
ATOM 1213 O O . ILE A 1 163 ? -0.748 6.935 12.486 1.00 97.19 163 ILE A O 1
ATOM 1217 N N . ASP A 1 164 ? 1.079 8.230 12.654 1.00 94.94 164 ASP A N 1
ATOM 1218 C CA . ASP A 1 164 ? 1.038 8.711 11.269 1.00 94.94 164 ASP A CA 1
ATOM 1219 C C . ASP A 1 164 ? 1.300 7.570 10.274 1.00 94.94 164 ASP A C 1
ATOM 1221 O O . ASP A 1 164 ? 0.549 7.393 9.310 1.00 94.94 164 ASP A O 1
ATOM 1225 N N . SER A 1 165 ? 2.322 6.754 10.538 1.00 92.44 165 SER A N 1
ATOM 1226 C CA . SER A 1 165 ? 2.628 5.539 9.773 1.00 92.44 165 SER A CA 1
ATOM 1227 C C . SER A 1 165 ? 1.551 4.461 9.943 1.00 92.44 165 SER A C 1
ATOM 1229 O O . SER A 1 165 ? 1.202 3.789 8.973 1.00 92.44 165 SER A O 1
ATOM 1231 N N . SER A 1 166 ? 0.935 4.347 11.126 1.00 96.69 166 SER A N 1
ATOM 1232 C CA . SER A 1 166 ? -0.203 3.440 11.345 1.00 96.69 166 SER A CA 1
ATOM 1233 C C . SER A 1 166 ? -1.437 3.850 10.538 1.00 96.69 166 SER A C 1
ATOM 1235 O O . SER A 1 166 ? -2.066 3.014 9.889 1.00 96.69 166 SER A O 1
ATOM 1237 N N . ALA A 1 167 ? -1.776 5.141 10.554 1.00 96.75 167 ALA A N 1
ATOM 1238 C CA . ALA A 1 167 ? -2.899 5.681 9.798 1.00 96.75 167 ALA A CA 1
ATOM 1239 C C . ALA A 1 167 ? -2.663 5.557 8.289 1.00 96.75 167 ALA A C 1
ATOM 1241 O O . ALA A 1 167 ? -3.576 5.198 7.553 1.00 96.75 167 ALA A O 1
ATOM 1242 N N . LEU A 1 168 ? -1.433 5.801 7.821 1.00 91.06 168 LEU A N 1
ATOM 1243 C CA . LEU A 1 168 ? -1.069 5.621 6.417 1.00 91.06 168 LEU A CA 1
ATOM 1244 C C . LEU A 1 168 ? -1.189 4.159 5.970 1.00 91.06 168 LEU A C 1
ATOM 1246 O O . LEU A 1 168 ? -1.760 3.907 4.906 1.00 91.06 168 LEU A O 1
ATOM 1250 N N . ALA A 1 169 ? -0.719 3.207 6.782 1.00 91.19 169 ALA A N 1
ATOM 1251 C CA . ALA A 1 169 ? -0.829 1.779 6.487 1.00 91.19 169 ALA A CA 1
ATOM 1252 C C . ALA A 1 169 ? -2.294 1.322 6.363 1.00 91.19 169 ALA A C 1
ATOM 1254 O O . ALA A 1 169 ? -2.622 0.552 5.460 1.00 91.19 169 ALA A O 1
ATOM 1255 N N . TRP A 1 170 ? -3.186 1.823 7.223 1.00 95.62 170 TRP A N 1
ATOM 1256 C CA . TRP A 1 170 ? -4.618 1.528 7.130 1.00 95.62 170 TRP A CA 1
ATOM 1257 C C . TRP A 1 170 ? -5.289 2.244 5.950 1.00 95.62 170 TRP A C 1
ATOM 1259 O O . TRP A 1 170 ? -5.970 1.605 5.156 1.00 95.62 170 TRP A O 1
ATOM 1269 N N . ASP A 1 171 ? -5.070 3.546 5.766 1.00 91.69 171 ASP A N 1
ATOM 1270 C CA . ASP A 1 171 ? -5.694 4.307 4.675 1.00 91.69 171 ASP A CA 1
ATOM 1271 C C . ASP A 1 171 ? -5.323 3.747 3.298 1.00 91.69 171 ASP A C 1
ATOM 1273 O O . ASP A 1 171 ? -6.185 3.486 2.463 1.00 91.69 171 ASP A O 1
ATOM 1277 N N . THR A 1 172 ? -4.034 3.525 3.055 1.00 82.44 172 THR A N 1
ATOM 1278 C CA . THR A 1 172 ? -3.560 3.067 1.738 1.00 82.44 172 THR A CA 1
ATOM 1279 C C . THR A 1 172 ? -3.743 1.571 1.545 1.00 82.44 172 THR A C 1
ATOM 1281 O O . THR A 1 172 ? -4.001 1.113 0.428 1.00 82.44 172 THR A O 1
ATOM 1284 N N . GLY A 1 173 ? -3.613 0.814 2.636 1.00 84.06 173 GLY A N 1
ATOM 1285 C CA . GLY A 1 173 ? -3.612 -0.635 2.617 1.00 84.06 173 GLY A CA 1
ATOM 1286 C C . GLY A 1 173 ? -4.969 -1.283 2.822 1.00 84.06 173 GLY A C 1
ATOM 1287 O O . GLY A 1 173 ? -5.164 -2.368 2.291 1.00 84.06 173 GLY A O 1
ATOM 1288 N N . PHE A 1 174 ? -5.876 -0.669 3.582 1.00 90.69 174 PHE A N 1
ATOM 1289 C CA . PHE A 1 174 ? -7.183 -1.225 3.947 1.00 90.69 174 PHE A CA 1
ATOM 1290 C C . PHE A 1 174 ? -8.351 -0.438 3.332 1.00 90.69 174 PHE A C 1
ATOM 1292 O O . PHE A 1 174 ? -9.272 -1.044 2.774 1.00 90.69 174 PHE A O 1
ATOM 1299 N N . GLU A 1 175 ? -8.307 0.898 3.394 1.00 89.56 175 GLU A N 1
ATOM 1300 C CA . GLU A 1 175 ? -9.320 1.763 2.759 1.00 89.56 175 GLU A CA 1
ATOM 1301 C C . GLU A 1 175 ? -9.084 1.903 1.244 1.00 89.56 175 GLU A C 1
ATOM 1303 O O . GLU A 1 175 ? -10.025 2.095 0.476 1.00 89.56 175 GLU A O 1
ATOM 1308 N N . GLY A 1 176 ? -7.829 1.778 0.793 1.00 81.31 176 GLY A N 1
ATOM 1309 C CA . GLY A 1 176 ? -7.434 1.992 -0.606 1.00 81.31 176 GLY A CA 1
ATOM 1310 C C . GLY A 1 176 ? -7.343 3.474 -1.001 1.00 81.31 176 GLY 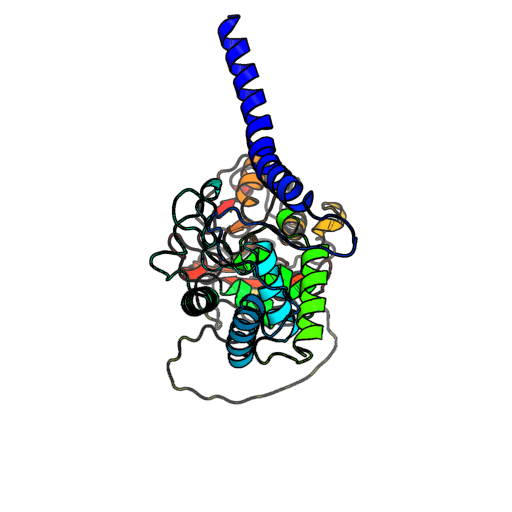A C 1
ATOM 1311 O O . GLY A 1 176 ? -7.259 3.810 -2.187 1.00 81.31 176 GLY A O 1
ATOM 1312 N N . VAL A 1 177 ? -7.343 4.371 -0.014 1.00 84.06 177 VAL A N 1
ATOM 1313 C CA . VAL A 1 177 ? -7.219 5.818 -0.195 1.00 84.06 177 VAL A CA 1
ATOM 1314 C C . VAL A 1 177 ? -5.758 6.163 -0.490 1.00 84.06 177 VAL A C 1
ATOM 1316 O O . VAL A 1 177 ? -4.843 5.684 0.176 1.00 84.06 177 VAL A O 1
ATOM 1319 N N . GLY A 1 178 ? -5.515 6.993 -1.508 1.00 73.81 178 GLY A N 1
ATOM 1320 C CA . GLY A 1 178 ? -4.156 7.370 -1.903 1.00 73.81 178 GLY A CA 1
ATOM 1321 C C . GLY A 1 178 ? -3.403 8.096 -0.782 1.00 73.81 178 GLY A C 1
ATOM 1322 O O . GLY A 1 178 ? -3.988 8.840 0.000 1.00 73.81 178 GLY A O 1
ATOM 1323 N N . ALA A 1 179 ? -2.082 7.928 -0.714 1.00 74.81 179 ALA A N 1
ATOM 1324 C CA . ALA A 1 179 ? -1.278 8.495 0.371 1.00 74.81 179 ALA A CA 1
ATOM 1325 C C . ALA A 1 179 ? -1.358 10.032 0.467 1.00 74.81 179 ALA A C 1
ATOM 1327 O O . ALA A 1 179 ? -1.371 10.581 1.570 1.00 74.81 179 ALA A O 1
ATOM 1328 N N . SER A 1 180 ? -1.463 10.716 -0.674 1.00 75.38 180 SER A N 1
ATOM 1329 C CA . SER A 1 180 ? -1.619 12.176 -0.767 1.00 75.38 180 SER A CA 1
ATOM 1330 C C . SER A 1 180 ? -3.082 12.625 -0.838 1.00 75.38 180 SER A C 1
ATOM 1332 O O . SER A 1 180 ? -3.350 13.799 -1.091 1.00 75.38 180 SER A O 1
ATOM 1334 N N . ASP A 1 181 ? -4.035 11.706 -0.674 1.00 77.31 181 ASP A N 1
ATOM 1335 C CA . ASP A 1 181 ? -5.449 12.013 -0.839 1.00 77.31 181 ASP A CA 1
ATOM 1336 C C . ASP A 1 181 ? -5.969 12.862 0.339 1.00 77.31 181 ASP A C 1
ATOM 1338 O O . ASP A 1 181 ? -5.840 12.452 1.501 1.00 77.31 181 ASP A O 1
ATOM 1342 N N . PRO A 1 182 ? -6.586 14.033 0.082 1.00 84.81 182 PRO A N 1
ATOM 1343 C CA . PRO A 1 182 ? -7.172 14.866 1.130 1.00 84.81 182 PRO A CA 1
ATOM 1344 C C . PRO A 1 182 ? -8.247 14.157 1.966 1.00 84.81 182 PRO A C 1
ATOM 1346 O O . PRO A 1 182 ? -8.472 14.552 3.112 1.00 84.81 182 PRO A O 1
ATOM 1349 N N . GLN A 1 183 ? -8.885 13.100 1.441 1.00 87.44 183 GLN A N 1
ATOM 1350 C CA . GLN A 1 183 ? -9.850 12.278 2.178 1.00 87.44 183 GLN A CA 1
ATOM 1351 C C . GLN A 1 183 ? -9.259 11.718 3.476 1.00 87.44 183 GLN A C 1
ATOM 1353 O O . GLN A 1 183 ? -9.995 11.525 4.445 1.00 87.44 183 GLN A O 1
ATOM 1358 N N . ARG A 1 184 ? -7.935 11.521 3.534 1.00 90.94 184 ARG A N 1
ATOM 1359 C CA . ARG A 1 184 ? -7.260 10.987 4.719 1.00 90.94 184 ARG A CA 1
ATOM 1360 C C . ARG A 1 184 ? -7.433 11.854 5.963 1.00 90.94 184 ARG A C 1
ATOM 1362 O O . ARG A 1 184 ? -7.443 11.303 7.061 1.00 90.94 184 ARG A O 1
ATOM 1369 N N . LYS A 1 185 ? -7.586 13.180 5.811 1.00 93.00 185 LYS A N 1
ATOM 1370 C CA . LYS A 1 185 ? -7.697 14.145 6.927 1.00 93.00 185 LYS A CA 1
ATOM 1371 C C . LYS A 1 185 ? -6.620 13.922 7.997 1.00 93.00 185 LYS A C 1
ATOM 1373 O O . LYS A 1 185 ? -6.917 13.718 9.172 1.00 93.00 185 LYS A O 1
ATOM 1378 N N . VAL A 1 186 ? -5.361 13.887 7.553 1.00 90.94 186 VAL A N 1
ATOM 1379 C CA . VAL A 1 186 ? -4.209 13.436 8.357 1.00 90.94 186 VAL A CA 1
ATOM 1380 C C . VAL A 1 186 ? -4.137 14.152 9.710 1.00 90.94 186 VAL A C 1
ATOM 1382 O O . VAL A 1 186 ? -3.982 13.497 10.737 1.00 90.94 186 VAL A O 1
ATOM 1385 N N . SER A 1 187 ? -4.314 15.476 9.730 1.00 93.00 187 SER A N 1
ATOM 1386 C CA . SER A 1 187 ? -4.254 16.277 10.959 1.00 93.00 187 SER A CA 1
ATOM 1387 C C . SER A 1 187 ? -5.366 15.926 11.952 1.00 93.00 187 SER A C 1
ATOM 1389 O O . SER A 1 187 ? -5.104 15.769 13.143 1.00 93.00 187 SER A O 1
ATOM 1391 N N . GLU A 1 188 ? -6.607 15.782 11.483 1.00 96.06 188 GLU A N 1
ATOM 1392 C CA . GLU A 1 188 ? -7.752 15.442 12.327 1.00 96.06 188 GLU A CA 1
ATOM 1393 C C . GLU A 1 188 ? -7.678 14.003 12.837 1.00 96.06 188 GLU A C 1
ATOM 1395 O O . GLU A 1 188 ? -7.883 13.765 14.027 1.00 96.06 188 GLU A O 1
ATOM 1400 N N . VAL A 1 189 ? -7.326 13.053 11.964 1.00 97.12 189 VAL A N 1
ATOM 1401 C CA . VAL A 1 189 ? -7.142 11.644 12.340 1.00 97.12 189 VAL A CA 1
ATOM 1402 C C . VAL A 1 189 ? -6.064 11.515 13.409 1.00 97.12 189 VAL A C 1
ATOM 1404 O O . VAL A 1 189 ? -6.288 10.830 14.407 1.00 97.12 189 VAL A O 1
ATOM 1407 N N . LYS A 1 190 ? -4.937 12.221 13.259 1.00 97.19 190 LYS A N 1
ATOM 1408 C CA . LYS A 1 190 ? -3.879 12.251 14.271 1.00 97.19 190 LYS A CA 1
ATOM 1409 C C . LYS A 1 190 ? -4.385 12.788 15.608 1.00 97.19 190 LYS A C 1
ATOM 1411 O O . LYS A 1 190 ? -4.191 12.137 16.631 1.00 97.19 190 LYS A O 1
ATOM 1416 N N . ALA A 1 191 ? -5.088 13.920 15.605 1.00 97.00 191 ALA A N 1
ATOM 1417 C CA . ALA A 1 191 ? -5.621 14.516 16.830 1.00 97.00 191 ALA A CA 1
ATOM 1418 C C . ALA A 1 191 ? -6.618 13.586 17.549 1.00 97.00 191 ALA A C 1
ATOM 1420 O O . ALA A 1 191 ? -6.578 13.444 18.775 1.00 97.00 191 ALA A O 1
ATOM 1421 N N . TRP A 1 192 ? -7.497 12.908 16.803 1.00 97.69 192 TRP A N 1
ATOM 1422 C CA . TRP A 1 192 ? -8.409 11.916 17.377 1.00 97.69 192 TRP A CA 1
ATOM 1423 C C . TRP A 1 192 ? -7.662 10.703 1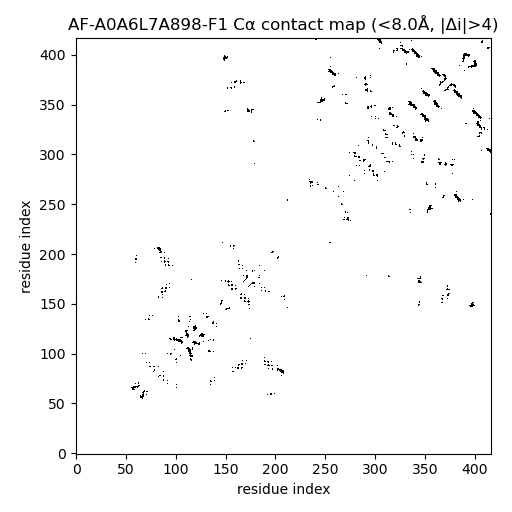7.924 1.00 97.69 192 TRP A C 1
ATOM 1425 O O . TRP A 1 192 ? -7.950 10.276 19.042 1.00 97.69 192 TRP A O 1
ATOM 1435 N N . ALA A 1 193 ? -6.687 10.176 17.183 1.00 98.25 193 ALA A N 1
ATOM 1436 C CA . ALA A 1 193 ? -5.876 9.044 17.613 1.00 98.25 193 ALA A CA 1
ATOM 1437 C C . ALA A 1 193 ? -5.090 9.367 18.893 1.00 98.25 193 ALA A C 1
ATOM 1439 O O . ALA A 1 193 ? -5.119 8.580 19.833 1.00 98.25 193 ALA A O 1
ATOM 1440 N N . GLU A 1 194 ? -4.468 10.543 18.994 1.00 97.88 194 GLU A N 1
ATOM 1441 C CA . GLU A 1 194 ? -3.788 10.996 20.215 1.00 97.88 194 GLU A CA 1
ATOM 1442 C C . GLU A 1 194 ? -4.761 11.106 21.400 1.00 97.88 194 GLU A C 1
ATOM 1444 O O . GLU A 1 194 ? -4.443 10.690 22.519 1.00 97.88 194 GLU A O 1
ATOM 1449 N N . SER A 1 195 ? -5.981 11.601 21.156 1.00 96.81 195 SER A N 1
ATOM 1450 C CA . SER A 1 195 ? -7.019 11.665 22.185 1.00 96.81 195 SER A CA 1
ATOM 1451 C C . SER A 1 195 ? -7.464 10.274 22.646 1.00 96.81 195 SER A C 1
ATOM 1453 O O . SER A 1 195 ? -7.591 10.059 23.850 1.00 96.81 195 SER A O 1
ATOM 1455 N N . ILE A 1 196 ? -7.672 9.328 21.726 1.00 97.81 196 ILE A N 1
ATOM 1456 C CA . ILE A 1 196 ? -8.009 7.931 22.040 1.00 97.81 196 ILE A CA 1
ATOM 1457 C C . ILE A 1 196 ? -6.862 7.284 22.824 1.00 97.81 196 ILE A C 1
ATOM 1459 O O . ILE A 1 196 ? -7.094 6.722 23.896 1.00 97.81 196 ILE A O 1
ATOM 1463 N N . LYS A 1 197 ? -5.620 7.422 22.343 1.00 97.62 197 LYS A N 1
ATOM 1464 C CA . LYS A 1 197 ? -4.420 6.866 22.978 1.00 97.62 197 LYS A CA 1
ATOM 1465 C C . LYS A 1 197 ? -4.306 7.312 24.431 1.00 97.62 197 LYS A C 1
ATOM 1467 O O . LYS A 1 197 ? -4.096 6.484 25.316 1.00 97.62 197 LYS A O 1
ATOM 1472 N N . LYS A 1 198 ? -4.508 8.611 24.678 1.00 97.38 198 LYS A N 1
ATOM 1473 C CA . LYS A 1 198 ? -4.494 9.203 26.019 1.00 97.38 198 LYS A CA 1
ATOM 1474 C C . LYS A 1 198 ? -5.663 8.727 26.876 1.00 97.38 198 LYS A C 1
ATOM 1476 O O . LYS A 1 198 ? -5.454 8.384 28.031 1.00 97.38 198 LYS A O 1
ATOM 1481 N N . THR A 1 199 ? -6.886 8.719 26.350 1.00 96.81 199 THR A N 1
ATOM 1482 C CA . THR A 1 199 ? -8.066 8.347 27.142 1.00 96.81 199 THR A CA 1
ATOM 1483 C C . THR A 1 199 ? -8.032 6.882 27.566 1.00 96.81 199 THR A C 1
ATOM 1485 O O . THR A 1 199 ? -8.416 6.581 28.693 1.00 96.81 199 THR A O 1
ATOM 1488 N N . TYR A 1 200 ? -7.600 5.969 26.695 1.00 97.00 200 TYR A N 1
ATOM 1489 C CA . TYR A 1 200 ? -7.634 4.521 26.942 1.00 97.00 200 TYR A CA 1
ATOM 1490 C C . TYR A 1 200 ? -6.285 3.928 27.364 1.00 97.00 200 TYR A C 1
ATOM 1492 O O . TYR A 1 200 ? -6.147 2.706 27.389 1.00 97.00 200 TYR A O 1
ATOM 1500 N N . ASP A 1 201 ? -5.313 4.774 27.711 1.00 97.00 201 ASP A N 1
ATOM 1501 C CA . ASP A 1 201 ? -3.999 4.363 28.215 1.00 97.00 201 ASP A CA 1
ATOM 1502 C C . ASP A 1 201 ? -3.264 3.398 27.261 1.00 97.00 201 ASP A C 1
ATOM 1504 O O . ASP A 1 201 ? -2.673 2.395 27.665 1.00 97.00 201 ASP A O 1
ATOM 1508 N N . LEU A 1 202 ? -3.291 3.701 25.958 1.00 97.62 202 LEU A N 1
ATOM 1509 C CA . LEU A 1 202 ? -2.713 2.863 24.900 1.00 97.62 202 LEU A CA 1
ATOM 1510 C C . LEU A 1 202 ? -1.220 3.162 24.667 1.00 97.62 202 LEU A C 1
ATOM 1512 O O . LEU A 1 202 ? -0.751 3.242 23.537 1.00 97.62 202 LEU A O 1
ATOM 1516 N N . ASN A 1 203 ? -0.449 3.348 25.738 1.00 96.62 203 ASN A N 1
ATOM 1517 C CA . ASN A 1 203 ? 0.999 3.571 25.663 1.00 96.62 203 ASN A CA 1
ATOM 1518 C C . ASN A 1 203 ? 1.746 2.238 25.788 1.00 96.62 203 ASN A C 1
ATOM 1520 O O . ASN A 1 203 ? 2.318 1.936 26.834 1.00 96.62 203 ASN A O 1
ATOM 1524 N N . PHE A 1 204 ? 1.687 1.413 24.743 1.00 95.88 204 PHE A N 1
ATOM 1525 C CA . PHE A 1 204 ? 2.385 0.129 24.699 1.00 95.88 204 PHE A CA 1
ATOM 1526 C C . PHE A 1 204 ? 2.797 -0.254 23.276 1.00 95.88 204 PHE A C 1
ATOM 1528 O O . PHE A 1 204 ? 2.095 0.046 22.305 1.00 95.88 204 PHE A O 1
ATOM 1535 N N . GLU A 1 205 ? 3.913 -0.973 23.189 1.00 93.75 205 GLU A N 1
ATOM 1536 C CA . GLU A 1 205 ? 4.416 -1.567 21.952 1.00 93.75 205 GLU A CA 1
ATOM 1537 C C . GLU A 1 205 ? 3.600 -2.798 21.548 1.00 93.75 205 GLU A C 1
ATOM 1539 O O . GLU A 1 205 ? 3.094 -3.543 22.392 1.00 93.75 205 GLU A O 1
ATOM 1544 N N . GLY A 1 206 ? 3.478 -3.010 20.240 1.00 90.81 206 GLY A N 1
ATOM 1545 C CA . GLY A 1 206 ? 2.845 -4.201 19.682 1.00 90.81 206 GLY A CA 1
ATOM 1546 C C . GLY A 1 206 ? 3.772 -5.420 19.699 1.00 90.81 206 GLY A C 1
ATOM 1547 O O . GLY A 1 206 ? 4.985 -5.309 19.853 1.00 90.81 206 GLY A O 1
ATOM 1548 N N . SER A 1 207 ? 3.191 -6.598 19.495 1.00 90.06 207 SER A N 1
ATOM 1549 C CA . SER A 1 207 ? 3.888 -7.868 19.252 1.00 90.06 207 SER A CA 1
ATOM 1550 C C . SER A 1 207 ? 3.591 -8.463 17.868 1.00 90.06 207 SER A C 1
ATOM 1552 O O . SER A 1 207 ? 3.996 -9.590 17.581 1.00 90.06 207 SER A O 1
ATOM 1554 N N . LEU A 1 208 ? 2.875 -7.729 17.008 1.00 85.06 208 LEU A N 1
ATOM 1555 C CA . LEU A 1 208 ? 2.516 -8.155 15.658 1.00 85.06 208 LEU A CA 1
ATOM 1556 C C . LEU A 1 208 ? 3.782 -8.434 14.831 1.00 85.06 208 LEU A C 1
ATOM 1558 O O . LEU A 1 208 ? 4.590 -7.540 14.587 1.00 85.06 208 LEU A O 1
ATOM 1562 N N . SER A 1 209 ? 3.966 -9.680 14.384 1.00 67.56 209 SER A N 1
ATOM 1563 C CA . SER A 1 209 ? 5.153 -10.060 13.618 1.00 67.56 209 SER A CA 1
ATOM 1564 C C . SER A 1 209 ? 5.048 -9.644 12.150 1.00 67.56 209 SER A C 1
ATOM 1566 O O . SER A 1 209 ? 4.033 -9.846 11.479 1.00 67.56 209 SER A O 1
ATOM 1568 N N . SER A 1 210 ? 6.166 -9.144 11.618 1.00 57.88 210 SER A N 1
ATOM 1569 C CA . SER A 1 210 ? 6.364 -8.952 10.173 1.00 57.88 210 SER A CA 1
ATOM 1570 C C . SER A 1 210 ? 6.549 -10.275 9.413 1.00 57.88 210 SER A C 1
ATOM 1572 O O . SER A 1 210 ? 6.467 -10.298 8.190 1.00 57.88 210 SER A O 1
ATOM 1574 N N . GLY A 1 211 ? 6.826 -11.370 10.130 1.00 45.03 211 GLY A N 1
ATOM 1575 C CA . GLY A 1 211 ? 7.049 -12.697 9.565 1.00 45.03 211 GLY A CA 1
ATOM 1576 C C . GLY A 1 211 ? 5.786 -13.557 9.577 1.00 45.03 211 GLY A C 1
ATOM 1577 O O . GLY A 1 211 ? 5.116 -13.651 10.605 1.00 45.03 211 GLY A O 1
ATOM 1578 N N . ASN A 1 212 ? 5.551 -14.218 8.442 1.00 40.31 212 ASN A N 1
ATOM 1579 C CA . ASN A 1 212 ? 4.625 -15.322 8.168 1.00 40.31 212 ASN A CA 1
ATOM 1580 C C . ASN A 1 212 ? 3.174 -14.961 7.792 1.00 40.31 212 ASN A C 1
ATOM 1582 O O . ASN A 1 212 ? 2.309 -14.727 8.629 1.00 40.31 212 ASN A O 1
ATOM 1586 N N . ASN A 1 213 ? 2.882 -15.101 6.491 1.00 41.34 213 ASN A N 1
ATOM 1587 C CA . ASN A 1 213 ? 1.57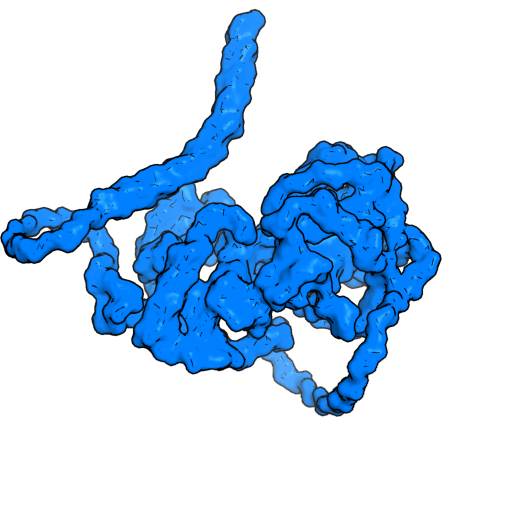4 -15.519 5.958 1.00 41.34 213 ASN A CA 1
ATOM 1588 C C . ASN A 1 213 ? 1.388 -17.046 6.064 1.00 41.34 213 ASN A C 1
ATOM 1590 O O . ASN A 1 213 ? 0.826 -17.677 5.165 1.00 41.34 213 ASN A O 1
ATOM 1594 N N . ALA A 1 214 ? 1.903 -17.670 7.121 1.00 30.50 214 ALA A N 1
ATOM 1595 C CA . ALA A 1 214 ? 1.644 -19.079 7.346 1.00 30.50 214 ALA A CA 1
ATOM 1596 C C . ALA A 1 214 ? 0.226 -19.197 7.908 1.00 30.50 214 ALA A C 1
ATOM 1598 O O . ALA A 1 214 ? -0.004 -19.037 9.106 1.00 30.50 214 ALA A O 1
ATOM 1599 N N . VAL A 1 215 ? -0.728 -19.490 7.020 1.00 32.09 215 VAL A N 1
ATOM 1600 C CA . VAL A 1 215 ? -1.831 -20.386 7.379 1.00 32.09 215 VAL A CA 1
ATOM 1601 C C . VAL A 1 215 ? -1.199 -21.511 8.192 1.00 32.09 215 VAL A C 1
ATOM 1603 O O . VAL A 1 215 ? -0.260 -22.147 7.718 1.00 32.09 215 VAL A O 1
ATOM 1606 N N . SER A 1 216 ? -1.626 -21.654 9.443 1.00 26.44 216 SER A N 1
ATOM 1607 C CA . SER A 1 216 ? -1.076 -22.633 10.365 1.00 26.44 216 SER A CA 1
ATOM 1608 C C . SER A 1 216 ? -1.155 -24.022 9.740 1.00 26.44 216 SER A C 1
ATOM 1610 O O . SER A 1 216 ? -2.239 -24.587 9.641 1.00 26.44 216 SER A O 1
ATOM 1612 N N . ASP A 1 217 ? -0.006 -24.563 9.352 1.00 25.20 217 ASP A N 1
ATOM 1613 C CA . ASP A 1 217 ? 0.196 -25.999 9.306 1.00 25.20 217 ASP A CA 1
ATOM 1614 C C . ASP A 1 217 ? 1.439 -26.303 10.140 1.00 25.20 217 ASP A C 1
ATOM 1616 O O . ASP A 1 217 ? 2.515 -25.724 9.968 1.00 25.20 217 ASP A O 1
ATOM 1620 N N . SER A 1 218 ? 1.217 -27.096 11.175 1.00 32.16 218 SER A N 1
ATOM 1621 C CA . SER A 1 218 ? 2.176 -27.419 12.221 1.00 32.16 218 SER A CA 1
ATOM 1622 C C . SER A 1 218 ? 3.344 -28.258 11.694 1.00 32.16 218 SER A C 1
ATOM 1624 O O . SER A 1 218 ? 3.149 -29.114 10.840 1.00 32.16 218 SER A O 1
ATOM 1626 N N . ASN A 1 219 ? 4.507 -28.077 12.333 1.00 30.69 219 ASN A N 1
ATOM 1627 C CA . ASN A 1 219 ? 5.827 -28.683 12.101 1.00 30.69 219 ASN A CA 1
ATOM 1628 C C . ASN A 1 219 ? 6.675 -28.051 10.991 1.00 30.69 219 ASN A C 1
ATOM 1630 O O . ASN A 1 219 ? 6.563 -28.403 9.823 1.00 30.69 219 ASN A O 1
ATOM 1634 N N . THR A 1 220 ? 7.676 -27.260 11.389 1.00 27.38 220 THR A N 1
ATOM 1635 C CA . THR A 1 220 ? 9.075 -27.734 11.474 1.00 27.38 220 THR A CA 1
ATOM 1636 C C . THR A 1 220 ? 9.934 -26.659 12.153 1.00 27.38 220 THR A C 1
ATOM 1638 O O . THR A 1 220 ? 9.926 -25.497 11.759 1.00 27.38 220 THR A O 1
ATOM 1641 N N . SER A 1 221 ? 10.664 -27.055 13.195 1.00 31.44 221 SER A N 1
ATOM 1642 C CA . SER A 1 221 ? 11.674 -26.245 13.881 1.00 31.44 221 SER A CA 1
ATOM 1643 C C . SER A 1 221 ? 12.952 -26.141 13.048 1.00 31.44 221 SER A C 1
ATOM 1645 O O . SER A 1 221 ? 13.424 -27.168 12.568 1.00 31.44 221 SER A O 1
ATOM 1647 N N . ALA A 1 222 ? 13.590 -24.968 12.995 1.00 27.55 222 ALA A N 1
ATOM 1648 C CA . ALA A 1 222 ? 15.053 -24.889 12.945 1.00 27.55 222 ALA A CA 1
ATOM 1649 C C . ALA A 1 222 ? 15.583 -23.528 13.426 1.00 27.55 222 ALA A C 1
ATOM 1651 O O . ALA A 1 222 ? 15.098 -22.466 13.052 1.00 27.55 222 ALA A O 1
ATOM 1652 N N . SER A 1 223 ? 16.585 -23.646 14.288 1.00 29.06 223 SER A N 1
ATOM 1653 C CA . SER A 1 223 ? 17.305 -22.668 15.096 1.00 29.06 223 SER A CA 1
ATOM 1654 C C . SER A 1 223 ? 18.153 -21.626 14.348 1.00 29.06 223 SER A C 1
ATOM 1656 O O . SER A 1 223 ? 18.789 -21.928 13.344 1.00 29.06 223 SER A O 1
ATOM 1658 N N . ASN A 1 224 ? 18.208 -20.440 14.967 1.00 31.03 224 ASN A N 1
ATOM 1659 C CA . ASN A 1 224 ? 19.268 -19.423 15.087 1.00 31.03 224 ASN A CA 1
ATOM 1660 C C . ASN A 1 224 ? 20.593 -19.581 14.308 1.00 31.03 224 ASN A C 1
ATOM 1662 O O . ASN A 1 224 ? 21.276 -20.589 14.447 1.00 31.03 224 ASN A O 1
ATOM 1666 N N . SER A 1 225 ? 21.096 -18.457 13.781 1.00 27.94 225 SER A N 1
ATOM 1667 C CA . SER A 1 225 ? 22.327 -17.841 14.314 1.00 27.94 225 SER A CA 1
ATOM 1668 C C . SER A 1 225 ? 22.417 -16.371 13.906 1.00 27.94 225 SER A C 1
ATOM 1670 O O . SER A 1 225 ? 22.215 -16.028 12.745 1.00 27.94 225 SER A O 1
ATOM 1672 N N . ALA A 1 226 ? 22.725 -15.521 14.882 1.00 31.95 226 ALA A N 1
ATOM 1673 C CA . ALA A 1 226 ? 23.157 -14.151 14.673 1.00 31.95 226 ALA A CA 1
ATOM 1674 C C . ALA A 1 226 ? 24.598 -14.144 14.150 1.00 31.95 226 ALA A C 1
ATOM 1676 O O . ALA A 1 226 ? 25.414 -14.931 14.628 1.00 31.95 226 ALA A O 1
ATOM 1677 N N . ASP A 1 227 ? 24.908 -13.223 13.243 1.00 26.17 227 ASP A N 1
ATOM 1678 C CA . ASP A 1 227 ? 26.182 -12.521 13.315 1.00 26.17 227 ASP A CA 1
ATOM 1679 C C . ASP A 1 227 ? 26.004 -11.082 12.831 1.00 26.17 227 ASP A C 1
ATOM 1681 O O . ASP A 1 227 ? 25.343 -10.801 11.828 1.00 26.17 227 ASP A O 1
ATOM 1685 N N . SER A 1 228 ? 26.528 -10.177 13.639 1.00 36.72 228 SER A N 1
ATOM 1686 C CA . SER A 1 228 ? 26.541 -8.744 13.431 1.00 36.72 228 SER A CA 1
ATOM 1687 C C . SER A 1 228 ? 27.828 -8.394 12.715 1.00 36.72 228 SER A C 1
ATOM 1689 O O . SER A 1 228 ? 28.889 -8.627 13.281 1.00 36.72 228 SER A O 1
ATOM 1691 N N . ASP A 1 229 ? 27.755 -7.741 11.558 1.00 26.91 229 ASP A N 1
ATOM 1692 C CA . ASP A 1 229 ? 28.861 -6.874 11.182 1.00 26.91 229 ASP A CA 1
ATOM 1693 C C . ASP A 1 229 ? 28.434 -5.663 10.360 1.00 26.91 229 ASP A C 1
ATOM 1695 O O . ASP A 1 229 ? 27.601 -5.703 9.454 1.00 26.91 229 ASP A O 1
ATOM 1699 N N . SER A 1 230 ? 29.001 -4.547 10.792 1.00 32.53 230 SER A N 1
ATOM 1700 C CA . SER A 1 230 ? 28.725 -3.188 10.359 1.00 32.53 230 SER A CA 1
ATOM 1701 C C . SER A 1 230 ? 29.563 -2.797 9.139 1.00 32.53 230 SER A C 1
ATOM 1703 O O . SER A 1 230 ? 30.687 -3.255 8.970 1.00 32.53 230 SER A O 1
ATOM 1705 N N . ASN A 1 231 ? 29.026 -1.866 8.345 1.00 34.53 231 ASN A N 1
ATOM 1706 C CA . ASN A 1 231 ? 29.696 -1.135 7.264 1.00 34.53 231 ASN A CA 1
ATOM 1707 C C . ASN A 1 231 ? 30.170 -1.952 6.051 1.00 34.53 231 ASN A C 1
ATOM 1709 O O . ASN A 1 231 ? 31.355 -2.238 5.909 1.00 34.53 231 ASN A O 1
ATOM 1713 N N . ASN A 1 232 ? 29.297 -2.110 5.050 1.00 30.89 232 ASN A N 1
ATOM 1714 C CA . ASN A 1 232 ? 29.734 -1.875 3.674 1.00 30.89 232 ASN A CA 1
ATOM 1715 C C . ASN A 1 232 ? 28.569 -1.488 2.759 1.00 30.89 232 ASN A C 1
ATOM 1717 O O . ASN A 1 232 ? 27.620 -2.243 2.571 1.00 30.89 232 ASN A O 1
ATOM 1721 N N . GLN A 1 233 ? 28.678 -0.313 2.147 1.00 38.62 233 GLN A N 1
ATOM 1722 C CA . GLN A 1 233 ? 27.887 0.089 0.993 1.00 38.62 233 GLN A CA 1
ATOM 1723 C C . GLN A 1 233 ? 28.420 -0.681 -0.227 1.00 38.62 233 GLN A C 1
ATOM 1725 O O . GLN A 1 233 ? 29.079 -0.107 -1.090 1.00 38.62 233 GLN A O 1
ATOM 1730 N N . SER A 1 234 ? 28.214 -2.001 -0.274 1.00 35.94 234 SER A N 1
ATOM 1731 C CA . SER A 1 234 ? 28.653 -2.817 -1.403 1.00 35.94 234 SER A CA 1
ATOM 1732 C C . SER A 1 234 ? 27.597 -2.794 -2.503 1.00 35.94 234 SER A C 1
ATOM 1734 O O . SER A 1 234 ? 26.484 -3.298 -2.377 1.00 35.94 234 SER A O 1
ATOM 1736 N N . ALA A 1 235 ? 27.976 -2.156 -3.606 1.00 43.47 235 ALA A N 1
ATOM 1737 C CA . ALA A 1 235 ? 27.298 -2.244 -4.882 1.00 43.47 235 ALA A CA 1
ATOM 1738 C C . ALA A 1 235 ? 27.148 -3.719 -5.288 1.00 43.47 235 ALA A C 1
ATOM 1740 O O . ALA A 1 235 ? 28.139 -4.406 -5.542 1.00 43.47 235 ALA A O 1
ATOM 1741 N N . TYR A 1 236 ? 25.911 -4.207 -5.347 1.00 42.66 236 TYR A N 1
ATOM 1742 C CA . TYR A 1 236 ? 25.603 -5.504 -5.935 1.00 42.66 236 TYR A CA 1
ATOM 1743 C C . TYR A 1 236 ? 25.564 -5.334 -7.455 1.00 42.66 236 TYR A C 1
ATOM 1745 O O . TYR A 1 236 ? 24.589 -4.854 -8.027 1.00 42.66 236 TYR A O 1
ATOM 1753 N N . CYS A 1 237 ? 26.696 -5.622 -8.096 1.00 38.41 237 CYS A N 1
ATOM 1754 C CA . CYS A 1 237 ? 26.897 -5.436 -9.528 1.00 38.41 237 CYS A CA 1
ATOM 1755 C C . CYS A 1 237 ? 26.573 -6.724 -10.295 1.00 38.41 237 CYS A C 1
ATOM 1757 O O . CYS A 1 237 ? 27.319 -7.695 -10.192 1.00 38.41 237 CYS A O 1
ATOM 1759 N N . ASN A 1 238 ? 25.545 -6.688 -11.143 1.00 42.44 238 ASN A N 1
ATOM 1760 C CA . ASN A 1 238 ? 25.607 -7.358 -12.440 1.00 42.44 238 ASN A CA 1
ATOM 1761 C C . ASN A 1 238 ? 26.112 -6.312 -13.445 1.00 42.44 238 ASN A C 1
ATOM 1763 O O . ASN A 1 238 ? 25.551 -5.223 -13.537 1.00 42.44 238 ASN A O 1
ATOM 1767 N N . THR A 1 239 ? 27.231 -6.591 -14.116 1.00 39.59 239 THR A N 1
ATOM 1768 C CA . THR A 1 239 ? 27.888 -5.670 -15.066 1.00 39.59 239 THR A CA 1
ATOM 1769 C C . THR A 1 239 ? 27.291 -5.710 -16.471 1.00 39.59 239 THR A C 1
ATOM 1771 O O . THR A 1 239 ? 27.727 -4.948 -17.332 1.00 39.59 239 THR A O 1
ATOM 1774 N N . ASP A 1 240 ? 26.296 -6.566 -16.697 1.00 44.44 240 ASP A N 1
ATOM 1775 C CA . ASP A 1 240 ? 25.670 -6.741 -17.997 1.00 44.44 240 ASP A CA 1
ATOM 1776 C C . ASP A 1 240 ? 24.356 -5.950 -18.042 1.00 44.44 240 ASP A C 1
ATOM 1778 O O . ASP A 1 240 ? 23.394 -6.265 -17.347 1.00 44.44 240 ASP A O 1
ATOM 1782 N N . ASP A 1 241 ? 24.318 -4.927 -18.899 1.00 49.53 241 ASP A N 1
ATOM 1783 C CA . ASP A 1 241 ? 23.170 -4.036 -19.180 1.00 49.53 241 ASP A CA 1
ATOM 1784 C C . ASP A 1 241 ? 21.970 -4.792 -19.814 1.00 49.53 241 ASP A C 1
ATOM 1786 O O . ASP A 1 241 ? 20.933 -4.226 -20.158 1.00 49.53 241 ASP A O 1
ATOM 1790 N N . SER A 1 242 ? 22.096 -6.112 -19.991 1.00 52.25 242 SER A N 1
ATOM 1791 C CA . SER A 1 242 ? 21.031 -7.014 -20.416 1.00 52.25 242 SER A CA 1
ATOM 1792 C C . SER A 1 242 ? 20.492 -7.772 -19.206 1.00 52.25 242 SER A C 1
ATOM 1794 O O . SER A 1 242 ? 21.028 -8.815 -18.828 1.00 52.25 242 SER A O 1
ATOM 1796 N N . GLY A 1 243 ? 19.419 -7.258 -18.602 1.00 59.91 243 GLY A N 1
ATOM 1797 C CA . GLY A 1 243 ? 18.701 -7.971 -17.548 1.00 59.91 243 GLY A CA 1
ATOM 1798 C C . GLY A 1 243 ? 18.345 -9.406 -17.962 1.00 59.91 243 GLY A C 1
ATOM 1799 O O . GLY A 1 243 ? 18.192 -9.707 -19.149 1.00 59.91 243 GLY A O 1
ATOM 1800 N N . SER A 1 244 ? 18.228 -10.302 -16.978 1.00 69.25 244 SER A N 1
ATOM 1801 C CA . SER A 1 244 ? 17.846 -11.698 -17.223 1.00 69.25 244 SER A CA 1
ATOM 1802 C C . SER A 1 244 ? 16.513 -11.783 -17.973 1.00 69.25 244 SER A C 1
ATOM 1804 O O . SER A 1 244 ? 15.618 -10.967 -17.768 1.00 69.25 244 SER A O 1
ATOM 1806 N N . ALA A 1 245 ? 16.370 -12.783 -18.847 1.00 83.25 245 ALA A N 1
ATOM 1807 C CA . ALA A 1 245 ? 15.126 -12.980 -19.583 1.00 83.25 245 ALA A CA 1
ATOM 1808 C C . ALA A 1 245 ? 13.974 -13.292 -18.617 1.00 83.25 245 ALA A C 1
ATOM 1810 O O . ALA A 1 245 ? 14.117 -14.132 -17.727 1.00 83.25 245 ALA A O 1
ATOM 1811 N N . ASP A 1 246 ? 12.822 -12.658 -18.817 1.00 90.06 246 ASP A N 1
ATOM 1812 C CA . ASP A 1 246 ? 11.620 -12.958 -18.039 1.00 90.06 246 ASP A CA 1
ATOM 1813 C C . ASP A 1 246 ? 11.229 -14.441 -18.145 1.00 90.06 246 ASP A C 1
ATOM 1815 O O . ASP A 1 246 ? 11.463 -15.106 -19.157 1.00 90.06 246 ASP A O 1
ATOM 1819 N N . GLY A 1 247 ? 10.613 -14.968 -17.086 1.00 92.12 247 GLY A N 1
ATOM 1820 C CA . GLY A 1 247 ? 10.241 -16.379 -16.984 1.00 92.12 247 GLY A CA 1
ATOM 1821 C C . GLY A 1 247 ? 11.425 -17.304 -16.691 1.00 92.12 247 GLY A C 1
ATOM 1822 O O . GLY A 1 247 ? 11.329 -18.514 -16.901 1.00 92.12 247 GLY A O 1
ATOM 1823 N N . THR A 1 248 ? 12.539 -16.761 -16.198 1.00 92.50 248 THR A N 1
ATOM 1824 C CA . THR A 1 248 ? 13.728 -17.527 -15.797 1.00 92.50 248 THR A CA 1
ATOM 1825 C C . THR A 1 248 ? 14.053 -17.319 -14.321 1.00 92.50 248 THR A C 1
ATOM 1827 O O . THR A 1 248 ? 13.457 -16.479 -13.654 1.00 92.50 248 THR A O 1
ATOM 1830 N N . GLY A 1 249 ? 15.004 -18.087 -13.791 1.00 90.94 249 GLY A N 1
ATOM 1831 C CA . GLY A 1 249 ? 15.454 -17.932 -12.410 1.00 90.94 249 GLY A CA 1
ATOM 1832 C C . GLY A 1 249 ? 14.622 -18.702 -11.383 1.00 90.94 249 GLY A C 1
ATOM 1833 O O . GLY A 1 249 ? 13.455 -19.037 -11.599 1.00 90.94 249 GLY A O 1
ATOM 1834 N N . LYS A 1 250 ? 15.271 -19.029 -10.265 1.00 91.44 250 LYS A N 1
ATOM 1835 C CA . LYS A 1 250 ? 14.701 -19.709 -9.095 1.00 91.44 250 LYS A CA 1
ATOM 1836 C C . LYS A 1 250 ? 15.320 -19.112 -7.837 1.00 91.44 250 LYS A C 1
ATOM 1838 O O . LYS A 1 250 ? 16.498 -18.763 -7.852 1.00 91.44 250 LYS A O 1
ATOM 1843 N N . ILE A 1 251 ? 14.528 -19.038 -6.776 1.00 92.44 251 ILE A N 1
ATOM 1844 C CA . ILE A 1 251 ? 14.913 -18.498 -5.469 1.00 92.44 251 ILE A CA 1
ATOM 1845 C C . ILE A 1 251 ? 14.430 -19.445 -4.367 1.00 92.44 251 ILE A C 1
ATOM 1847 O O . ILE A 1 251 ? 13.587 -20.311 -4.617 1.00 92.44 251 ILE A O 1
ATOM 1851 N N . LYS A 1 252 ? 14.982 -19.299 -3.166 1.00 90.19 252 LYS A N 1
ATOM 1852 C CA . LYS A 1 252 ? 14.635 -20.081 -1.974 1.00 90.19 252 LYS A CA 1
ATOM 1853 C C . LYS A 1 252 ? 13.402 -19.533 -1.268 1.00 90.19 252 LYS A C 1
ATOM 1855 O O . LYS A 1 252 ? 12.624 -20.312 -0.722 1.00 90.19 252 LYS A O 1
ATOM 1860 N N . GLU A 1 253 ? 13.247 -18.212 -1.262 1.00 85.94 253 GLU A N 1
ATOM 1861 C CA . GLU A 1 253 ? 12.137 -17.554 -0.582 1.00 85.94 253 GLU A CA 1
ATOM 1862 C C . GLU A 1 253 ? 10.801 -17.879 -1.263 1.00 85.94 253 GLU A C 1
ATOM 1864 O O . GLU A 1 253 ? 10.714 -18.008 -2.486 1.00 85.94 253 GLU A O 1
ATOM 1869 N N . SER A 1 254 ? 9.740 -17.984 -0.467 1.00 83.69 254 SER A N 1
ATOM 1870 C CA . SER A 1 254 ? 8.377 -18.123 -0.966 1.00 83.69 254 SER A CA 1
ATOM 1871 C C . SER A 1 254 ? 7.429 -17.219 -0.191 1.00 83.69 254 SER A C 1
ATOM 1873 O O . SER A 1 254 ? 7.630 -16.950 0.991 1.00 83.69 254 SER A O 1
ATOM 1875 N N . GLY A 1 255 ? 6.355 -16.787 -0.846 1.00 84.19 255 GLY A N 1
ATOM 1876 C CA . GLY A 1 255 ? 5.400 -15.876 -0.230 1.00 84.19 255 GLY A CA 1
ATOM 1877 C C . GLY A 1 255 ? 5.746 -14.408 -0.462 1.00 84.19 255 GLY A C 1
ATOM 1878 O O . GLY A 1 255 ? 6.632 -14.066 -1.237 1.00 84.19 255 GLY A O 1
ATOM 1879 N N . LEU A 1 256 ? 4.925 -13.545 0.130 1.00 87.56 256 LEU A N 1
ATOM 1880 C CA . LEU A 1 256 ? 5.072 -12.102 0.013 1.00 87.56 256 LEU A CA 1
ATOM 1881 C C . LEU A 1 256 ? 6.121 -11.641 1.029 1.00 87.56 256 LEU A C 1
ATOM 1883 O O . LEU A 1 256 ? 5.853 -11.716 2.229 1.00 87.56 256 LEU A O 1
ATOM 1887 N N . SER A 1 257 ? 7.268 -11.172 0.542 1.00 89.38 257 SER A N 1
ATOM 1888 C CA . SER A 1 257 ? 8.428 -10.810 1.370 1.00 89.38 257 SER A CA 1
ATOM 1889 C C . SER A 1 257 ? 8.985 -9.446 0.965 1.00 89.38 257 SER A C 1
ATOM 1891 O O . SER A 1 257 ? 8.965 -9.093 -0.213 1.00 89.38 257 SER A O 1
ATOM 1893 N N . PHE A 1 258 ? 9.477 -8.688 1.948 1.00 90.19 258 PHE A N 1
ATOM 1894 C CA . PHE A 1 258 ? 9.948 -7.308 1.796 1.00 90.19 258 PHE A CA 1
ATOM 1895 C C . PHE A 1 258 ? 11.335 -7.160 2.412 1.00 90.19 258 PHE A C 1
ATOM 1897 O O . PHE A 1 258 ? 11.538 -7.537 3.570 1.00 90.19 258 PHE A O 1
ATOM 1904 N N . TRP A 1 259 ? 12.254 -6.558 1.666 1.00 90.44 259 TRP A N 1
ATOM 1905 C CA . TRP A 1 259 ? 13.628 -6.323 2.093 1.00 90.44 259 TRP A CA 1
ATOM 1906 C C . TRP A 1 259 ? 14.022 -4.878 1.852 1.00 90.44 259 TRP A C 1
ATOM 1908 O O . TRP A 1 259 ? 13.809 -4.328 0.770 1.00 90.44 259 TRP A O 1
ATOM 1918 N N . ASP A 1 260 ? 14.653 -4.273 2.849 1.00 87.00 260 ASP A N 1
ATOM 1919 C CA . ASP A 1 260 ? 15.448 -3.079 2.601 1.00 87.00 260 ASP A CA 1
ATOM 1920 C C . ASP A 1 260 ? 16.725 -3.455 1.826 1.00 87.00 260 ASP A C 1
ATOM 1922 O O . ASP A 1 260 ? 17.108 -4.622 1.724 1.00 87.00 260 ASP A O 1
ATOM 1926 N N . LYS A 1 261 ? 17.417 -2.450 1.291 1.00 77.75 261 LYS A N 1
ATOM 1927 C CA . LYS A 1 261 ? 18.637 -2.635 0.488 1.00 77.75 261 LYS A CA 1
ATOM 1928 C C . LYS A 1 261 ? 19.762 -3.424 1.176 1.00 77.75 261 LYS A C 1
ATOM 1930 O O . LYS A 1 261 ? 20.612 -3.976 0.483 1.00 77.75 261 LYS A O 1
ATOM 1935 N N . ASN A 1 262 ? 19.792 -3.467 2.508 1.00 81.75 262 ASN A N 1
ATOM 1936 C CA . ASN A 1 262 ? 20.827 -4.150 3.281 1.00 81.75 262 ASN A CA 1
ATOM 1937 C C . ASN A 1 262 ? 20.436 -5.592 3.642 1.00 81.75 262 ASN A C 1
ATOM 1939 O O . ASN A 1 262 ? 21.298 -6.355 4.069 1.00 81.75 262 ASN A O 1
ATOM 1943 N N . SER A 1 263 ? 19.166 -5.972 3.471 1.00 88.31 263 SER A N 1
ATOM 1944 C CA . SER A 1 263 ? 18.631 -7.285 3.855 1.00 88.31 263 SER A CA 1
ATOM 1945 C C . SER A 1 263 ? 18.197 -8.158 2.671 1.00 88.31 263 SER A C 1
ATOM 1947 O O . SER A 1 263 ? 17.586 -9.205 2.878 1.00 88.31 263 SER A O 1
ATOM 1949 N N . ILE A 1 264 ? 18.538 -7.771 1.434 1.00 88.62 264 ILE A N 1
ATOM 1950 C CA . ILE A 1 264 ? 18.225 -8.545 0.220 1.00 88.62 264 ILE A CA 1
ATOM 1951 C C . ILE A 1 264 ? 18.950 -9.909 0.262 1.00 88.62 264 ILE A C 1
ATOM 1953 O O . ILE A 1 264 ? 20.181 -9.925 0.371 1.00 88.62 264 ILE A O 1
ATOM 1957 N N . PRO A 1 265 ? 18.239 -11.047 0.120 1.00 90.50 265 PRO A N 1
ATOM 1958 C CA . PRO A 1 265 ? 18.849 -12.377 0.079 1.00 90.50 265 PRO A CA 1
ATOM 1959 C C . PRO A 1 265 ? 19.817 -12.572 -1.095 1.00 90.50 265 PRO A C 1
ATOM 1961 O O . PRO A 1 265 ? 19.615 -12.030 -2.183 1.00 90.50 265 PRO A O 1
ATOM 1964 N N . ASP A 1 266 ? 20.854 -13.392 -0.902 1.00 89.00 266 ASP A N 1
ATOM 1965 C CA . ASP A 1 266 ? 21.915 -13.595 -1.901 1.00 89.00 266 ASP A CA 1
ATOM 1966 C C . ASP A 1 266 ? 21.423 -14.126 -3.251 1.00 89.00 266 ASP A C 1
ATOM 1968 O O . ASP A 1 266 ? 21.964 -13.764 -4.291 1.00 89.00 266 ASP A O 1
ATOM 1972 N N . ASP A 1 267 ? 20.387 -14.958 -3.249 1.00 89.25 267 ASP A N 1
ATOM 1973 C CA . ASP A 1 267 ? 19.772 -15.511 -4.454 1.00 89.25 267 ASP A CA 1
ATOM 1974 C C . ASP A 1 267 ? 18.788 -14.548 -5.138 1.00 89.25 267 ASP A C 1
ATOM 1976 O O . ASP A 1 267 ? 18.403 -14.801 -6.276 1.00 89.25 267 ASP A O 1
ATOM 1980 N N . ILE A 1 268 ? 18.426 -13.432 -4.494 1.00 90.62 268 ILE A N 1
ATOM 1981 C CA . ILE A 1 268 ? 17.614 -12.346 -5.072 1.00 90.62 268 ILE A CA 1
ATOM 1982 C C . ILE A 1 268 ? 18.498 -11.292 -5.746 1.00 90.62 268 ILE A C 1
ATOM 1984 O O . ILE A 1 268 ? 18.126 -10.750 -6.788 1.00 90.62 268 ILE A O 1
ATOM 1988 N N . LYS A 1 269 ? 19.685 -11.023 -5.185 1.00 88.19 269 LYS A N 1
ATOM 1989 C CA . LYS A 1 269 ? 20.628 -9.999 -5.674 1.00 88.19 269 LYS A CA 1
ATOM 1990 C C . LYS A 1 269 ? 20.901 -10.041 -7.186 1.00 88.19 269 LYS A C 1
ATOM 1992 O O . LYS A 1 269 ? 20.940 -8.964 -7.770 1.00 88.19 269 LYS A O 1
ATOM 1997 N N . PRO A 1 270 ? 21.032 -11.206 -7.858 1.00 87.69 270 PRO A N 1
ATOM 1998 C CA . PRO A 1 270 ? 21.268 -11.248 -9.304 1.00 87.69 270 PRO A CA 1
ATOM 1999 C C . PRO A 1 270 ? 20.159 -10.613 -10.156 1.00 87.69 270 PRO A C 1
ATOM 2001 O O . PRO A 1 270 ? 20.418 -10.219 -11.291 1.00 87.69 270 PRO A O 1
ATOM 2004 N N . TYR A 1 271 ? 18.937 -10.517 -9.626 1.00 88.56 271 TYR A N 1
ATOM 2005 C CA . TYR A 1 271 ? 17.782 -9.919 -10.303 1.00 88.56 271 TYR A CA 1
ATOM 2006 C C . TYR A 1 271 ? 17.577 -8.441 -9.940 1.00 88.56 271 TYR A C 1
ATOM 2008 O O . TYR A 1 271 ? 16.673 -7.795 -10.468 1.00 88.56 271 TYR A O 1
ATOM 2016 N N . VAL A 1 272 ? 18.383 -7.909 -9.017 1.00 86.38 272 VAL A N 1
ATOM 2017 C CA . VAL A 1 272 ? 18.368 -6.498 -8.638 1.00 86.38 272 VAL A CA 1
ATOM 2018 C C . VAL A 1 272 ? 19.418 -5.782 -9.473 1.00 86.38 272 VAL A C 1
ATOM 2020 O O . VAL A 1 272 ? 20.618 -6.000 -9.326 1.00 86.38 272 VAL A O 1
ATOM 2023 N N . HIS A 1 273 ? 18.954 -4.928 -10.378 1.00 77.06 273 HIS A N 1
ATOM 2024 C CA . HIS A 1 273 ? 19.832 -4.166 -11.261 1.00 77.06 273 HIS A CA 1
ATOM 2025 C C . HIS A 1 273 ? 20.541 -3.058 -10.487 1.00 77.06 273 HIS A C 1
ATOM 2027 O O . HIS A 1 273 ? 19.966 -2.467 -9.566 1.00 77.06 273 HIS A O 1
ATOM 2033 N N . ASN A 1 274 ? 21.790 -2.763 -10.858 1.00 66.62 274 ASN A N 1
ATOM 2034 C CA . ASN A 1 274 ? 22.613 -1.767 -10.177 1.00 66.62 274 ASN A CA 1
ATOM 2035 C C . ASN A 1 274 ? 22.165 -0.335 -10.514 1.00 66.62 274 ASN A C 1
ATOM 2037 O O . ASN A 1 274 ? 22.850 0.433 -11.197 1.00 66.62 274 ASN A O 1
ATOM 2041 N N . ILE A 1 275 ? 21.014 0.054 -9.976 1.00 66.69 275 ILE A N 1
ATOM 2042 C CA . ILE A 1 275 ? 20.557 1.436 -9.988 1.00 66.69 275 ILE A CA 1
ATOM 2043 C C . ILE A 1 275 ? 21.174 2.123 -8.782 1.00 66.69 275 ILE A C 1
ATOM 2045 O O . ILE A 1 275 ? 20.575 2.240 -7.712 1.00 66.69 275 ILE A O 1
ATOM 2049 N N . THR A 1 276 ? 22.427 2.548 -8.940 1.00 54.59 276 THR A N 1
ATOM 2050 C CA . THR A 1 276 ? 23.084 3.366 -7.917 1.00 54.59 276 THR A CA 1
ATOM 2051 C C . THR A 1 276 ? 22.224 4.595 -7.602 1.00 54.59 276 THR A C 1
ATOM 2053 O O . THR A 1 276 ? 21.559 5.146 -8.481 1.00 54.59 276 THR A O 1
ATOM 2056 N N . SER A 1 277 ? 22.288 5.095 -6.367 1.00 49.53 277 SER A N 1
ATOM 2057 C CA . SER A 1 277 ? 21.601 6.331 -5.955 1.00 49.53 277 SER A CA 1
ATOM 2058 C C . SER A 1 277 ? 21.936 7.547 -6.831 1.00 49.53 277 SER A C 1
ATOM 2060 O O . SER A 1 277 ? 21.168 8.501 -6.864 1.00 49.53 277 SER A O 1
ATOM 2062 N N . LYS A 1 278 ? 23.047 7.506 -7.582 1.00 47.97 278 LYS A N 1
ATOM 2063 C CA . LYS A 1 278 ? 23.430 8.526 -8.569 1.00 47.97 278 LYS A CA 1
ATOM 2064 C C . LYS A 1 278 ? 22.589 8.501 -9.855 1.00 47.97 278 LYS A C 1
ATOM 2066 O O . LYS A 1 278 ? 22.566 9.512 -10.545 1.00 47.97 278 LYS A O 1
ATOM 2071 N N . LYS A 1 279 ? 21.918 7.386 -10.181 1.00 69.25 279 LYS A N 1
ATOM 2072 C CA . LYS A 1 279 ? 20.959 7.292 -11.300 1.00 69.25 279 LYS A CA 1
ATOM 2073 C C . LYS A 1 279 ? 19.537 7.712 -10.896 1.00 69.25 279 LYS A C 1
ATOM 2075 O O . LYS A 1 279 ? 18.752 8.091 -11.759 1.00 69.25 279 LYS A O 1
ATOM 2080 N N . LEU A 1 280 ? 19.198 7.662 -9.603 1.00 87.00 280 LEU A N 1
ATOM 2081 C CA . LEU A 1 280 ? 17.893 8.096 -9.097 1.00 87.00 280 LEU A CA 1
ATOM 2082 C C . LEU A 1 280 ? 17.870 9.619 -8.923 1.00 87.00 280 LEU A C 1
ATOM 2084 O O . LEU A 1 280 ? 18.138 10.150 -7.843 1.00 87.00 280 LEU A O 1
ATOM 2088 N N . ASP A 1 281 ? 17.550 10.330 -10.001 1.00 88.94 281 ASP A N 1
ATOM 2089 C CA . ASP A 1 281 ? 17.401 11.783 -9.974 1.00 88.94 281 ASP A CA 1
ATOM 2090 C C . ASP A 1 281 ? 16.053 12.202 -9.362 1.00 88.94 281 ASP A C 1
ATOM 2092 O O . ASP A 1 281 ? 15.036 12.361 -10.041 1.00 88.94 281 ASP A O 1
ATOM 2096 N N . TRP A 1 282 ? 16.056 12.412 -8.045 1.00 89.50 282 TRP A N 1
ATOM 2097 C CA . TRP A 1 282 ? 14.889 12.878 -7.295 1.00 89.50 282 TRP A CA 1
ATOM 2098 C C . TRP A 1 282 ? 14.424 14.291 -7.675 1.00 89.50 282 TRP A C 1
ATOM 2100 O O . TRP A 1 282 ? 13.326 14.674 -7.281 1.00 89.50 282 TRP A O 1
ATOM 2110 N N . SER A 1 283 ? 15.191 15.061 -8.458 1.00 88.94 283 SER A N 1
ATOM 2111 C CA . SER A 1 283 ? 14.703 16.339 -8.997 1.00 88.94 283 SER A CA 1
ATOM 2112 C C . SER A 1 283 ? 13.603 16.158 -10.054 1.00 88.94 283 SER A C 1
ATOM 2114 O O . SER A 1 283 ? 12.860 17.095 -10.344 1.00 88.94 283 SER A O 1
ATOM 2116 N N . LEU A 1 284 ? 13.437 14.936 -10.579 1.00 88.44 284 LEU A N 1
ATOM 2117 C CA . LEU A 1 284 ? 12.373 14.566 -11.516 1.00 88.44 284 LEU A CA 1
ATOM 2118 C C . LEU A 1 284 ? 11.019 14.307 -10.836 1.00 88.44 284 LEU A C 1
ATOM 2120 O O . LEU A 1 284 ? 10.055 13.932 -11.506 1.00 88.44 284 LEU A O 1
ATOM 2124 N N . THR A 1 285 ? 10.929 14.504 -9.519 1.00 89.62 285 THR A N 1
ATOM 2125 C CA . THR A 1 285 ? 9.683 14.440 -8.750 1.00 89.62 285 THR A CA 1
ATOM 2126 C C . THR A 1 285 ? 9.576 15.619 -7.774 1.00 89.62 285 THR A C 1
ATOM 2128 O O . THR A 1 285 ? 10.468 16.462 -7.691 1.00 89.62 285 THR A O 1
ATOM 2131 N N . THR A 1 286 ? 8.450 15.738 -7.072 1.00 86.44 286 THR A N 1
ATOM 2132 C CA . THR A 1 286 ? 8.191 16.828 -6.119 1.00 86.44 286 THR A CA 1
ATOM 2133 C C . THR A 1 286 ? 8.478 16.398 -4.674 1.00 86.44 286 THR A C 1
ATOM 2135 O O . THR A 1 286 ? 8.401 15.204 -4.380 1.00 86.44 286 THR A O 1
ATOM 2138 N N . PRO A 1 287 ? 8.816 17.330 -3.757 1.00 86.00 287 PRO A N 1
ATOM 2139 C CA . PRO A 1 287 ? 9.188 16.980 -2.383 1.00 86.00 287 PRO A CA 1
ATOM 2140 C C . PRO A 1 287 ? 8.142 16.173 -1.607 1.00 86.00 287 PRO A C 1
ATOM 2142 O O . PRO A 1 287 ? 8.498 15.283 -0.845 1.00 86.00 287 PRO A O 1
ATOM 2145 N N . ASP A 1 288 ? 6.860 16.440 -1.843 1.00 80.62 288 ASP A N 1
ATOM 2146 C CA . ASP A 1 288 ? 5.719 15.706 -1.282 1.00 80.62 288 ASP A CA 1
ATOM 2147 C C . ASP A 1 288 ? 5.619 14.251 -1.778 1.00 80.62 288 ASP A C 1
ATOM 2149 O O . ASP A 1 288 ? 4.927 13.432 -1.176 1.00 80.62 288 ASP A O 1
ATOM 2153 N N . ALA A 1 289 ? 6.337 13.915 -2.852 1.00 86.12 289 ALA A N 1
ATOM 2154 C CA . ALA A 1 289 ? 6.379 12.591 -3.455 1.00 86.12 289 ALA A CA 1
ATOM 2155 C C . ALA A 1 289 ? 7.706 11.843 -3.209 1.00 86.12 289 ALA A C 1
ATOM 2157 O O . ALA A 1 289 ? 7.841 10.715 -3.675 1.00 86.12 289 ALA A O 1
ATOM 2158 N N . TYR A 1 290 ? 8.680 12.419 -2.488 1.00 87.75 290 TYR A N 1
ATOM 2159 C CA . TYR A 1 290 ? 9.984 11.770 -2.233 1.00 87.75 290 TYR A CA 1
ATOM 2160 C C . TYR A 1 290 ? 9.883 10.435 -1.492 1.00 87.75 290 TYR A C 1
ATOM 2162 O O . TYR A 1 290 ? 10.737 9.564 -1.672 1.00 87.75 290 TYR A O 1
ATOM 2170 N N . ASP A 1 291 ? 8.833 10.282 -0.692 1.00 87.75 291 ASP A N 1
ATOM 2171 C CA . ASP A 1 291 ? 8.656 9.139 0.201 1.00 87.75 291 ASP A CA 1
ATOM 2172 C C . ASP A 1 291 ? 7.403 8.318 -0.176 1.00 87.75 291 ASP A C 1
ATOM 2174 O O . ASP A 1 291 ? 6.889 7.545 0.636 1.00 87.75 291 ASP A O 1
ATOM 2178 N N . GLN A 1 292 ? 6.911 8.502 -1.412 1.00 89.00 292 GLN A N 1
ATOM 2179 C CA . GLN A 1 292 ? 5.715 7.872 -1.973 1.00 89.00 292 GLN A CA 1
ATOM 2180 C C . GLN A 1 292 ? 6.019 6.916 -3.130 1.00 89.00 292 GLN A C 1
ATOM 2182 O O . GLN A 1 292 ? 6.816 7.216 -4.020 1.00 89.00 292 GLN A O 1
ATOM 2187 N N . CYS A 1 293 ? 5.245 5.829 -3.214 1.00 92.44 293 CYS A N 1
ATOM 2188 C CA . CYS A 1 293 ? 5.346 4.810 -4.263 1.00 92.44 293 CYS A CA 1
ATOM 2189 C C . CYS A 1 293 ? 5.356 5.392 -5.690 1.00 92.44 293 CYS A C 1
ATOM 2191 O O . CYS A 1 293 ? 6.178 4.998 -6.524 1.00 92.44 293 CYS A O 1
ATOM 2193 N N . ALA A 1 294 ? 4.484 6.366 -5.973 1.00 92.69 294 ALA A N 1
ATOM 2194 C CA . ALA A 1 294 ? 4.389 7.014 -7.281 1.00 92.69 294 ALA A CA 1
ATOM 2195 C C . ALA A 1 294 ? 5.593 7.918 -7.589 1.00 92.69 294 ALA A C 1
ATOM 2197 O O . ALA A 1 294 ? 6.080 7.924 -8.720 1.00 92.69 294 ALA A O 1
ATOM 2198 N N . GLY A 1 295 ? 6.109 8.642 -6.591 1.00 93.00 295 GLY A N 1
ATOM 2199 C CA . GLY A 1 295 ? 7.293 9.482 -6.760 1.00 93.00 295 GLY A CA 1
ATOM 2200 C C . GLY A 1 295 ? 8.552 8.656 -6.990 1.00 93.00 295 GLY A C 1
ATOM 2201 O O . GLY A 1 295 ? 9.300 8.944 -7.923 1.00 93.00 295 GLY A O 1
ATOM 2202 N N . PHE A 1 296 ? 8.731 7.573 -6.229 1.00 94.25 296 PHE A N 1
ATOM 2203 C CA . PHE A 1 296 ? 9.778 6.589 -6.499 1.00 94.25 296 PHE A CA 1
ATOM 2204 C C . PHE A 1 296 ? 9.649 5.995 -7.908 1.00 94.25 296 PHE A C 1
ATOM 2206 O O . PHE A 1 296 ? 10.630 5.966 -8.648 1.00 94.25 296 PHE A O 1
ATOM 2213 N N . SER A 1 297 ? 8.442 5.584 -8.315 1.00 95.38 297 SER A N 1
ATOM 2214 C CA . SER A 1 297 ? 8.209 5.017 -9.651 1.00 95.38 297 SER A CA 1
ATOM 2215 C C . SER A 1 297 ? 8.597 6.002 -10.759 1.00 95.38 297 SER A C 1
ATOM 2217 O O . SER A 1 297 ? 9.225 5.605 -11.735 1.00 95.38 297 SER A O 1
ATOM 2219 N N . GLN A 1 298 ? 8.281 7.295 -10.611 1.00 94.62 298 GLN A N 1
ATOM 2220 C CA . GLN A 1 298 ? 8.689 8.345 -11.554 1.00 94.62 298 GLN A CA 1
ATOM 2221 C C . GLN A 1 298 ? 10.214 8.423 -11.673 1.00 94.62 298 GLN A C 1
ATOM 2223 O O . GLN A 1 298 ? 10.745 8.439 -12.783 1.00 94.62 298 GLN A O 1
ATOM 2228 N N . VAL A 1 299 ? 10.925 8.449 -10.546 1.00 93.50 299 VAL A N 1
ATOM 2229 C CA . VAL A 1 299 ? 12.388 8.563 -10.530 1.00 93.50 299 VAL A CA 1
ATOM 2230 C C . VAL A 1 299 ? 13.047 7.301 -11.095 1.00 93.50 299 VAL A C 1
ATOM 2232 O O . VAL A 1 299 ? 13.912 7.402 -11.962 1.00 93.50 299 VAL A O 1
ATOM 2235 N N . TYR A 1 300 ? 12.601 6.114 -10.678 1.00 94.06 300 TYR A N 1
ATOM 2236 C CA . TYR A 1 300 ? 13.163 4.841 -11.132 1.00 94.06 300 TYR A CA 1
ATOM 2237 C C . TYR A 1 300 ? 12.917 4.606 -12.626 1.00 94.06 300 TYR A C 1
ATOM 2239 O O . TYR A 1 300 ? 13.831 4.215 -13.346 1.00 94.06 300 TYR A O 1
ATOM 2247 N N . MET A 1 301 ? 11.716 4.910 -13.131 1.00 94.56 301 MET A N 1
ATOM 2248 C CA . MET A 1 301 ? 11.420 4.760 -14.560 1.00 94.56 301 MET A CA 1
ATOM 2249 C C . MET A 1 301 ? 12.301 5.668 -15.427 1.00 94.56 301 MET A C 1
ATOM 2251 O O . MET A 1 301 ? 12.722 5.240 -16.494 1.00 94.56 301 MET A O 1
ATOM 2255 N N . ASN A 1 302 ? 12.639 6.879 -14.974 1.00 93.06 302 ASN A N 1
ATOM 2256 C CA . ASN A 1 302 ? 13.574 7.754 -15.697 1.00 93.06 302 ASN A CA 1
ATOM 2257 C C . ASN A 1 302 ? 15.043 7.353 -15.537 1.00 93.06 302 ASN A C 1
ATOM 2259 O O . ASN A 1 302 ? 15.870 7.764 -16.344 1.00 93.06 302 ASN A O 1
ATOM 2263 N N . ALA A 1 303 ? 15.373 6.553 -14.524 1.00 91.81 303 ALA A N 1
ATOM 2264 C CA . ALA A 1 303 ? 16.705 5.979 -14.394 1.00 91.81 303 ALA A CA 1
ATOM 2265 C C . ALA A 1 303 ? 16.953 4.864 -15.424 1.00 91.81 303 ALA A C 1
ATOM 2267 O O . ALA A 1 303 ? 18.095 4.690 -15.847 1.00 91.81 303 ALA A O 1
ATOM 2268 N N . ILE A 1 304 ? 15.899 4.136 -15.827 1.00 91.88 304 ILE A N 1
ATOM 2269 C CA . ILE A 1 304 ? 16.015 2.967 -16.718 1.00 91.88 304 ILE A CA 1
ATOM 2270 C C . ILE A 1 304 ? 15.500 3.183 -18.141 1.00 91.88 304 ILE A C 1
ATOM 2272 O O . ILE A 1 304 ? 15.797 2.384 -19.023 1.00 91.88 304 ILE A O 1
ATOM 2276 N N . TRP A 1 305 ? 14.720 4.231 -18.406 1.00 93.25 305 TRP A N 1
ATOM 2277 C CA . TRP A 1 305 ? 14.155 4.474 -19.733 1.00 93.25 305 TRP A CA 1
ATOM 2278 C C . TRP A 1 305 ? 14.657 5.771 -20.352 1.00 93.25 305 TRP A C 1
ATOM 2280 O O . TRP A 1 305 ? 14.587 6.834 -19.742 1.00 93.25 305 TRP A O 1
ATOM 2290 N N . SER A 1 306 ? 15.063 5.692 -21.621 1.00 91.94 306 SER A N 1
ATOM 2291 C CA . SER A 1 306 ? 15.395 6.853 -22.449 1.00 91.94 306 SER A CA 1
ATOM 2292 C C . SER A 1 306 ? 14.517 6.907 -23.706 1.00 91.94 306 SER A C 1
ATOM 2294 O O . SER A 1 306 ? 14.337 5.873 -24.351 1.00 91.94 306 SER A O 1
ATOM 2296 N N . PRO A 1 307 ? 13.982 8.078 -24.105 1.00 93.50 307 PRO A N 1
ATOM 2297 C CA . PRO A 1 307 ? 14.093 9.361 -23.413 1.00 93.50 307 PRO A CA 1
ATOM 2298 C C . PRO A 1 307 ? 13.233 9.413 -22.142 1.00 93.50 307 PRO A C 1
ATOM 2300 O O . PRO A 1 307 ? 12.227 8.712 -22.037 1.00 93.50 307 PRO A O 1
ATOM 2303 N N . ASN A 1 308 ? 13.600 10.316 -21.231 1.00 93.06 308 ASN A N 1
ATOM 2304 C CA . ASN A 1 308 ? 12.859 10.598 -20.003 1.00 93.06 308 ASN A CA 1
ATOM 2305 C C . ASN A 1 308 ? 11.405 11.023 -20.279 1.00 93.06 308 ASN A C 1
ATOM 2307 O O . ASN A 1 308 ? 11.084 11.620 -21.313 1.00 93.06 308 ASN A O 1
ATOM 2311 N N . PHE A 1 309 ? 10.522 10.752 -19.320 1.00 93.69 309 PHE A N 1
ATOM 2312 C CA . PHE A 1 309 ? 9.108 11.113 -19.367 1.00 93.69 309 PHE A CA 1
ATOM 2313 C C . PHE A 1 309 ? 8.543 11.384 -17.969 1.00 93.69 309 PHE A C 1
ATOM 2315 O O . PHE A 1 309 ? 9.043 10.900 -16.954 1.00 93.69 309 PHE A O 1
ATOM 2322 N N . THR A 1 310 ? 7.460 12.157 -17.915 1.00 93.06 310 THR A N 1
ATOM 2323 C CA . THR A 1 310 ? 6.794 12.536 -16.664 1.00 93.06 310 THR A CA 1
ATOM 2324 C C . THR A 1 310 ? 5.369 12.022 -16.636 1.00 93.06 310 THR A C 1
ATOM 2326 O O . THR A 1 310 ? 4.618 12.207 -17.593 1.00 93.06 310 THR A O 1
ATOM 2329 N N . PHE A 1 311 ? 4.984 11.429 -15.514 1.00 91.62 311 PHE A N 1
ATOM 2330 C CA . PHE A 1 311 ? 3.623 11.033 -15.197 1.00 91.62 311 PHE A CA 1
ATOM 2331 C C . PHE A 1 311 ? 3.276 11.456 -13.765 1.00 91.62 311 PHE A C 1
ATOM 2333 O O . PHE A 1 311 ? 4.146 11.768 -12.955 1.00 91.62 311 PHE A O 1
ATOM 2340 N N . ARG A 1 312 ? 1.978 11.519 -13.460 1.00 83.62 312 ARG A N 1
ATOM 2341 C CA . ARG A 1 312 ? 1.458 11.775 -12.113 1.00 83.62 312 ARG A CA 1
ATOM 2342 C C . ARG A 1 312 ? 0.195 10.961 -11.893 1.00 83.62 312 ARG A C 1
ATOM 2344 O O . ARG A 1 312 ? -0.546 10.709 -12.841 1.00 83.62 312 ARG A O 1
ATOM 2351 N N . GLY A 1 313 ? -0.052 10.605 -10.642 1.00 82.81 313 GLY A N 1
ATOM 2352 C CA . GLY A 1 313 ? -1.226 9.856 -10.223 1.00 82.81 313 GLY A CA 1
ATOM 2353 C C . GLY A 1 313 ? -0.949 9.078 -8.946 1.00 82.81 313 GLY A C 1
ATOM 2354 O O . GLY A 1 313 ? 0.192 9.006 -8.490 1.00 82.81 313 GLY A O 1
ATOM 2355 N N . ASN A 1 314 ? -2.008 8.501 -8.392 1.00 84.75 314 ASN A N 1
ATOM 2356 C CA . ASN A 1 314 ? -1.905 7.549 -7.294 1.00 84.75 314 ASN A CA 1
ATOM 2357 C C . ASN A 1 314 ? -1.373 6.198 -7.806 1.00 84.75 314 ASN A C 1
ATOM 2359 O O . ASN A 1 314 ? -1.325 5.942 -9.018 1.00 84.75 314 ASN A O 1
ATOM 2363 N N . GLY A 1 315 ? -0.975 5.320 -6.887 1.00 86.44 315 GLY A N 1
ATOM 2364 C CA . GLY A 1 315 ? -0.402 4.020 -7.230 1.00 86.44 315 GLY A CA 1
ATOM 2365 C C . GLY A 1 315 ? -1.318 3.177 -8.117 1.00 86.44 315 GLY A C 1
ATOM 2366 O O . GLY A 1 315 ? -0.871 2.643 -9.131 1.00 86.44 315 GLY A O 1
ATOM 2367 N N . ASN A 1 316 ? -2.620 3.193 -7.841 1.00 86.50 316 ASN A N 1
ATOM 2368 C CA . ASN A 1 316 ? -3.636 2.441 -8.578 1.00 86.50 316 ASN A CA 1
ATOM 2369 C C . ASN A 1 316 ? -3.871 2.880 -10.038 1.00 86.50 316 ASN A C 1
ATOM 2371 O O . ASN A 1 316 ? -4.542 2.165 -10.772 1.00 86.50 316 ASN A O 1
ATOM 2375 N N . VAL A 1 317 ? -3.325 4.021 -10.478 1.00 91.06 317 VAL A N 1
ATOM 2376 C CA . VAL A 1 317 ? -3.506 4.552 -11.850 1.00 91.06 317 VAL A CA 1
ATOM 2377 C C . VAL A 1 317 ? -2.186 4.849 -12.571 1.00 91.06 317 VAL A C 1
ATOM 2379 O O . VAL A 1 317 ? -2.166 5.395 -13.676 1.00 91.06 317 VAL A O 1
ATOM 2382 N N . THR A 1 318 ? -1.056 4.511 -11.957 1.00 95.12 318 THR A N 1
ATOM 2383 C CA . THR A 1 318 ? 0.279 4.788 -12.498 1.00 95.12 318 THR A CA 1
ATOM 2384 C C . THR A 1 318 ? 0.546 4.076 -13.833 1.00 95.12 318 THR A C 1
ATOM 2386 O O . THR A 1 318 ? 1.058 4.705 -14.761 1.00 95.12 318 THR A O 1
ATOM 2389 N N . ALA A 1 319 ? 0.144 2.812 -13.992 1.00 97.19 319 ALA A N 1
ATOM 2390 C CA . ALA A 1 319 ? 0.264 2.076 -15.250 1.00 97.19 319 ALA A CA 1
ATOM 2391 C C . ALA A 1 319 ? -0.522 2.761 -16.381 1.00 97.19 319 ALA A C 1
ATOM 2393 O O . ALA A 1 319 ? 0.003 2.933 -17.481 1.00 97.19 319 ALA A O 1
ATOM 2394 N N . GLU A 1 320 ? -1.739 3.240 -16.110 1.00 96.75 320 GLU A N 1
ATOM 2395 C CA . GLU A 1 320 ? -2.531 4.007 -17.080 1.00 96.75 320 GLU A CA 1
ATOM 2396 C C . GLU A 1 320 ? -1.853 5.331 -17.458 1.00 96.75 320 GLU A C 1
ATOM 2398 O O . GLU A 1 320 ? -1.785 5.693 -18.638 1.00 96.75 320 GLU A O 1
ATOM 2403 N N . ALA A 1 321 ? -1.309 6.046 -16.468 1.00 96.62 321 ALA A N 1
ATOM 2404 C CA . ALA A 1 321 ? -0.602 7.302 -16.688 1.00 96.62 321 ALA A CA 1
ATOM 2405 C C . ALA A 1 321 ? 0.653 7.103 -17.558 1.00 96.62 321 ALA A C 1
ATOM 2407 O O . ALA A 1 321 ? 0.857 7.852 -18.518 1.00 96.62 321 ALA A O 1
ATOM 2408 N N . VAL A 1 322 ? 1.451 6.064 -17.284 1.00 97.88 322 VAL A N 1
ATOM 2409 C CA . VAL A 1 322 ? 2.635 5.711 -18.084 1.00 97.88 322 VAL A CA 1
ATOM 2410 C C . VAL A 1 322 ? 2.248 5.256 -19.487 1.00 97.88 322 VAL A C 1
ATOM 2412 O O . VA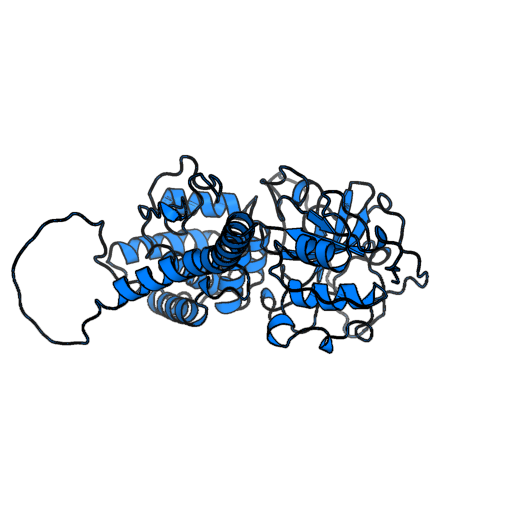L A 1 322 ? 2.846 5.721 -20.463 1.00 97.88 322 VAL A O 1
ATOM 2415 N N . ALA A 1 323 ? 1.219 4.416 -19.619 1.00 98.06 323 ALA A N 1
ATOM 2416 C CA . ALA A 1 323 ? 0.722 3.961 -20.914 1.00 98.06 323 ALA A CA 1
ATOM 2417 C C . ALA A 1 323 ? 0.329 5.141 -21.812 1.00 98.06 323 ALA A C 1
ATOM 2419 O O . ALA A 1 323 ? 0.718 5.207 -22.980 1.00 98.06 323 ALA A O 1
ATOM 2420 N N . LYS A 1 324 ? -0.356 6.136 -21.238 1.00 97.56 324 LYS A N 1
ATOM 2421 C CA . LYS A 1 324 ? -0.762 7.351 -21.945 1.00 97.56 324 LYS A CA 1
ATOM 2422 C C . LYS A 1 324 ? 0.426 8.182 -22.436 1.00 97.56 324 LYS A C 1
ATOM 2424 O O . LYS A 1 324 ? 0.411 8.618 -23.585 1.00 97.56 324 LYS A O 1
ATOM 2429 N N . VAL A 1 325 ? 1.436 8.427 -21.597 1.00 97.38 325 VAL A N 1
ATOM 2430 C CA . VAL A 1 325 ? 2.568 9.303 -21.975 1.00 97.38 325 VAL A CA 1
ATOM 2431 C C . VAL A 1 325 ? 3.564 8.620 -22.908 1.00 97.38 325 VAL A C 1
ATOM 2433 O O . VAL A 1 325 ? 4.176 9.289 -23.736 1.00 97.38 325 VAL A O 1
ATOM 2436 N N . THR A 1 326 ? 3.688 7.295 -22.825 1.00 97.62 326 THR A N 1
ATOM 2437 C CA . THR A 1 326 ? 4.582 6.506 -23.690 1.00 97.62 326 THR A CA 1
ATOM 2438 C C . THR A 1 326 ? 3.876 5.927 -24.922 1.00 97.62 326 THR A C 1
ATOM 2440 O O . THR A 1 326 ? 4.531 5.395 -25.817 1.00 97.62 326 THR A O 1
ATOM 2443 N N . SER A 1 327 ? 2.553 6.105 -25.038 1.00 97.56 327 SER A N 1
ATOM 2444 C CA . SER A 1 327 ? 1.717 5.572 -26.127 1.00 97.56 327 SER A CA 1
ATOM 2445 C C . SER A 1 327 ? 1.762 4.042 -26.248 1.00 97.56 327 SER A C 1
ATOM 2447 O O . SER A 1 327 ? 1.709 3.503 -27.353 1.00 97.56 327 SER A O 1
ATOM 2449 N N . VAL A 1 328 ? 1.848 3.346 -25.112 1.00 98.00 328 VAL A N 1
ATOM 2450 C CA . VAL A 1 328 ? 1.735 1.880 -25.025 1.00 98.00 328 VAL A CA 1
ATOM 2451 C C . VAL A 1 328 ? 0.372 1.486 -24.455 1.00 98.00 328 VAL A C 1
ATOM 2453 O O . VAL A 1 328 ? -0.459 2.339 -24.138 1.00 98.00 328 VAL A O 1
ATOM 2456 N N . LYS A 1 329 ? 0.105 0.183 -24.350 1.00 97.56 329 LYS A N 1
ATOM 2457 C CA . LYS A 1 329 ? -1.138 -0.332 -23.764 1.00 97.56 329 LYS A CA 1
ATOM 2458 C C . LYS A 1 329 ? -0.916 -0.744 -22.315 1.00 97.56 329 LYS A C 1
ATOM 2460 O O . LYS A 1 329 ? 0.156 -1.225 -21.961 1.00 97.56 329 LYS A O 1
ATOM 2465 N N . VAL A 1 330 ? -1.964 -0.606 -21.509 1.00 97.38 330 VAL A N 1
ATOM 2466 C CA . VAL A 1 330 ? -2.036 -1.283 -20.213 1.00 97.38 330 VAL A CA 1
ATOM 2467 C C . VAL A 1 330 ? -2.266 -2.774 -20.458 1.00 97.38 330 VAL A C 1
ATOM 2469 O O . VAL A 1 330 ? -3.058 -3.153 -21.324 1.00 97.38 330 VAL A O 1
ATOM 2472 N N . THR A 1 331 ? -1.560 -3.615 -19.712 1.00 95.50 331 THR A N 1
ATOM 2473 C CA . THR A 1 331 ? -1.600 -5.078 -19.817 1.00 95.50 331 THR A CA 1
ATOM 2474 C C . THR A 1 331 ? -1.683 -5.722 -18.432 1.00 95.50 331 THR A C 1
ATOM 2476 O O . THR A 1 331 ? -1.409 -5.082 -17.422 1.00 95.50 331 THR A O 1
ATOM 2479 N N . THR A 1 332 ? -2.067 -6.996 -18.373 1.00 93.75 332 THR A N 1
ATOM 2480 C CA . THR A 1 332 ? -2.015 -7.836 -17.162 1.00 93.75 332 THR A CA 1
ATOM 2481 C C . THR A 1 332 ? -0.796 -8.762 -17.156 1.00 93.75 332 THR A C 1
ATOM 2483 O O . THR A 1 332 ? -0.664 -9.616 -16.282 1.00 93.75 332 THR A O 1
ATOM 2486 N N . THR A 1 333 ? 0.072 -8.656 -18.165 1.00 93.88 333 THR A N 1
ATOM 2487 C CA . THR A 1 333 ? 1.291 -9.459 -18.281 1.00 93.88 333 THR A CA 1
ATOM 2488 C C . THR A 1 333 ? 2.482 -8.653 -17.762 1.00 93.88 333 THR A C 1
ATOM 2490 O O . THR A 1 333 ? 2.798 -7.618 -18.352 1.00 93.88 333 THR A O 1
ATOM 2493 N N . PRO A 1 334 ? 3.148 -9.104 -16.686 1.00 95.56 334 PRO A N 1
ATOM 2494 C CA . PRO A 1 334 ? 4.326 -8.431 -16.159 1.00 95.56 334 PRO A CA 1
ATOM 2495 C C . PRO A 1 334 ? 5.526 -8.620 -17.088 1.00 95.56 334 PRO A C 1
ATOM 2497 O O . PRO A 1 334 ? 5.636 -9.629 -17.787 1.00 95.56 334 PRO A O 1
ATOM 2500 N N . LYS A 1 335 ? 6.435 -7.647 -17.058 1.00 95.50 335 LYS A N 1
ATOM 2501 C CA . LYS A 1 335 ? 7.694 -7.664 -17.802 1.00 95.50 335 LYS A CA 1
ATOM 2502 C C . LYS A 1 335 ? 8.743 -6.853 -17.052 1.00 95.50 335 LYS A C 1
ATOM 2504 O O . LYS A 1 335 ? 8.400 -5.792 -16.525 1.00 95.50 335 LYS A O 1
ATOM 2509 N N . ALA A 1 336 ? 9.993 -7.301 -17.022 1.00 95.12 336 ALA A N 1
ATOM 2510 C CA . ALA A 1 336 ? 11.082 -6.518 -16.444 1.00 95.12 336 ALA A CA 1
ATOM 2511 C C . ALA A 1 336 ? 11.173 -5.128 -17.107 1.00 95.12 336 ALA A C 1
ATOM 2513 O O . ALA A 1 336 ? 11.140 -5.005 -18.332 1.00 95.12 336 ALA A O 1
ATOM 2514 N N . GLY A 1 337 ? 11.242 -4.070 -16.297 1.00 94.31 337 GLY A N 1
ATOM 2515 C CA . GLY A 1 337 ? 11.229 -2.665 -16.716 1.00 94.31 337 GLY A CA 1
ATOM 2516 C C . GLY A 1 337 ? 9.831 -2.048 -16.857 1.00 94.31 337 GLY A C 1
ATOM 2517 O O . GLY A 1 337 ? 9.721 -0.858 -17.157 1.00 94.31 337 GLY A O 1
ATOM 2518 N N . ALA A 1 338 ? 8.757 -2.818 -16.656 1.00 97.62 338 ALA A N 1
ATOM 2519 C CA . ALA A 1 338 ? 7.400 -2.281 -16.613 1.00 97.62 338 ALA A CA 1
ATOM 2520 C C . ALA A 1 338 ? 7.111 -1.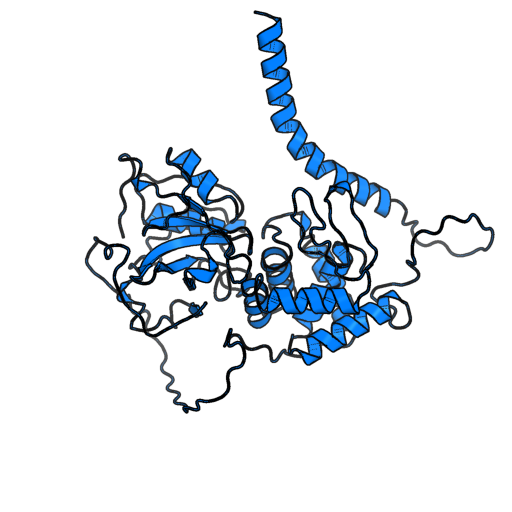606 -15.266 1.00 97.62 338 ALA A C 1
ATOM 2522 O O . ALA A 1 338 ? 7.514 -2.103 -14.212 1.00 97.62 338 ALA A O 1
ATOM 2523 N N . VAL A 1 339 ? 6.341 -0.517 -15.299 1.00 97.81 339 VAL A N 1
ATOM 2524 C CA . VAL A 1 339 ? 5.688 0.004 -14.092 1.00 97.81 339 VAL A CA 1
ATOM 2525 C C . VAL A 1 339 ? 4.420 -0.804 -13.830 1.00 97.81 339 VAL A C 1
ATOM 2527 O O . VAL A 1 339 ? 3.779 -1.255 -14.787 1.00 97.81 339 VAL A O 1
ATOM 2530 N N . PHE A 1 340 ? 4.031 -0.959 -12.567 1.00 97.38 340 PHE A N 1
ATOM 2531 C CA . PHE A 1 340 ? 2.774 -1.609 -12.202 1.00 97.38 340 PHE A CA 1
ATOM 2532 C C . PHE A 1 340 ? 1.824 -0.697 -11.429 1.00 97.38 340 PHE A C 1
ATOM 2534 O O . PHE A 1 340 ? 2.257 0.236 -10.768 1.00 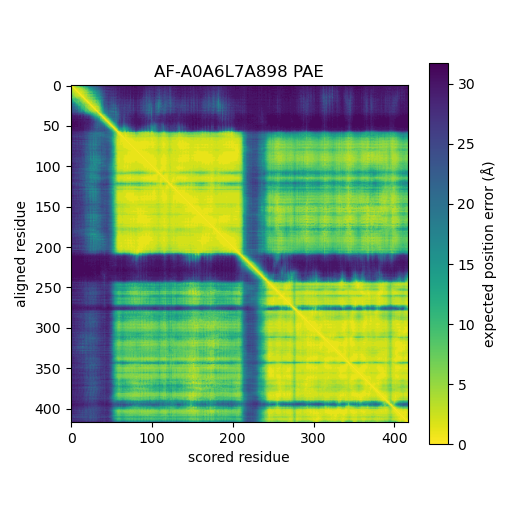97.38 340 PHE A O 1
ATOM 2541 N N . SER A 1 341 ? 0.536 -1.023 -11.452 1.00 95.06 341 SER A N 1
ATOM 2542 C CA . SER A 1 341 ? -0.490 -0.436 -10.593 1.00 95.06 341 SER A CA 1
ATOM 2543 C C . SER A 1 341 ? -1.276 -1.515 -9.872 1.00 95.06 341 SER A C 1
ATOM 2545 O O . SER A 1 341 ? -1.622 -2.530 -10.470 1.00 95.06 341 SER A O 1
ATOM 2547 N N . SER A 1 342 ? -1.567 -1.255 -8.603 1.00 89.94 342 SER A N 1
ATOM 2548 C CA . SER A 1 342 ? -2.374 -2.075 -7.704 1.00 89.94 342 SER A CA 1
ATOM 2549 C C . SER A 1 342 ? -3.400 -1.180 -7.008 1.00 89.94 342 SER A C 1
ATOM 2551 O O . SER A 1 342 ? -3.098 -0.035 -6.661 1.00 89.94 342 SER A O 1
ATOM 2553 N N . ASP A 1 343 ? -4.626 -1.674 -6.853 1.00 78.38 343 ASP A N 1
ATOM 2554 C CA . ASP A 1 343 ? -5.708 -1.004 -6.129 1.00 78.38 343 ASP A CA 1
ATOM 2555 C C . ASP A 1 343 ? -5.779 -1.415 -4.651 1.00 78.38 343 ASP A C 1
ATOM 2557 O O . ASP A 1 343 ? -6.342 -0.684 -3.835 1.00 78.38 343 ASP A O 1
ATOM 2561 N N . ARG A 1 344 ? -5.205 -2.569 -4.296 1.00 74.25 344 ARG A N 1
ATOM 2562 C CA . ARG A 1 344 ? -5.258 -3.157 -2.954 1.00 74.25 344 ARG A CA 1
ATOM 2563 C C . ARG A 1 344 ? -3.909 -3.770 -2.586 1.00 74.25 344 ARG A C 1
ATOM 2565 O O . ARG A 1 344 ? -3.731 -4.964 -2.803 1.00 74.25 344 ARG A O 1
ATOM 2572 N N . PRO A 1 345 ? -2.977 -2.995 -2.009 1.00 79.38 345 PRO A N 1
ATOM 2573 C CA . PRO A 1 345 ? -3.090 -1.573 -1.654 1.00 79.38 345 PRO A CA 1
ATOM 2574 C C . PRO A 1 345 ? -3.065 -0.637 -2.868 1.00 79.38 345 PRO A C 1
ATOM 2576 O O . PRO A 1 345 ? -2.575 -1.012 -3.926 1.00 79.38 345 PRO A O 1
ATOM 2579 N N . ASN A 1 346 ? -3.490 0.619 -2.693 1.00 84.69 346 ASN A N 1
ATOM 2580 C CA . ASN A 1 346 ? -3.249 1.664 -3.693 1.00 84.69 346 ASN A CA 1
ATOM 2581 C C . ASN A 1 346 ? -1.735 1.895 -3.851 1.00 84.69 346 ASN A C 1
ATOM 2583 O O . ASN A 1 346 ? -1.130 2.639 -3.077 1.00 84.69 346 ASN A O 1
ATOM 2587 N N . HIS A 1 347 ? -1.113 1.224 -4.824 1.00 91.88 347 HIS A N 1
ATOM 2588 C CA . HIS A 1 347 ? 0.344 1.098 -4.875 1.00 91.88 347 HIS A CA 1
ATOM 2589 C C . HIS A 1 347 ? 0.906 0.919 -6.280 1.00 91.88 347 HIS A C 1
ATOM 2591 O O . HIS A 1 347 ? 0.219 0.496 -7.205 1.00 91.88 347 HIS A O 1
ATOM 2597 N N . THR A 1 348 ? 2.186 1.249 -6.426 1.00 95.81 348 THR A N 1
ATOM 2598 C CA . THR A 1 348 ? 2.942 1.163 -7.680 1.00 95.81 348 THR A CA 1
ATOM 2599 C C . THR A 1 348 ? 4.415 0.889 -7.393 1.00 95.81 348 THR A C 1
ATOM 2601 O O . THR A 1 348 ? 4.909 1.081 -6.279 1.00 95.81 348 THR A O 1
ATOM 2604 N N . GLY A 1 349 ? 5.125 0.459 -8.423 1.00 95.94 349 GLY A N 1
ATOM 2605 C CA . GLY A 1 349 ? 6.562 0.241 -8.433 1.00 95.94 349 GLY A CA 1
ATOM 2606 C C . GLY A 1 349 ? 7.003 -0.244 -9.806 1.00 95.94 349 GLY A C 1
ATOM 2607 O O . GLY A 1 349 ? 6.249 -0.166 -10.778 1.00 95.94 349 GLY A O 1
ATOM 2608 N N . VAL A 1 350 ? 8.220 -0.766 -9.883 1.00 96.25 350 VAL A N 1
ATOM 2609 C CA . VAL A 1 350 ? 8.831 -1.231 -11.129 1.00 96.25 350 VAL A CA 1
ATOM 2610 C C . VAL A 1 350 ? 9.176 -2.708 -11.012 1.00 96.25 350 VAL A C 1
ATOM 2612 O O . VAL A 1 350 ? 9.755 -3.150 -10.021 1.00 96.25 350 VAL A O 1
ATOM 2615 N N . VAL A 1 351 ? 8.813 -3.481 -12.032 1.00 96.94 351 VAL A N 1
ATOM 2616 C CA . VAL A 1 351 ? 9.173 -4.896 -12.134 1.00 96.94 351 VAL A CA 1
ATOM 2617 C C . VAL A 1 351 ? 10.647 -5.002 -12.507 1.00 96.94 351 VAL A C 1
ATOM 2619 O O . VAL A 1 351 ? 11.057 -4.486 -13.544 1.00 96.94 351 VAL A O 1
ATOM 2622 N N . LEU A 1 352 ? 11.443 -5.677 -11.681 1.00 94.31 352 LEU A N 1
ATOM 2623 C CA . LEU A 1 352 ? 12.862 -5.920 -11.960 1.00 94.31 352 LEU A CA 1
ATOM 2624 C C . LEU A 1 352 ? 13.071 -7.222 -12.721 1.00 94.31 352 LEU A C 1
ATOM 2626 O O . LEU A 1 352 ? 13.943 -7.289 -13.585 1.00 94.31 352 LEU A O 1
ATOM 2630 N N . HIS A 1 353 ? 12.269 -8.240 -12.394 1.00 95.38 353 HIS A N 1
ATOM 2631 C CA . HIS A 1 353 ? 12.351 -9.566 -12.999 1.00 95.38 353 HIS A CA 1
ATOM 2632 C C . HIS A 1 353 ? 11.058 -10.366 -12.811 1.00 95.38 353 HIS A C 1
ATOM 2634 O O . HIS A 1 353 ? 10.410 -10.270 -11.762 1.00 95.38 353 HIS A O 1
ATOM 2640 N N . VAL A 1 354 ? 10.718 -11.199 -13.798 1.00 96.06 354 VAL A N 1
ATOM 2641 C CA . VAL A 1 354 ? 9.677 -12.233 -13.689 1.00 96.06 354 VAL A CA 1
ATOM 2642 C C . VAL A 1 354 ? 10.339 -13.604 -13.539 1.00 96.06 354 VAL A C 1
ATOM 2644 O O . VAL A 1 354 ? 10.989 -14.090 -14.464 1.00 96.06 354 VAL A O 1
ATOM 2647 N N . LEU A 1 355 ? 10.157 -14.253 -12.387 1.00 96.31 355 LEU A N 1
ATOM 2648 C CA . LEU A 1 355 ? 10.722 -15.574 -12.101 1.00 96.31 355 LEU A CA 1
ATOM 2649 C C . LEU A 1 355 ? 10.062 -16.682 -12.939 1.00 96.31 355 LEU A C 1
ATOM 2651 O O . LEU A 1 355 ? 8.960 -16.519 -13.465 1.00 96.31 355 LEU A O 1
ATOM 2655 N N . ALA A 1 356 ? 10.695 -17.856 -13.027 1.00 94.88 356 ALA A N 1
ATOM 2656 C CA . ALA A 1 356 ? 10.174 -18.986 -13.809 1.00 94.88 356 ALA A CA 1
ATOM 2657 C C . ALA A 1 356 ? 8.798 -19.498 -13.343 1.00 94.88 356 ALA A C 1
ATOM 2659 O O . ALA A 1 356 ? 8.015 -20.008 -14.143 1.00 94.88 356 ALA A O 1
ATOM 2660 N N . ASN A 1 357 ? 8.480 -19.353 -12.055 1.00 92.38 357 ASN A N 1
ATOM 2661 C CA . ASN A 1 357 ? 7.162 -19.672 -11.499 1.00 92.38 357 ASN A CA 1
ATOM 2662 C C . ASN A 1 357 ? 6.131 -18.536 -11.695 1.00 92.38 357 ASN A C 1
ATOM 2664 O O . ASN A 1 357 ? 4.957 -18.697 -11.357 1.00 92.38 357 ASN A O 1
ATOM 2668 N N . GLY A 1 358 ? 6.553 -17.407 -12.271 1.00 93.56 358 GLY A N 1
ATOM 2669 C CA . GLY A 1 358 ? 5.757 -16.205 -12.471 1.00 93.56 358 GLY A CA 1
ATOM 2670 C C . GLY A 1 358 ? 5.699 -15.275 -11.262 1.00 93.56 358 GLY A C 1
ATOM 2671 O O . GLY A 1 358 ? 4.945 -14.310 -11.311 1.00 93.56 358 GLY A O 1
ATOM 2672 N N . ASP A 1 359 ? 6.445 -15.522 -10.188 1.00 95.00 359 ASP A N 1
ATOM 2673 C CA . ASP A 1 359 ? 6.576 -14.544 -9.105 1.00 95.00 359 ASP A CA 1
ATOM 2674 C C . ASP A 1 359 ? 7.375 -13.324 -9.586 1.00 95.00 359 ASP A C 1
ATOM 2676 O O . ASP A 1 359 ? 8.202 -13.422 -10.496 1.00 95.00 359 ASP A O 1
ATOM 2680 N N . LEU A 1 360 ? 7.120 -12.160 -8.991 1.00 96.25 360 LEU A N 1
ATOM 2681 C CA . LEU A 1 360 ? 7.798 -10.916 -9.353 1.00 96.25 360 LEU A CA 1
ATOM 2682 C C . LEU A 1 360 ? 8.832 -10.546 -8.309 1.00 96.25 360 LEU A C 1
ATOM 2684 O O . LEU A 1 360 ? 8.552 -10.587 -7.113 1.00 96.25 360 LEU A O 1
ATOM 2688 N N . ILE A 1 361 ? 9.982 -10.083 -8.781 1.00 95.44 361 ILE A N 1
ATOM 2689 C CA . ILE A 1 361 ? 10.893 -9.265 -7.987 1.00 95.44 361 ILE A CA 1
ATOM 2690 C C . ILE A 1 361 ? 10.661 -7.828 -8.438 1.00 95.44 361 ILE A C 1
ATOM 2692 O O . ILE A 1 361 ? 10.830 -7.507 -9.617 1.00 95.44 361 ILE A O 1
ATOM 2696 N N . ILE A 1 362 ? 10.225 -6.974 -7.517 1.00 95.38 362 ILE A N 1
ATOM 2697 C CA . ILE A 1 362 ? 9.908 -5.571 -7.800 1.00 95.38 362 ILE A CA 1
ATOM 2698 C C . ILE A 1 362 ? 10.755 -4.641 -6.933 1.00 95.38 362 ILE A C 1
ATOM 2700 O O . ILE A 1 362 ? 11.091 -4.981 -5.799 1.00 95.38 362 ILE A O 1
ATOM 2704 N N . ALA A 1 363 ? 11.042 -3.451 -7.454 1.00 94.38 363 ALA A N 1
ATOM 2705 C CA . ALA A 1 363 ? 11.458 -2.310 -6.653 1.00 94.38 363 ALA A CA 1
ATOM 2706 C C . ALA A 1 363 ? 10.251 -1.405 -6.435 1.00 94.38 363 ALA A C 1
ATOM 2708 O O . ALA A 1 363 ? 9.540 -1.050 -7.381 1.00 94.38 363 ALA A O 1
ATOM 2709 N N . ASN A 1 364 ? 10.009 -1.015 -5.195 1.00 93.56 364 ASN A N 1
ATOM 2710 C CA . ASN A 1 364 ? 8.949 -0.082 -4.848 1.00 93.56 364 ASN A CA 1
ATOM 2711 C C . ASN A 1 364 ? 9.356 0.742 -3.621 1.00 93.56 364 ASN A C 1
ATOM 2713 O O . ASN A 1 364 ? 10.431 0.573 -3.050 1.00 93.56 364 ASN A O 1
ATOM 2717 N N . GLN A 1 365 ? 8.500 1.684 -3.250 1.00 91.12 365 GLN A N 1
ATOM 2718 C CA . GLN A 1 365 ? 8.658 2.477 -2.041 1.00 91.12 365 GLN A CA 1
ATOM 2719 C C . GLN A 1 365 ? 7.307 2.580 -1.351 1.00 91.12 365 GLN A C 1
ATOM 2721 O O . GLN A 1 365 ? 6.294 2.623 -2.044 1.00 91.12 365 GLN A O 1
ATOM 2726 N N . ASN A 1 366 ? 7.288 2.693 -0.023 1.00 86.50 366 ASN A N 1
ATOM 2727 C CA . ASN A 1 366 ? 6.080 2.908 0.774 1.00 86.50 366 ASN A CA 1
ATOM 2728 C C . ASN A 1 366 ? 5.135 1.695 0.843 1.00 86.50 366 ASN A C 1
ATOM 2730 O O . ASN A 1 366 ? 3.945 1.873 1.086 1.00 86.50 366 ASN A O 1
ATOM 2734 N N . ALA A 1 367 ? 5.635 0.465 0.647 1.00 86.50 367 ALA A N 1
ATOM 2735 C CA . ALA A 1 367 ? 4.853 -0.732 0.950 1.00 86.50 367 ALA A CA 1
ATOM 2736 C C . ALA A 1 367 ? 5.017 -1.121 2.423 1.00 86.50 367 ALA A C 1
ATOM 2738 O O . ALA A 1 367 ? 4.024 -1.173 3.146 1.00 86.50 367 ALA A O 1
ATOM 2739 N N . VAL A 1 368 ? 6.254 -1.374 2.872 1.00 85.62 368 VAL A N 1
ATOM 2740 C CA . VAL A 1 368 ? 6.524 -1.848 4.244 1.00 85.62 368 VAL A CA 1
ATOM 2741 C C . VAL A 1 368 ? 7.832 -1.302 4.831 1.00 85.62 368 VAL A C 1
ATOM 2743 O O . VAL A 1 368 ? 7.826 -0.755 5.930 1.00 85.62 368 VAL A O 1
ATOM 2746 N N . LYS A 1 369 ? 8.964 -1.476 4.143 1.00 87.69 369 LYS A N 1
ATOM 2747 C CA . LYS A 1 369 ? 10.330 -1.253 4.657 1.00 87.69 369 LYS A CA 1
ATOM 2748 C C . LYS A 1 369 ? 10.959 0.070 4.232 1.00 87.69 369 LYS A C 1
ATOM 2750 O O . LYS A 1 369 ? 12.012 0.426 4.754 1.00 87.69 369 LYS A O 1
ATOM 2755 N N . SER A 1 370 ? 10.333 0.807 3.319 1.00 89.19 370 SER A N 1
ATOM 2756 C CA . SER A 1 370 ? 10.839 2.096 2.835 1.00 89.19 370 SER A CA 1
ATOM 2757 C C . SER A 1 370 ? 9.726 3.137 2.675 1.00 89.19 370 SER A C 1
ATOM 2759 O O . SER A 1 370 ? 8.545 2.811 2.758 1.00 89.19 370 SER A O 1
ATOM 2761 N N . GLY A 1 371 ? 10.094 4.397 2.435 1.00 87.75 371 GLY A N 1
ATOM 2762 C CA . GLY A 1 371 ? 9.169 5.522 2.304 1.00 87.75 371 GLY A CA 1
ATOM 2763 C C . GLY A 1 371 ? 8.545 5.966 3.626 1.00 87.75 371 GLY A C 1
ATOM 2764 O O . GLY A 1 371 ? 9.048 5.650 4.712 1.00 87.75 371 GLY A O 1
ATOM 2765 N N . GLN A 1 372 ? 7.433 6.697 3.515 1.00 83.62 372 GLN A N 1
ATOM 2766 C CA . GLN A 1 372 ? 6.749 7.322 4.647 1.00 83.62 372 GLN A CA 1
ATOM 2767 C C . GLN A 1 372 ? 6.295 6.300 5.703 1.00 83.62 372 GLN A C 1
ATOM 2769 O O . GLN A 1 372 ? 6.494 6.546 6.890 1.00 83.62 372 GLN A O 1
ATOM 2774 N N . ASN A 1 373 ? 5.767 5.140 5.293 1.00 75.75 373 ASN A N 1
ATOM 2775 C CA . ASN A 1 373 ? 5.353 4.052 6.192 1.00 75.75 373 ASN A CA 1
ATOM 2776 C C . ASN A 1 373 ? 6.493 3.579 7.103 1.00 75.75 373 ASN A C 1
ATOM 2778 O O . ASN A 1 373 ? 6.268 3.273 8.271 1.00 75.75 373 ASN A O 1
ATOM 2782 N N . ALA A 1 374 ? 7.722 3.564 6.588 1.00 80.75 374 ALA A N 1
ATOM 2783 C CA . ALA A 1 374 ? 8.904 3.150 7.333 1.00 80.75 374 ALA A CA 1
ATOM 2784 C C . ALA A 1 374 ? 9.681 4.328 7.949 1.00 80.75 374 ALA A C 1
ATOM 2786 O O . ALA A 1 374 ? 10.724 4.111 8.572 1.00 80.75 374 ALA A O 1
ATOM 2787 N N . GLY A 1 375 ? 9.234 5.577 7.772 1.00 81.62 375 GLY A N 1
ATOM 2788 C CA . GLY A 1 375 ? 9.964 6.772 8.210 1.00 81.62 375 GLY A CA 1
ATOM 2789 C C . GLY A 1 375 ? 11.346 6.909 7.559 1.00 81.62 375 GLY A C 1
ATOM 2790 O O . GLY A 1 375 ? 12.303 7.313 8.217 1.00 81.62 375 GLY A O 1
ATOM 2791 N N . THR A 1 376 ? 11.473 6.509 6.294 1.00 86.88 376 THR A N 1
ATOM 2792 C CA . THR A 1 376 ? 12.708 6.647 5.500 1.00 86.88 376 THR A CA 1
ATOM 2793 C C . THR A 1 376 ? 12.454 7.588 4.330 1.00 86.88 376 THR A C 1
ATOM 2795 O O . THR A 1 376 ? 11.320 7.681 3.861 1.00 86.88 376 THR A O 1
ATOM 2798 N N . SER A 1 377 ? 13.498 8.270 3.848 1.00 88.62 377 SER A N 1
ATOM 2799 C CA . SER A 1 377 ? 13.357 9.227 2.751 1.00 88.62 377 SER A CA 1
ATOM 2800 C C . SER A 1 377 ? 14.275 8.925 1.586 1.00 88.62 377 SER A C 1
ATOM 2802 O O . SER A 1 377 ? 15.432 8.547 1.788 1.00 88.62 377 SER A O 1
ATOM 2804 N N . LYS A 1 378 ? 13.749 9.106 0.366 1.00 87.69 378 LYS A N 1
ATOM 2805 C CA . LYS A 1 378 ? 14.469 8.847 -0.893 1.00 87.69 378 LYS A CA 1
ATOM 2806 C C . LYS A 1 378 ? 15.115 7.454 -0.940 1.00 87.69 378 LYS A C 1
ATOM 2808 O O . LYS A 1 378 ? 16.192 7.272 -1.509 1.00 87.69 378 LYS A O 1
ATOM 2813 N N . ASP A 1 379 ? 14.457 6.486 -0.308 1.00 87.25 379 ASP A N 1
ATOM 2814 C CA . ASP A 1 379 ? 14.887 5.090 -0.215 1.00 87.25 379 ASP A CA 1
ATOM 2815 C C . ASP A 1 379 ? 13.919 4.179 -0.973 1.00 87.25 379 ASP A C 1
ATOM 2817 O O . ASP A 1 379 ? 12.870 4.628 -1.430 1.00 87.25 379 ASP A O 1
ATOM 2821 N N . TYR A 1 380 ? 14.249 2.903 -1.106 1.00 89.88 380 TYR A N 1
ATOM 2822 C CA . TYR A 1 380 ? 13.361 1.920 -1.718 1.00 89.88 380 TYR A CA 1
ATOM 2823 C C . TYR A 1 380 ? 13.526 0.556 -1.060 1.00 89.88 380 TYR A C 1
ATOM 2825 O O . TYR A 1 380 ? 14.481 0.306 -0.324 1.00 89.88 380 TYR A O 1
ATOM 2833 N N . GLU A 1 381 ? 12.577 -0.325 -1.329 1.00 91.00 381 GLU A N 1
ATOM 2834 C CA . GLU A 1 381 ? 12.603 -1.712 -0.894 1.00 91.00 381 GLU A CA 1
ATOM 2835 C C . GLU A 1 381 ? 12.490 -2.643 -2.104 1.00 91.00 381 GLU A C 1
ATOM 2837 O O . GLU A 1 381 ? 11.992 -2.270 -3.173 1.00 91.00 381 GLU A O 1
ATOM 2842 N N . ILE A 1 382 ? 12.983 -3.864 -1.926 1.00 93.44 382 ILE A N 1
ATOM 2843 C CA . ILE A 1 382 ? 12.780 -4.963 -2.861 1.00 93.44 382 ILE A CA 1
ATOM 2844 C C . ILE A 1 382 ? 11.683 -5.849 -2.298 1.00 93.44 382 ILE A C 1
ATOM 2846 O O . ILE A 1 382 ? 11.708 -6.214 -1.123 1.00 93.44 382 ILE A O 1
ATOM 2850 N N . THR A 1 383 ? 10.721 -6.203 -3.142 1.00 93.25 383 THR A N 1
ATOM 2851 C CA . THR A 1 383 ? 9.610 -7.071 -2.751 1.00 93.25 383 THR A CA 1
ATOM 2852 C C . THR A 1 383 ? 9.567 -8.298 -3.653 1.00 93.25 383 THR A C 1
ATOM 2854 O O . THR A 1 383 ? 9.615 -8.175 -4.879 1.00 93.25 383 THR A O 1
ATOM 2857 N N . LEU A 1 384 ? 9.432 -9.477 -3.047 1.00 93.75 384 LEU A N 1
ATOM 2858 C CA . LEU A 1 384 ? 8.990 -10.685 -3.736 1.00 93.75 384 LEU A CA 1
ATOM 2859 C C . LEU A 1 384 ? 7.468 -10.725 -3.696 1.00 93.75 384 LEU A C 1
ATOM 2861 O O . LEU A 1 384 ? 6.880 -10.797 -2.618 1.00 93.75 384 LEU A O 1
ATOM 2865 N N . VAL A 1 385 ? 6.832 -10.705 -4.865 1.00 93.00 385 VAL A N 1
ATOM 2866 C CA . VAL A 1 385 ? 5.376 -10.779 -4.997 1.00 93.00 385 VAL A CA 1
ATOM 2867 C C . VAL A 1 385 ? 4.991 -12.106 -5.648 1.00 93.00 385 VAL A C 1
ATOM 2869 O O . VAL A 1 385 ? 5.211 -12.286 -6.849 1.00 93.00 385 VAL A O 1
ATOM 2872 N N . PRO A 1 386 ? 4.375 -13.036 -4.897 1.00 91.12 386 PRO A N 1
ATOM 2873 C CA . PRO A 1 386 ? 3.880 -14.279 -5.464 1.00 91.12 386 PRO A CA 1
ATOM 2874 C C . PRO A 1 386 ? 2.855 -14.036 -6.565 1.00 91.12 386 PRO A C 1
ATOM 2876 O O . PRO A 1 386 ? 2.002 -13.161 -6.422 1.00 91.12 386 PRO A O 1
ATOM 2879 N N . LYS A 1 387 ? 2.833 -14.880 -7.600 1.00 90.31 387 LYS A N 1
ATOM 2880 C CA . LYS A 1 387 ? 1.840 -14.801 -8.684 1.00 90.31 387 LYS A CA 1
ATOM 2881 C C . LYS A 1 387 ? 0.402 -14.748 -8.188 1.00 90.31 387 LYS A C 1
ATOM 2883 O O . LYS A 1 387 ? -0.405 -13.956 -8.667 1.00 90.31 387 LYS A O 1
ATOM 2888 N N . LYS A 1 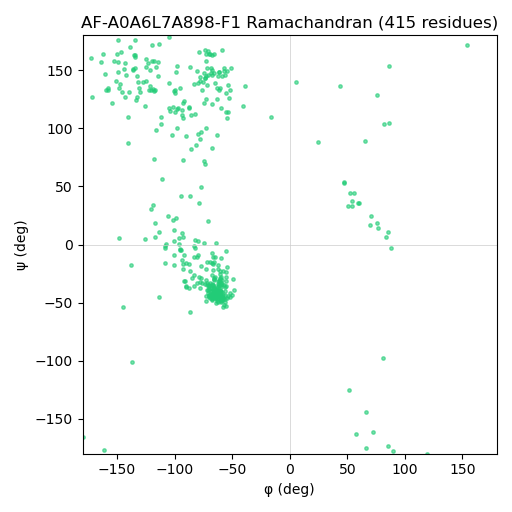388 ? 0.094 -15.558 -7.176 1.00 85.00 388 LYS A N 1
ATOM 2889 C CA . LYS A 1 388 ? -1.227 -15.590 -6.535 1.00 85.00 388 LYS A CA 1
ATOM 2890 C C . LYS A 1 388 ? -1.625 -14.279 -5.855 1.00 85.00 388 LYS A C 1
ATOM 2892 O O . LYS A 1 388 ? -2.799 -14.130 -5.558 1.00 85.00 388 LYS A O 1
ATOM 2897 N N . SER A 1 389 ? -0.673 -13.387 -5.587 1.00 84.75 389 SER A N 1
ATOM 2898 C CA . SER A 1 389 ? -0.888 -12.109 -4.909 1.00 84.75 389 SER A CA 1
ATOM 2899 C C . SER A 1 389 ? -1.078 -10.932 -5.867 1.00 84.75 389 SER A C 1
ATOM 2901 O O . SER A 1 389 ? -1.270 -9.819 -5.385 1.00 84.75 389 SER A O 1
ATOM 2903 N N . TYR A 1 390 ? -0.949 -11.154 -7.184 1.00 88.06 390 TYR A N 1
ATOM 2904 C CA . TYR A 1 390 ? -1.118 -10.091 -8.179 1.00 88.06 390 TYR A CA 1
ATOM 2905 C C . TYR A 1 390 ? -1.910 -10.472 -9.441 1.00 88.06 390 TYR A C 1
ATOM 2907 O O . TYR A 1 390 ? -2.306 -9.605 -10.223 1.00 88.06 390 TYR A O 1
ATOM 2915 N N . ALA A 1 391 ? -2.069 -11.769 -9.716 1.00 82.62 391 ALA A N 1
ATOM 2916 C CA . ALA A 1 391 ? -2.766 -12.241 -10.906 1.00 82.62 391 ALA A CA 1
ATOM 2917 C C . ALA A 1 391 ? -4.265 -11.911 -10.855 1.00 82.62 391 ALA A C 1
ATOM 2919 O O . ALA A 1 391 ? -4.817 -11.658 -9.793 1.00 82.62 391 ALA A O 1
ATOM 2920 N N . LYS A 1 392 ? -4.934 -11.976 -12.009 1.00 70.75 392 LYS A N 1
ATOM 2921 C CA . LYS A 1 392 ? -6.390 -11.832 -12.105 1.00 70.75 392 LYS A CA 1
ATOM 2922 C C . LYS A 1 392 ? -7.100 -12.783 -11.131 1.00 70.75 392 LYS A C 1
ATOM 2924 O O . LYS A 1 392 ? -6.749 -13.961 -11.077 1.00 70.75 392 LYS A O 1
ATOM 2929 N N . ASP A 1 393 ? -8.076 -12.260 -10.395 1.00 64.50 393 ASP A N 1
ATOM 2930 C CA . ASP A 1 393 ? -8.797 -12.939 -9.311 1.00 64.50 393 ASP A CA 1
ATOM 2931 C C . ASP A 1 393 ? -7.949 -13.187 -8.044 1.00 64.50 393 ASP A C 1
ATOM 2933 O O . ASP A 1 393 ? -8.361 -13.934 -7.153 1.00 64.50 393 ASP A O 1
ATOM 2937 N N . SER A 1 394 ? -6.804 -12.506 -7.886 1.00 60.72 394 SER A N 1
ATOM 2938 C CA . SER A 1 394 ? -5.966 -12.557 -6.669 1.00 60.72 394 SER A CA 1
ATOM 2939 C C . SER A 1 394 ? -6.584 -11.849 -5.460 1.00 60.72 394 SER A C 1
ATOM 2941 O O . SER A 1 394 ? -5.892 -11.563 -4.481 1.00 60.72 394 SER A O 1
ATOM 2943 N N . GLN A 1 395 ? -7.907 -11.643 -5.454 1.00 52.69 395 GLN A N 1
ATOM 2944 C CA . GLN A 1 395 ? -8.658 -10.999 -4.370 1.00 52.69 395 GLN A CA 1
ATOM 2945 C C . GLN A 1 395 ? -8.458 -11.652 -2.991 1.00 52.69 395 GLN A C 1
ATOM 2947 O O . GLN A 1 395 ? -8.949 -11.131 -1.998 1.00 52.69 395 GLN A O 1
ATOM 2952 N N . ALA A 1 396 ? -7.747 -12.777 -2.910 1.00 53.34 396 ALA A N 1
ATOM 2953 C CA . ALA A 1 396 ? -7.396 -13.461 -1.681 1.00 53.34 396 ALA A CA 1
ATOM 2954 C C . ALA A 1 396 ? -6.087 -12.984 -1.014 1.00 53.34 396 ALA A C 1
ATOM 2956 O O . ALA A 1 396 ? -5.904 -13.311 0.156 1.00 53.34 396 ALA A O 1
ATOM 2957 N N . VAL A 1 397 ? -5.163 -12.265 -1.679 1.00 58.00 397 VAL A N 1
ATOM 2958 C CA . VAL A 1 397 ? -3.843 -11.954 -1.074 1.00 58.00 397 VAL A CA 1
ATOM 2959 C C . VAL A 1 397 ? -3.113 -10.738 -1.665 1.00 58.00 397 VAL A C 1
ATOM 2961 O O . VAL A 1 397 ? -2.884 -10.659 -2.863 1.00 58.00 397 VAL A O 1
ATOM 2964 N N . GLY A 1 398 ? -2.577 -9.879 -0.792 1.00 72.50 398 GLY A N 1
ATOM 2965 C CA . GLY A 1 398 ? -1.423 -9.025 -1.105 1.00 72.50 398 GLY A CA 1
ATOM 2966 C C . GLY A 1 398 ? -1.718 -7.746 -1.893 1.00 72.50 398 GLY A C 1
ATOM 2967 O O . GLY A 1 398 ? -2.019 -6.741 -1.259 1.00 72.50 398 GLY A O 1
ATOM 2968 N N . TYR A 1 399 ? -1.515 -7.788 -3.219 1.00 79.06 399 TYR A N 1
ATOM 2969 C CA . TYR A 1 399 ? -1.556 -6.638 -4.138 1.00 79.06 399 TYR A CA 1
ATOM 2970 C C . TYR A 1 399 ? -2.791 -6.611 -5.056 1.00 79.06 399 TYR A C 1
ATOM 2972 O O . TYR A 1 399 ? -2.940 -5.682 -5.851 1.00 79.06 399 TYR A O 1
ATOM 2980 N N . GLY A 1 400 ? -3.687 -7.596 -4.973 1.00 78.56 400 GLY A N 1
ATOM 2981 C CA . GLY A 1 400 ? -4.866 -7.644 -5.841 1.00 78.56 400 GLY A CA 1
ATOM 2982 C C . GLY A 1 400 ? -4.506 -7.643 -7.332 1.00 78.56 400 GLY A C 1
ATOM 2983 O O . GLY A 1 400 ? -3.377 -7.932 -7.716 1.00 78.56 400 GLY A O 1
ATOM 2984 N N . ASP A 1 401 ? -5.460 -7.337 -8.205 1.00 86.25 401 ASP A N 1
ATOM 2985 C CA . ASP A 1 401 ? -5.250 -7.478 -9.648 1.00 86.25 401 ASP A CA 1
ATOM 2986 C C . ASP A 1 401 ? -4.313 -6.379 -10.181 1.00 86.25 401 ASP A C 1
ATOM 2988 O O . ASP A 1 401 ? -4.726 -5.246 -10.436 1.00 86.25 401 ASP A O 1
ATOM 2992 N N . MET A 1 402 ? -3.038 -6.719 -10.382 1.00 92.81 402 MET A N 1
ATOM 2993 C CA . MET A 1 402 ? -2.054 -5.767 -10.888 1.00 92.81 402 MET A CA 1
ATOM 2994 C C . MET A 1 402 ? -2.181 -5.561 -12.399 1.00 92.81 402 MET A C 1
ATOM 2996 O O . MET A 1 402 ? -2.348 -6.498 -13.186 1.00 92.81 402 MET A O 1
ATOM 3000 N N . THR A 1 403 ? -2.019 -4.307 -12.812 1.00 95.38 403 THR A N 1
ATOM 3001 C CA . THR A 1 403 ? -1.866 -3.914 -14.217 1.00 95.38 403 THR A CA 1
ATOM 3002 C C . THR A 1 403 ? -0.483 -3.336 -14.461 1.00 95.38 403 THR A C 1
ATOM 3004 O O . THR A 1 403 ? 0.173 -2.863 -13.537 1.00 95.38 403 THR A O 1
ATOM 3007 N N . PHE A 1 404 ? -0.023 -3.378 -15.707 1.00 97.81 404 PHE A N 1
ATOM 3008 C CA . PHE A 1 404 ? 1.339 -3.019 -16.083 1.00 97.81 404 PHE A CA 1
ATOM 3009 C C . PHE A 1 404 ? 1.356 -2.131 -17.323 1.00 97.81 404 PHE A C 1
ATOM 3011 O O . PHE A 1 404 ? 0.493 -2.244 -18.195 1.00 97.81 404 PHE A O 1
ATOM 3018 N N . ALA A 1 405 ? 2.380 -1.288 -17.426 1.00 98.31 405 ALA A N 1
ATOM 3019 C CA . ALA A 1 405 ? 2.717 -0.572 -18.650 1.00 98.31 405 ALA A CA 1
ATOM 3020 C C . ALA A 1 405 ? 4.222 -0.677 -18.915 1.00 98.31 405 ALA A C 1
ATOM 3022 O O . ALA A 1 405 ? 5.041 -0.315 -18.068 1.00 98.31 405 ALA A O 1
ATOM 3023 N N . TYR A 1 406 ? 4.575 -1.173 -20.102 1.00 97.94 406 TYR A N 1
ATOM 3024 C CA . TYR A 1 406 ? 5.956 -1.392 -20.520 1.00 97.94 406 TYR A CA 1
ATOM 3025 C C . TYR A 1 406 ? 6.337 -0.420 -21.648 1.00 97.94 406 TYR A C 1
ATOM 3027 O O . TYR A 1 406 ? 5.933 -0.636 -22.792 1.00 97.94 406 TYR A O 1
ATOM 3035 N N . PRO A 1 407 ? 7.114 0.648 -21.369 1.00 97.62 407 PRO A N 1
ATOM 3036 C CA . PRO A 1 407 ? 7.463 1.658 -22.374 1.00 97.62 407 PRO A CA 1
ATOM 3037 C C . PRO A 1 407 ? 8.123 1.100 -23.640 1.00 97.62 407 PRO A C 1
ATOM 3039 O O . PRO A 1 407 ? 7.909 1.640 -24.723 1.00 97.62 407 PRO A O 1
ATOM 3042 N N . GLY A 1 408 ? 8.880 0.004 -23.524 1.00 95.56 408 GLY A N 1
ATOM 3043 C CA . GLY A 1 408 ? 9.594 -0.619 -24.643 1.00 95.56 408 GLY A CA 1
ATOM 3044 C C . GLY A 1 408 ? 8.702 -1.263 -25.708 1.00 95.56 408 GLY A C 1
ATOM 3045 O O . GLY A 1 408 ? 9.212 -1.640 -26.760 1.00 95.56 408 GLY A O 1
ATOM 3046 N N . ASP A 1 409 ? 7.385 -1.357 -25.490 1.00 96.12 409 ASP A N 1
ATOM 3047 C CA . ASP A 1 409 ? 6.433 -1.696 -26.561 1.00 96.12 409 ASP A CA 1
ATOM 3048 C C . ASP A 1 409 ? 6.338 -0.576 -27.616 1.00 96.12 409 ASP A C 1
ATOM 3050 O O . ASP A 1 409 ? 5.865 -0.794 -28.732 1.00 96.12 409 ASP A O 1
ATOM 3054 N N . ASN A 1 410 ? 6.821 0.624 -27.285 1.00 96.75 410 ASN A N 1
ATOM 3055 C CA . ASN A 1 410 ? 7.067 1.699 -28.227 1.00 96.75 410 ASN A CA 1
ATOM 3056 C C . ASN A 1 410 ? 8.575 1.830 -28.473 1.00 96.75 410 ASN A C 1
ATOM 3058 O O . ASN A 1 410 ? 9.336 2.204 -27.583 1.00 96.75 410 ASN A O 1
ATOM 3062 N N . SER A 1 411 ? 8.998 1.616 -29.721 1.00 94.88 411 SER A N 1
ATOM 3063 C CA . SER A 1 411 ? 10.408 1.637 -30.140 1.00 94.88 411 SER A CA 1
ATOM 3064 C C . SER A 1 411 ? 11.138 2.966 -29.898 1.00 94.88 411 SER A C 1
ATOM 3066 O O . SER A 1 411 ? 12.357 3.031 -30.050 1.00 94.88 411 SER A O 1
ATOM 3068 N N . LYS A 1 412 ? 10.413 4.043 -29.562 1.00 96.69 412 LYS A N 1
ATOM 3069 C CA . LYS A 1 412 ? 10.998 5.316 -29.125 1.00 96.69 412 LYS A CA 1
ATOM 3070 C C . LYS A 1 412 ? 11.730 5.188 -27.785 1.00 96.69 412 LYS A C 1
ATOM 3072 O O . LYS A 1 412 ? 12.677 5.940 -27.564 1.00 96.69 412 LYS A O 1
ATOM 3077 N N . TYR A 1 413 ? 11.285 4.286 -26.914 1.00 95.12 413 TYR A N 1
ATOM 3078 C CA . TYR A 1 413 ? 11.833 4.110 -25.576 1.00 95.12 413 TYR A CA 1
ATOM 3079 C C . TYR A 1 413 ? 12.791 2.924 -25.541 1.00 95.12 413 TYR A C 1
ATOM 3081 O O . TYR A 1 413 ? 12.491 1.842 -26.044 1.00 95.12 413 TYR A O 1
ATOM 3089 N N . LYS A 1 414 ? 13.954 3.137 -24.935 1.00 93.00 414 LYS A N 1
ATOM 3090 C CA . LYS A 1 414 ? 14.999 2.131 -24.759 1.00 93.00 414 LYS A CA 1
ATOM 3091 C C . LYS A 1 414 ? 15.226 1.894 -23.276 1.00 93.00 414 LYS A C 1
ATOM 3093 O O . LYS A 1 414 ? 15.326 2.857 -22.517 1.00 93.00 414 LYS A O 1
ATOM 3098 N N . LEU A 1 415 ? 15.253 0.618 -22.906 1.00 89.38 415 LEU A N 1
ATOM 3099 C CA . LEU A 1 415 ? 15.549 0.162 -21.554 1.00 89.38 415 LEU A CA 1
ATOM 3100 C C . LEU A 1 415 ? 17.065 0.107 -21.367 1.00 89.38 415 LEU A C 1
ATOM 3102 O O . LEU A 1 415 ? 17.774 -0.360 -22.258 1.00 89.38 415 LEU A O 1
ATOM 3106 N N . HIS A 1 416 ? 17.515 0.558 -20.208 1.00 86.31 416 HIS A N 1
ATOM 3107 C CA . HIS A 1 416 ? 18.893 0.564 -19.739 1.00 86.31 416 HIS A CA 1
ATOM 3108 C C . HIS A 1 416 ? 18.861 0.181 -18.259 1.00 86.31 416 HIS A C 1
ATOM 3110 O O . HIS A 1 416 ? 18.057 0.748 -17.520 1.00 86.31 416 HIS A O 1
ATOM 3116 N N . TRP A 1 417 ? 19.684 -0.762 -17.815 1.00 80.56 417 TRP A N 1
ATOM 3117 C CA . TRP A 1 417 ? 19.710 -1.194 -16.415 1.00 80.56 417 TRP A CA 1
ATOM 3118 C C . TRP A 1 417 ? 20.779 -0.441 -15.609 1.00 80.56 417 TRP A C 1
ATOM 3120 O O . TRP A 1 417 ? 21.893 -0.160 -16.108 1.00 80.56 417 TRP A O 1
#

Radius of gyration: 23.72 Å; Cα contacts (8 Å, |Δi|>4): 779; chains: 1; bounding box: 69×57×68 Å

Solvent-accessible surface area (backbone atoms only — not comparable to full-atom values): 22598 Å² total; per-residue (Å²): 114,75,67,63,55,51,51,56,51,53,52,52,51,47,65,62,45,50,63,52,47,67,57,45,53,61,52,53,52,51,50,65,64,59,73,71,64,78,75,92,78,84,88,83,86,88,83,91,82,93,73,97,67,85,83,79,78,52,41,87,77,34,66,87,23,70,48,12,47,52,52,51,51,53,45,54,56,41,48,74,66,20,44,22,23,37,38,49,19,18,56,51,22,47,18,35,74,60,33,68,58,27,30,74,34,71,39,78,90,63,27,20,34,23,29,72,43,34,16,60,28,76,93,56,36,57,74,41,71,87,59,53,71,39,65,68,46,47,53,51,50,49,53,55,35,34,75,22,34,19,30,47,16,44,39,14,42,42,47,28,84,43,44,67,21,16,35,49,17,41,36,18,19,66,71,38,42,43,90,86,39,76,88,64,41,64,70,60,33,49,55,45,12,54,49,40,26,62,68,68,67,33,86,49,83,48,70,38,66,77,71,75,92,66,75,89,71,87,86,83,90,83,84,88,82,88,83,88,83,82,90,75,95,70,80,63,73,65,90,59,68,69,73,80,65,68,57,38,70,80,67,89,80,81,59,80,44,80,24,36,85,89,63,61,51,81,71,51,49,85,54,45,69,55,71,49,75,87,49,50,47,63,83,73,44,54,82,94,26,46,32,30,18,42,29,43,34,44,19,51,51,44,51,27,31,40,71,71,75,81,71,76,60,49,14,50,43,36,12,58,34,45,9,65,74,50,70,36,63,69,37,77,66,86,48,55,72,13,35,29,13,12,56,30,28,32,29,26,22,34,31,52,30,29,26,50,88,52,27,34,39,29,43,33,18,40,65,43,68,9,2,52,37,40,75,36,71,76,49,50,20,43,33,39,43,36,39,67,22,30,35,86,86,9,68,60,22,34,32,17,58,37,34,18,15,44,50,62,80,24,86,78,33,45,81,45,93

Secondary structure (DSSP, 8-state):
-HHHHHHHHHHHHHHHHHHHHHHHHHHHHHHHHHTT-----------------------TT-TTSHHHHHHHHHHHHHHHTT--HHHHHHHHHHHHHHHTT-TT-EETTTTEETTTTEEBSGGG-BSSTT--SSHHHHHHHHHHHHTTTTHHHHHHHHH--SHHHHHHHHIIIII---TT-GGG-HHHHHHHHHHHHHHTT--------SS-----------------------------SSPPPTT----S--SSEEEETTS--TTTGGGS----TTT--GGGS-GGGTTSHHHHHHHHHHHHEES-------GGGHHHHHHHHHT--EESS--TT-EEEEETTEEEEEEEEE-TTS-EEEEESSSSSSSGGGT-SS--EEEEE-GGGTSTT-TTSTT-S-EEE-GGGSTT-EE--

Sequence (417 aa):
MKNKVKQAVVMKIALYCAPLLVILIPVLLIIALTMNNPSVTCQTDTTTTSSDSGSSNGSLTDKNSDIGKRVSYIIDRFKKAGYSGDNISAIIAIGWRESNLNPKAVNPAGSVKGIWQWGAGGINGNRYQNTADTVEAQVDLAFKELASSHTVARLGLANAKDIDSSALAWDTGFEGVGASDPQRKVSEVKAWAESIKKTYDLNFEGSLSSGNNAVSDSNTSASNSADSDSNNQSAYCNTDDSGSADGTGKIKESGLSFWDKNSIPDDIKPYVHNITSKKLDWSLTTPDAYDQCAGFSQVYMNAIWSPNFTFRGNGNVTAEAVAKVTSVKVTTTPKAGAVFSSDRPNHTGVVLHVLANGDLIIANQNAVKSGQNAGTSKDYEITLVPKKSYAKDSQAVGYGDMTFAYPGDNSKYKLHW